Protein AF-A0A7C4AQU1-F1 (afdb_monomer)

Radius of gyration: 23.44 Å; Cα contacts (8 Å, |Δi|>4): 849; chains: 1; bounding box: 64×43×68 Å

pLDDT: mean 80.43, std 13.57, range [30.41, 97.0]

Sequence (488 aa):
MKQTRAWKLLDSYVGYKQFEKYFSDDLPAPIDVEGLRAKALKLAQEHEPKGDYRELIKALSDLDVAYDPVTLGRVSAMLTFLTRTMFRDVSGALPETYRTRIKAFKGPKFFFVGHASYFDYAHTAELTRKIGERIPIMHVCGSITTGWVAKWLKAFRCVEVPKNLAPVQHRAYSWFTASLADSGESQAIFSRTSRYTVRSRDGILREPYVPHGVIAAVKSTGRALVIPVAISYSCIPEDAYLTAPRFFPILSMLPLRKSLGLPILFLLGKTEKLLRGLDLVFGEVAVNLGEPFELADDNSLSMQRISHKAIEEIARNKLIHPSQLMAKAIIGLDKIRPKTIRQRLEQEIENIQAFFEKRYRKEPPFHPIVTADLDETIRRGLSTLNVRSAVRKSPLRRYYTPGNLPLLNFYAYHADRRIYPLRGRNTLTVVNAGVWGYTLALHIGKNLLKKEDLSEHSLILYDSREDLIERLTVEGHHPWHFKEVALP

Secondary structure (DSSP, 8-state):
----HHHHHHHT-HHHHHHHHHHHTTPPPPP-HHHHHHHHHHHHHHH---S-HHHHHHHHHT--EE--HHHHHHHHHHHHHHHHHH-EE-PPPPPHHHHHHHHH--S-EEEEE--S-TTHHHHHHHHHHHHTPPPPEEEEEGGGGSSTTHHHHGGG-EEEE-SS--HHHHHHHHHHHHHHHHTT--EEEE--SBTTBSS-SS---B--S--HHHHHHHHHHSEEEEEEEEEEESS-TTHHHHH---S-HHHHHS-TTTTTTHHHHHHTT-HHHHHHHHTTTT-EEEEEEPPPEEEESSTT--HHHHHHHHHHHHHHHS-B-HHHHHHHHHTT-SSB-HHHHHHHHHHHHHHHHHHHHHHHSS---B-HHHHH-HHHHHHHHHHHHHHTTSEEE-SSSS-EEES-HHHHHHHHHTT----B--STTSEEEEES-HHHHHHHHHHHHHHHHH-GGGTT-EEEEE-S-HHHHHHHHHHSEETTTEEEEE--

Structure (mmCIF, N/CA/C/O backbone):
data_AF-A0A7C4AQU1-F1
#
_entry.id   AF-A0A7C4AQU1-F1
#
loop_
_atom_site.group_PDB
_atom_site.id
_atom_site.type_symbol
_atom_site.label_atom_id
_atom_site.label_alt_id
_atom_site.label_comp_id
_atom_site.label_asym_id
_atom_site.label_entity_id
_atom_site.label_seq_id
_atom_site.pdbx_PDB_ins_code
_atom_site.Cartn_x
_atom_site.Cartn_y
_atom_site.Cartn_z
_atom_site.occupancy
_atom_site.B_iso_or_equiv
_atom_site.auth_seq_id
_atom_site.auth_comp_id
_atom_site.auth_asym_id
_atom_site.auth_atom_id
_atom_site.pdbx_PDB_model_num
ATOM 1 N N . MET A 1 1 ? 28.159 14.438 5.675 1.00 44.22 1 MET A N 1
ATOM 2 C CA . MET A 1 1 ? 26.768 14.615 6.162 1.00 44.22 1 MET A CA 1
ATOM 3 C C . MET A 1 1 ? 26.801 14.742 7.688 1.00 44.22 1 MET A C 1
ATOM 5 O O . MET A 1 1 ? 27.296 13.821 8.324 1.00 44.22 1 MET A O 1
ATOM 9 N N . LYS A 1 2 ? 26.383 15.867 8.300 1.00 45.00 2 LYS A N 1
ATOM 10 C CA . LYS A 1 2 ? 26.372 15.982 9.778 1.00 45.00 2 LYS A CA 1
ATOM 11 C C . LYS A 1 2 ? 25.438 14.902 10.344 1.00 45.00 2 LYS A C 1
ATOM 13 O O . LYS A 1 2 ? 24.258 14.904 9.997 1.00 45.00 2 LYS A O 1
ATOM 18 N N . GLN A 1 3 ? 25.954 13.989 11.174 1.00 53.53 3 GLN A N 1
ATOM 19 C CA . GLN A 1 3 ? 25.129 13.008 11.889 1.00 53.53 3 GLN A CA 1
ATOM 20 C C . GLN A 1 3 ? 24.050 13.761 12.668 1.00 53.53 3 GLN A C 1
ATOM 22 O O . GLN A 1 3 ? 24.351 14.522 13.592 1.00 53.53 3 GLN A O 1
ATOM 27 N N . THR A 1 4 ? 22.791 13.589 12.272 1.00 69.00 4 THR A N 1
ATOM 28 C CA . THR A 1 4 ? 21.673 14.156 13.024 1.00 69.00 4 THR A CA 1
ATOM 29 C C . THR A 1 4 ? 21.606 13.482 14.397 1.00 69.00 4 THR A C 1
ATOM 31 O O . THR A 1 4 ? 22.045 12.345 14.570 1.00 69.00 4 THR A O 1
ATOM 34 N N . ARG A 1 5 ? 21.066 14.175 15.407 1.00 68.38 5 ARG A N 1
ATOM 35 C CA . ARG A 1 5 ? 20.913 13.612 16.764 1.00 68.38 5 ARG A CA 1
ATOM 36 C C . ARG A 1 5 ? 20.148 12.279 16.770 1.00 68.38 5 ARG A C 1
ATOM 38 O O . ARG A 1 5 ? 20.445 11.431 17.599 1.00 68.38 5 ARG A O 1
ATOM 45 N N . ALA A 1 6 ? 19.224 12.084 15.825 1.00 66.88 6 ALA A N 1
ATOM 46 C CA . ALA A 1 6 ? 18.488 10.833 15.651 1.00 66.88 6 ALA A CA 1
ATOM 47 C C . ALA A 1 6 ? 19.402 9.644 15.297 1.00 66.88 6 ALA A C 1
ATOM 49 O O . ALA A 1 6 ? 19.226 8.564 15.849 1.00 66.88 6 ALA A O 1
ATOM 50 N N . TRP A 1 7 ? 20.416 9.856 14.451 1.00 73.00 7 TRP A N 1
ATOM 51 C CA . TRP A 1 7 ? 21.390 8.816 14.105 1.00 73.00 7 TRP A CA 1
ATOM 52 C C . TRP A 1 7 ? 22.241 8.416 15.298 1.00 73.00 7 TRP A C 1
ATOM 54 O O . TRP A 1 7 ? 22.297 7.245 15.643 1.00 73.00 7 TRP A O 1
ATOM 64 N N . LYS A 1 8 ? 22.804 9.400 16.008 1.00 77.19 8 LYS A N 1
ATOM 65 C CA . LYS A 1 8 ? 23.588 9.131 17.224 1.00 77.19 8 LYS A CA 1
ATOM 66 C C . LYS A 1 8 ? 22.783 8.364 18.274 1.00 77.19 8 LYS A C 1
ATOM 68 O O . LYS A 1 8 ? 23.331 7.543 19.001 1.00 77.19 8 LYS A O 1
ATOM 73 N N . LEU A 1 9 ? 21.483 8.648 18.348 1.00 74.50 9 LEU A N 1
ATOM 74 C CA . LEU A 1 9 ? 20.564 7.981 19.256 1.00 74.50 9 LEU A CA 1
ATOM 75 C C . LEU A 1 9 ? 20.380 6.499 18.890 1.00 74.50 9 LEU A C 1
ATOM 77 O O . LEU A 1 9 ? 20.510 5.647 19.765 1.00 74.50 9 LEU A O 1
ATOM 81 N N . LEU A 1 10 ? 20.137 6.184 17.618 1.00 79.12 10 LEU A N 1
ATOM 82 C CA . LEU A 1 10 ? 20.006 4.801 17.147 1.00 79.12 10 LEU A CA 1
ATOM 83 C C . LEU A 1 10 ? 21.331 4.036 17.212 1.00 79.12 10 LEU A C 1
ATOM 85 O O . LEU A 1 10 ? 21.354 2.922 17.724 1.00 79.12 10 LEU A O 1
ATOM 89 N N . ASP A 1 11 ? 22.443 4.657 16.817 1.00 81.69 11 ASP A N 1
ATOM 90 C CA . ASP A 1 11 ? 23.786 4.061 16.875 1.00 81.69 11 ASP A CA 1
ATOM 91 C C . ASP A 1 11 ? 24.214 3.720 18.314 1.00 81.69 11 ASP A C 1
ATOM 93 O O . ASP A 1 11 ? 25.081 2.875 18.542 1.00 81.69 11 ASP A O 1
ATOM 97 N N . SER A 1 12 ? 23.623 4.367 19.320 1.00 81.19 12 SER A N 1
ATOM 98 C CA . SER A 1 12 ? 23.858 4.019 20.726 1.00 81.19 12 SER A CA 1
ATOM 99 C C . SER A 1 12 ? 23.089 2.771 21.182 1.00 81.19 12 SER A C 1
ATOM 101 O O . SER A 1 12 ? 23.438 2.183 22.203 1.00 81.19 12 SER A O 1
ATOM 103 N N . TYR A 1 13 ? 22.064 2.346 20.437 1.00 82.75 13 TYR A N 1
ATOM 104 C CA . TYR A 1 13 ? 21.217 1.213 20.789 1.00 82.75 13 TYR A CA 1
ATOM 105 C C . TYR A 1 13 ? 21.774 -0.096 20.212 1.00 82.75 13 TYR A C 1
ATOM 107 O O . TYR A 1 13 ? 21.846 -0.288 18.997 1.00 82.75 13 TYR A O 1
ATOM 115 N N . VAL A 1 14 ? 22.148 -1.029 21.093 1.00 83.38 14 VAL A N 1
ATOM 116 C CA . VAL A 1 14 ? 22.801 -2.299 20.715 1.00 83.38 14 VAL A CA 1
ATOM 117 C C . VAL A 1 14 ? 21.945 -3.124 19.750 1.00 83.38 14 VAL A C 1
ATOM 119 O O . VAL A 1 14 ? 22.470 -3.645 18.767 1.00 83.38 14 VAL A O 1
ATOM 122 N N . GLY A 1 15 ? 20.627 -3.185 19.976 1.00 82.31 15 GLY A N 1
ATOM 123 C CA . GLY A 1 15 ? 19.713 -3.917 19.096 1.00 82.31 15 GLY A CA 1
ATOM 124 C C . GLY A 1 15 ? 19.662 -3.351 17.673 1.00 82.31 15 GLY A C 1
ATOM 125 O O . GLY A 1 15 ? 19.561 -4.112 16.715 1.00 82.31 15 GLY A O 1
ATOM 126 N N . TYR A 1 16 ? 19.814 -2.031 17.513 1.00 85.25 16 TYR A N 1
ATOM 127 C CA . TYR A 1 16 ? 19.874 -1.402 16.192 1.00 85.25 16 TYR A CA 1
ATOM 128 C C . TYR A 1 16 ? 21.192 -1.727 15.484 1.00 85.25 16 TYR A C 1
ATOM 130 O O . TYR A 1 16 ? 21.167 -2.121 14.326 1.00 85.25 16 TYR A O 1
ATOM 138 N N . LYS A 1 17 ? 22.335 -1.657 16.178 1.00 84.50 17 LYS A N 1
ATOM 139 C CA . LYS A 1 17 ? 23.644 -2.020 15.601 1.00 84.50 17 LYS A CA 1
ATOM 140 C C . LYS A 1 17 ? 23.686 -3.454 15.072 1.00 84.50 17 LYS A C 1
ATOM 142 O O . LYS A 1 17 ? 24.214 -3.705 13.991 1.00 84.50 17 LYS A O 1
ATOM 147 N N . GLN A 1 18 ? 23.127 -4.397 15.829 1.00 81.88 18 GLN A N 1
ATOM 148 C CA . GLN A 1 18 ? 23.019 -5.792 15.394 1.00 81.88 18 GLN A CA 1
ATOM 149 C C . GLN A 1 18 ? 22.113 -5.922 14.163 1.00 81.88 18 GLN A C 1
ATOM 151 O O . GLN A 1 18 ? 22.459 -6.624 13.213 1.00 81.88 18 GLN A O 1
ATOM 156 N N . PHE A 1 19 ? 20.987 -5.203 14.158 1.00 83.25 19 PHE A N 1
ATOM 157 C CA . PHE A 1 19 ? 20.055 -5.173 13.036 1.00 83.25 19 PHE A CA 1
ATOM 158 C C . PHE A 1 19 ? 20.673 -4.565 11.767 1.00 83.25 19 PHE A C 1
ATOM 160 O O . PHE A 1 19 ? 20.539 -5.135 10.689 1.00 83.25 19 PHE A O 1
ATOM 167 N N . GLU A 1 20 ? 21.371 -3.435 11.882 1.00 84.81 20 GLU A N 1
ATOM 168 C CA . GLU A 1 20 ? 22.011 -2.732 10.766 1.00 84.81 20 GLU A CA 1
ATOM 169 C C . GLU A 1 20 ? 23.065 -3.600 10.076 1.00 84.81 20 GLU A C 1
ATOM 171 O O . GLU A 1 20 ? 23.101 -3.650 8.844 1.00 84.81 20 GLU A O 1
ATOM 176 N N . LYS A 1 21 ? 23.868 -4.337 10.856 1.00 79.38 21 LYS A N 1
ATOM 177 C CA . LYS A 1 21 ? 24.851 -5.283 10.318 1.00 79.38 21 LYS A CA 1
ATOM 178 C C . LYS A 1 21 ? 24.171 -6.354 9.463 1.00 79.38 21 LYS A C 1
ATOM 180 O O . LYS A 1 21 ? 24.520 -6.506 8.303 1.00 79.38 21 LYS A O 1
ATOM 185 N N . TYR A 1 22 ? 23.135 -7.005 9.995 1.00 73.25 22 TYR A N 1
ATOM 186 C CA . TYR A 1 22 ? 22.344 -7.995 9.252 1.00 73.25 22 TYR A CA 1
ATOM 187 C C . TYR A 1 22 ? 21.658 -7.405 8.005 1.00 73.25 22 TYR A C 1
ATOM 189 O O . TYR A 1 22 ? 21.454 -8.080 6.996 1.00 73.25 22 TYR A O 1
ATOM 197 N N . PHE A 1 23 ? 21.264 -6.133 8.063 1.00 71.81 23 PHE A N 1
ATOM 198 C CA . PHE A 1 23 ? 20.548 -5.493 6.969 1.00 71.81 23 PHE A CA 1
ATOM 199 C C . PHE A 1 23 ? 21.459 -5.135 5.783 1.00 71.81 23 PHE A C 1
ATOM 201 O O . PHE A 1 23 ? 20.966 -5.125 4.654 1.00 71.81 23 PHE A O 1
ATOM 208 N N . SER A 1 24 ? 22.745 -4.864 6.029 1.00 70.25 24 SER A N 1
ATOM 209 C CA . SER A 1 24 ? 23.683 -4.267 5.062 1.00 70.25 24 SER A CA 1
ATOM 210 C C . SER A 1 24 ? 24.406 -5.265 4.148 1.00 70.25 24 SER A C 1
ATOM 212 O O . SER A 1 24 ? 25.044 -4.834 3.192 1.00 70.25 24 SER A O 1
ATOM 214 N N . ASP A 1 25 ? 24.288 -6.571 4.399 1.00 67.12 25 ASP A N 1
ATOM 215 C CA . ASP A 1 25 ? 25.068 -7.604 3.696 1.00 67.12 25 ASP A CA 1
ATOM 216 C C . ASP A 1 25 ? 24.576 -7.920 2.260 1.00 67.12 25 ASP A C 1
ATOM 218 O O . ASP A 1 25 ? 25.274 -8.602 1.516 1.00 67.12 25 ASP A O 1
ATOM 222 N N . ASP A 1 26 ? 23.408 -7.412 1.837 1.00 70.69 26 ASP A N 1
ATOM 223 C CA . ASP A 1 26 ? 22.815 -7.680 0.509 1.00 70.69 26 ASP A CA 1
ATOM 224 C C . ASP A 1 26 ? 22.193 -6.414 -0.107 1.00 70.69 26 ASP A C 1
ATOM 226 O O . ASP A 1 26 ? 20.978 -6.294 -0.303 1.00 70.69 26 ASP A O 1
ATOM 230 N N . LEU A 1 27 ? 23.030 -5.399 -0.340 1.00 75.69 27 LEU A N 1
ATOM 231 C CA . LEU A 1 27 ? 22.607 -4.182 -1.029 1.00 75.69 27 LEU A CA 1
ATOM 232 C C . LEU A 1 27 ? 22.748 -4.350 -2.551 1.00 75.69 27 LEU A C 1
ATOM 234 O O . LEU A 1 27 ? 23.807 -4.760 -3.028 1.00 75.69 27 LEU A O 1
ATOM 238 N N . PRO A 1 28 ? 21.714 -4.008 -3.340 1.00 79.25 28 PRO A N 1
ATOM 239 C CA . PRO A 1 28 ? 21.784 -4.081 -4.797 1.00 79.25 28 PRO A CA 1
ATOM 240 C C . PRO A 1 28 ? 22.812 -3.090 -5.342 1.00 79.25 28 PRO A C 1
ATOM 242 O O . PRO A 1 28 ? 23.038 -2.053 -4.726 1.00 79.25 28 PRO A O 1
ATOM 245 N N . ALA A 1 29 ? 23.396 -3.393 -6.502 1.00 81.94 29 ALA A N 1
ATOM 246 C CA . ALA A 1 29 ? 24.384 -2.547 -7.169 1.00 81.94 29 ALA A CA 1
ATOM 247 C C . ALA A 1 29 ? 23.799 -1.193 -7.641 1.00 81.94 29 ALA A C 1
ATOM 249 O O . ALA A 1 29 ? 22.576 -1.079 -7.818 1.00 81.94 29 ALA A O 1
ATOM 250 N N . PRO A 1 30 ? 24.656 -0.175 -7.872 1.00 82.62 30 PRO A N 1
ATOM 251 C CA . PRO A 1 30 ? 24.254 1.039 -8.569 1.00 82.62 30 PRO A CA 1
ATOM 252 C C . PRO A 1 30 ? 23.659 0.729 -9.942 1.00 82.62 30 PRO A C 1
ATOM 254 O O . PRO A 1 30 ? 24.058 -0.225 -10.607 1.00 82.62 30 PRO A O 1
ATOM 257 N N . ILE A 1 31 ? 22.714 1.564 -10.360 1.00 86.94 31 ILE A N 1
ATOM 258 C CA . ILE A 1 31 ? 22.031 1.434 -11.643 1.00 86.94 31 ILE A CA 1
ATOM 259 C C . ILE A 1 31 ? 22.644 2.421 -12.638 1.00 86.94 31 ILE A C 1
ATOM 261 O O . ILE A 1 31 ? 22.798 3.598 -12.318 1.00 86.94 31 ILE A O 1
ATOM 265 N N . ASP A 1 32 ? 22.938 1.957 -13.854 1.00 90.94 32 ASP A N 1
ATOM 266 C CA . ASP A 1 32 ? 23.322 2.821 -14.975 1.00 90.94 32 ASP A CA 1
ATOM 267 C C . ASP A 1 32 ? 22.094 3.560 -15.534 1.00 90.94 32 ASP A C 1
ATOM 269 O O . ASP A 1 32 ? 21.387 3.085 -16.425 1.00 90.94 32 ASP A O 1
ATOM 273 N N . VAL A 1 33 ? 21.806 4.729 -14.964 1.00 91.44 33 VAL A N 1
ATOM 274 C CA . VAL A 1 33 ? 20.641 5.540 -15.338 1.00 91.44 33 VAL A CA 1
ATOM 275 C C . VAL A 1 33 ? 20.762 6.088 -16.761 1.00 91.44 33 VAL A C 1
ATOM 277 O O . VAL A 1 33 ? 19.756 6.174 -17.466 1.00 91.44 33 VAL A O 1
ATOM 280 N N . GLU A 1 34 ? 21.964 6.437 -17.218 1.00 93.69 34 GLU A N 1
ATOM 281 C CA . GLU A 1 34 ? 22.169 6.939 -18.580 1.00 93.69 34 GLU A CA 1
ATOM 282 C C . GLU A 1 34 ? 21.901 5.839 -19.609 1.00 93.69 34 GLU A C 1
ATOM 284 O O . GLU A 1 34 ? 21.124 6.054 -20.548 1.00 93.69 34 GLU A O 1
ATOM 289 N N . GLY A 1 35 ? 22.427 4.635 -19.370 1.00 95.50 35 GLY A N 1
ATOM 290 C CA . GLY A 1 35 ? 22.119 3.449 -20.163 1.00 95.50 35 GLY A CA 1
ATOM 291 C C . GLY A 1 35 ? 20.625 3.128 -20.177 1.00 95.50 35 GLY A C 1
ATOM 292 O O . GLY A 1 35 ? 20.058 2.846 -21.236 1.00 95.50 35 GLY A O 1
ATOM 293 N N . LEU A 1 36 ? 19.934 3.256 -19.039 1.00 94.81 36 LEU A N 1
ATOM 294 C CA . LEU A 1 36 ? 18.481 3.070 -18.970 1.00 94.81 36 LEU A CA 1
ATOM 295 C C . LEU A 1 36 ? 17.692 4.107 -19.768 1.00 94.81 36 LEU A C 1
ATOM 297 O O . LEU A 1 36 ? 16.686 3.744 -20.381 1.00 94.81 36 LEU A O 1
ATOM 301 N N . ARG A 1 37 ? 18.112 5.378 -19.766 1.00 96.19 37 ARG A N 1
ATOM 302 C CA . ARG A 1 37 ? 17.478 6.443 -20.563 1.00 96.19 37 ARG A CA 1
ATOM 303 C C . ARG A 1 37 ? 17.683 6.198 -22.055 1.00 96.19 37 ARG A C 1
ATOM 305 O O . ARG A 1 37 ? 16.719 6.278 -22.813 1.00 96.19 37 ARG A O 1
ATOM 312 N N . ALA A 1 38 ? 18.899 5.839 -22.471 1.00 96.69 38 ALA A N 1
ATOM 313 C CA . ALA A 1 38 ? 19.202 5.497 -23.860 1.00 96.69 38 ALA A CA 1
ATOM 314 C C . ALA A 1 38 ? 18.387 4.280 -24.332 1.00 96.69 38 ALA A C 1
ATOM 316 O O . ALA A 1 38 ? 17.781 4.298 -25.404 1.00 96.69 38 ALA A O 1
ATOM 317 N N . LYS A 1 39 ? 18.292 3.249 -23.489 1.00 96.62 39 LYS A N 1
ATOM 318 C CA . LYS A 1 39 ? 17.477 2.057 -23.742 1.00 96.62 39 LYS A CA 1
ATOM 319 C C . LYS A 1 39 ? 15.984 2.378 -23.817 1.00 96.62 39 LYS A C 1
ATOM 321 O O . LYS A 1 39 ? 15.310 1.913 -24.727 1.00 96.62 39 LYS A O 1
ATOM 326 N N . ALA A 1 40 ? 15.471 3.207 -22.909 1.00 96.38 40 ALA A N 1
ATOM 327 C CA . ALA A 1 40 ? 14.081 3.658 -22.930 1.00 96.38 40 ALA A CA 1
ATOM 328 C C . ALA A 1 40 ? 13.748 4.434 -24.212 1.00 96.38 40 ALA A C 1
ATOM 330 O O . ALA A 1 40 ? 12.688 4.224 -24.798 1.00 96.38 40 ALA A O 1
ATOM 331 N N . LEU A 1 41 ? 14.657 5.301 -24.669 1.00 96.81 41 LEU A N 1
ATOM 332 C CA . LEU A 1 41 ? 14.511 6.033 -25.925 1.00 96.81 41 LEU A CA 1
ATOM 333 C C . LEU A 1 41 ? 14.426 5.080 -27.122 1.00 96.81 41 LEU A C 1
ATOM 335 O O . LEU A 1 41 ? 13.511 5.213 -27.933 1.00 96.81 41 LEU A O 1
ATOM 339 N N . LYS A 1 42 ? 15.327 4.091 -27.185 1.00 96.50 42 LYS A N 1
ATOM 340 C CA . LYS A 1 42 ? 15.328 3.056 -28.225 1.00 96.50 42 LYS A CA 1
ATOM 341 C C . LYS A 1 42 ? 14.005 2.283 -28.248 1.00 96.50 42 LYS A C 1
ATOM 343 O O . LYS A 1 42 ? 13.341 2.256 -29.280 1.00 96.50 42 LYS A O 1
ATOM 348 N N . LEU A 1 43 ? 13.565 1.762 -27.100 1.00 95.38 43 LEU A N 1
ATOM 349 C CA . LEU A 1 43 ? 12.293 1.036 -26.981 1.00 95.38 43 LEU A CA 1
ATOM 350 C C . LEU A 1 43 ? 11.094 1.897 -27.413 1.00 95.38 43 LEU A C 1
ATOM 352 O O . LEU A 1 43 ? 10.202 1.435 -28.122 1.00 95.38 43 LEU A O 1
ATOM 356 N N . ALA A 1 44 ? 11.080 3.174 -27.026 1.00 94.12 44 ALA A N 1
ATOM 357 C CA . ALA A 1 44 ? 10.018 4.099 -27.403 1.00 94.12 44 ALA A CA 1
ATOM 358 C C . ALA A 1 44 ? 9.965 4.368 -28.916 1.00 94.12 44 ALA A C 1
ATOM 360 O O . ALA A 1 44 ? 8.877 4.594 -29.452 1.00 94.12 44 ALA A O 1
ATOM 361 N N . GLN A 1 45 ? 11.113 4.383 -29.598 1.00 93.81 45 GLN A N 1
ATOM 362 C CA . GLN A 1 45 ? 11.194 4.535 -31.054 1.00 93.81 45 GLN A CA 1
ATOM 363 C C . GLN A 1 45 ? 10.779 3.260 -31.790 1.00 93.81 45 GLN A C 1
ATOM 365 O O . GLN A 1 45 ? 10.102 3.355 -32.809 1.00 93.81 45 GLN A O 1
ATOM 370 N N . GLU A 1 46 ? 11.144 2.092 -31.262 1.00 94.19 46 GLU A N 1
ATOM 371 C CA . GLU A 1 46 ? 10.828 0.787 -31.852 1.00 94.19 46 GLU A CA 1
ATOM 372 C C . GLU A 1 46 ? 9.336 0.452 -31.750 1.00 94.19 46 GLU A C 1
ATOM 374 O O . GLU A 1 46 ? 8.729 0.009 -32.723 1.00 94.19 46 GLU A O 1
ATOM 379 N N . HIS A 1 47 ? 8.719 0.702 -30.594 1.00 89.38 47 HIS A N 1
ATOM 380 C CA . HIS A 1 47 ? 7.356 0.242 -30.313 1.00 89.38 47 HIS A CA 1
ATOM 381 C C . HIS A 1 47 ? 6.278 1.337 -30.384 1.00 89.38 47 HIS A C 1
ATOM 383 O O . HIS A 1 47 ? 5.086 1.019 -30.386 1.00 89.38 47 HIS A O 1
ATOM 389 N N . GLU A 1 48 ? 6.642 2.624 -30.389 1.00 87.75 48 GLU A N 1
ATOM 390 C CA . GLU A 1 48 ? 5.672 3.732 -30.399 1.00 87.75 48 GLU A CA 1
ATOM 391 C C . GLU A 1 48 ? 6.224 5.021 -31.056 1.00 87.75 48 GLU A C 1
ATOM 393 O O . GLU A 1 48 ? 6.313 6.054 -30.388 1.00 87.75 48 GLU A O 1
ATOM 398 N N . PRO A 1 49 ? 6.607 5.026 -32.345 1.00 89.44 49 PRO A N 1
ATOM 399 C CA . PRO A 1 49 ? 7.181 6.209 -32.997 1.00 89.44 49 PRO A CA 1
ATOM 400 C C . PRO A 1 49 ? 6.158 7.356 -33.132 1.00 89.44 49 PRO A C 1
ATOM 402 O O . PRO A 1 49 ? 5.058 7.158 -33.645 1.00 89.44 49 PRO A O 1
ATOM 405 N N . LYS A 1 50 ? 6.513 8.572 -32.676 1.00 87.62 50 LYS A N 1
ATOM 406 C CA . LYS A 1 50 ? 5.609 9.749 -32.654 1.00 87.62 50 LYS A CA 1
ATOM 407 C C . LYS A 1 50 ? 6.215 11.082 -33.125 1.00 87.62 50 LYS A C 1
ATOM 409 O O . LYS A 1 50 ? 5.558 12.111 -33.018 1.00 87.62 50 LYS A O 1
ATOM 414 N N . GLY A 1 51 ? 7.440 11.084 -33.660 1.00 87.12 51 GLY A N 1
ATOM 415 C CA . GLY A 1 51 ? 8.090 12.302 -34.184 1.00 87.12 51 GLY A CA 1
ATOM 416 C C . GLY A 1 51 ? 8.487 13.353 -33.130 1.00 87.12 51 GLY A C 1
ATOM 417 O O . GLY A 1 51 ? 8.965 14.421 -33.485 1.00 87.12 51 GLY A O 1
ATOM 418 N N . ASP A 1 52 ? 8.346 13.038 -31.845 1.00 90.00 52 ASP A N 1
ATOM 419 C CA . ASP A 1 52 ? 8.578 13.868 -30.650 1.00 90.00 52 ASP A CA 1
ATOM 420 C C . ASP A 1 52 ? 9.933 13.556 -29.978 1.00 90.00 52 ASP A C 1
ATOM 422 O O . ASP A 1 52 ? 10.066 13.516 -28.753 1.00 90.00 52 ASP A O 1
ATOM 426 N N . TYR A 1 53 ? 10.952 13.243 -30.783 1.00 92.69 53 TYR A N 1
ATOM 427 C CA . TYR A 1 53 ? 12.230 12.705 -30.300 1.00 92.69 53 TYR A CA 1
ATOM 428 C C . TYR A 1 53 ? 12.935 13.631 -29.297 1.00 92.69 53 TYR A C 1
ATOM 430 O O . TYR A 1 53 ? 13.439 13.176 -28.269 1.00 92.69 53 TYR A O 1
ATOM 438 N N . ARG A 1 54 ? 12.955 14.942 -29.574 1.00 94.44 54 ARG A N 1
ATOM 439 C CA . ARG A 1 54 ? 13.631 15.931 -28.717 1.00 94.44 54 ARG A CA 1
ATOM 440 C C . ARG A 1 54 ? 12.889 16.118 -27.396 1.00 94.44 54 ARG A C 1
ATOM 442 O O . ARG A 1 54 ? 13.520 16.191 -26.342 1.00 94.44 54 ARG A O 1
ATOM 449 N N . GLU A 1 55 ? 11.561 16.162 -27.440 1.00 94.31 55 GLU A N 1
ATOM 450 C CA . GLU A 1 55 ? 10.704 16.250 -26.261 1.00 94.31 55 GLU A CA 1
ATOM 451 C C . GLU A 1 55 ? 10.822 14.995 -25.396 1.00 94.31 55 GLU A C 1
ATOM 453 O O . GLU A 1 55 ? 10.866 15.100 -24.170 1.00 94.31 55 GLU A O 1
ATOM 458 N N . LEU A 1 56 ? 10.918 13.819 -26.022 1.00 93.88 56 LEU A N 1
ATOM 459 C CA . LEU A 1 56 ? 11.092 12.550 -25.329 1.00 93.88 56 LEU A CA 1
ATOM 460 C C . LEU A 1 56 ? 12.450 12.464 -24.626 1.00 93.88 56 LEU A C 1
ATOM 462 O O . LEU A 1 56 ? 12.486 12.077 -23.462 1.00 93.88 56 LEU A O 1
ATOM 466 N N . ILE A 1 57 ? 13.548 12.871 -25.277 1.00 96.00 57 ILE A N 1
ATOM 467 C CA . ILE A 1 57 ? 14.873 12.947 -24.632 1.00 96.00 57 ILE A CA 1
ATOM 468 C C . ILE A 1 57 ? 14.817 13.841 -23.398 1.00 96.00 57 ILE A C 1
ATOM 470 O O . ILE A 1 57 ? 15.258 13.436 -22.324 1.00 96.00 57 ILE A O 1
ATOM 474 N N . LYS A 1 58 ? 14.240 15.038 -23.539 1.00 94.88 58 LYS A N 1
ATOM 475 C CA . LYS A 1 58 ? 14.093 15.977 -22.425 1.00 94.88 58 LYS A CA 1
ATOM 476 C C . LYS A 1 58 ? 13.249 15.381 -21.294 1.00 94.88 58 LYS A C 1
ATOM 478 O O . LYS A 1 58 ? 13.584 15.516 -20.126 1.00 94.88 58 LYS A O 1
ATOM 483 N N . ALA A 1 59 ? 12.163 14.689 -21.625 1.00 91.62 59 ALA A N 1
ATOM 484 C CA . ALA A 1 59 ? 11.330 14.037 -20.624 1.00 91.62 59 ALA A CA 1
ATOM 485 C C . ALA A 1 59 ? 12.041 12.859 -19.929 1.00 91.62 59 ALA A C 1
ATOM 487 O O . ALA A 1 59 ? 11.822 12.631 -18.743 1.00 91.62 59 ALA A O 1
ATOM 488 N N . LEU A 1 60 ? 12.893 12.118 -20.643 1.00 93.06 60 LEU A N 1
ATOM 489 C CA . LEU A 1 60 ? 13.709 11.038 -20.079 1.00 93.06 60 LEU A CA 1
ATOM 490 C C . LEU A 1 60 ? 14.841 11.570 -19.192 1.00 93.06 60 LEU A C 1
ATOM 492 O O . LEU A 1 60 ? 15.176 10.917 -18.206 1.00 93.06 60 LEU A O 1
ATOM 496 N N . SER A 1 61 ? 15.410 12.744 -19.492 1.00 92.81 61 SER A N 1
ATOM 497 C CA . SER A 1 61 ? 16.450 13.349 -18.647 1.00 92.81 61 SER A CA 1
ATOM 498 C C . SER A 1 61 ? 15.946 13.742 -17.258 1.00 92.81 61 SER A C 1
ATOM 500 O O . SER A 1 61 ? 16.739 13.783 -16.322 1.00 92.81 61 SER A O 1
ATOM 502 N N . ASP A 1 62 ? 14.638 13.965 -17.112 1.00 88.44 62 ASP A N 1
ATOM 503 C CA . ASP A 1 62 ? 13.999 14.269 -15.826 1.00 88.44 62 ASP A CA 1
ATOM 504 C C . ASP A 1 62 ? 13.760 13.014 -14.960 1.00 88.44 62 ASP A C 1
ATOM 506 O O . ASP A 1 62 ? 13.390 13.132 -13.791 1.00 88.44 62 ASP A O 1
ATOM 510 N N . LEU A 1 63 ? 13.937 11.806 -15.514 1.00 88.81 63 LEU A N 1
ATOM 511 C CA . LEU A 1 63 ? 13.739 10.542 -14.802 1.00 88.81 63 LEU A CA 1
ATOM 512 C C . LEU A 1 63 ? 15.061 10.006 -14.274 1.00 88.81 63 LEU A C 1
ATOM 514 O O . LEU A 1 63 ? 16.032 9.879 -15.017 1.00 88.81 63 LEU A O 1
ATOM 518 N N . ASP A 1 64 ? 15.085 9.653 -12.997 1.00 88.12 64 ASP A N 1
ATOM 519 C CA . ASP A 1 64 ? 16.272 9.165 -12.305 1.00 88.12 64 ASP A CA 1
ATOM 520 C C . ASP A 1 64 ? 15.897 8.058 -11.313 1.00 88.12 64 ASP A C 1
ATOM 522 O O . ASP A 1 64 ? 14.753 7.993 -10.847 1.00 88.12 64 ASP A O 1
ATOM 526 N N . VAL A 1 65 ? 16.860 7.195 -10.984 1.00 87.31 65 VAL A N 1
ATOM 527 C CA . VAL A 1 65 ? 16.748 6.261 -9.862 1.00 87.31 65 VAL A CA 1
ATOM 528 C C . VAL A 1 65 ? 17.666 6.748 -8.753 1.00 87.31 65 VAL A C 1
ATOM 530 O O . VAL A 1 65 ? 18.879 6.558 -8.801 1.00 87.31 65 VAL A O 1
ATOM 533 N N . ALA A 1 66 ? 17.082 7.339 -7.713 1.00 80.31 66 ALA A N 1
ATOM 534 C CA . ALA A 1 66 ? 17.859 7.788 -6.570 1.00 80.31 66 ALA A CA 1
ATOM 535 C C . ALA A 1 66 ? 18.468 6.575 -5.849 1.00 80.31 66 ALA A C 1
ATOM 537 O O . ALA A 1 66 ? 17.749 5.755 -5.268 1.00 80.31 66 ALA A O 1
ATOM 538 N N . TYR A 1 67 ? 19.796 6.475 -5.886 1.00 77.44 67 TYR A N 1
ATOM 539 C CA . TYR A 1 67 ? 20.553 5.410 -5.247 1.00 77.44 67 TYR A CA 1
ATOM 540 C C . TYR A 1 67 ? 21.870 5.945 -4.676 1.00 77.44 67 TYR A C 1
ATOM 542 O O . TYR A 1 67 ? 22.710 6.483 -5.390 1.00 77.44 67 TYR A O 1
ATOM 550 N N . ASP A 1 68 ? 22.053 5.756 -3.373 1.00 77.19 68 ASP A N 1
ATOM 551 C CA . ASP A 1 68 ? 23.337 5.891 -2.687 1.00 77.19 68 ASP A CA 1
ATOM 552 C C . ASP A 1 68 ? 23.474 4.674 -1.761 1.00 77.19 68 ASP A C 1
ATOM 554 O O . ASP A 1 68 ? 22.669 4.566 -0.832 1.00 77.19 68 ASP A O 1
ATOM 558 N N . PRO A 1 69 ? 24.432 3.751 -1.984 1.00 74.88 69 PRO A N 1
ATOM 559 C CA . PRO A 1 69 ? 24.528 2.509 -1.218 1.00 74.88 69 PRO A CA 1
ATOM 560 C C . PRO A 1 69 ? 24.658 2.754 0.288 1.00 74.88 69 PRO A C 1
ATOM 562 O O . PRO A 1 69 ? 24.038 2.057 1.094 1.00 74.88 69 PRO A O 1
ATOM 565 N N . VAL A 1 70 ? 25.427 3.777 0.679 1.00 77.44 70 VAL A N 1
ATOM 566 C CA . VAL A 1 70 ? 25.676 4.095 2.091 1.00 77.44 70 VAL A CA 1
ATOM 567 C C . VAL A 1 70 ? 24.400 4.613 2.751 1.00 77.44 70 VAL A C 1
ATOM 569 O O . VAL A 1 70 ? 24.054 4.196 3.860 1.00 77.44 70 VAL A O 1
ATOM 572 N N . THR A 1 71 ? 23.676 5.506 2.074 1.00 77.25 71 THR A N 1
ATOM 573 C CA . THR A 1 71 ? 22.389 6.012 2.564 1.00 77.25 71 THR A CA 1
ATOM 574 C C . THR A 1 71 ? 21.309 4.930 2.533 1.00 77.25 71 THR A C 1
ATOM 576 O O . THR A 1 71 ? 20.554 4.824 3.497 1.00 77.25 71 THR A O 1
ATOM 579 N N . LEU A 1 72 ? 21.258 4.095 1.490 1.00 78.19 72 LEU A N 1
ATOM 580 C CA . LEU A 1 72 ? 20.323 2.977 1.337 1.00 78.19 72 LEU A CA 1
ATOM 581 C C . LEU A 1 72 ? 20.447 2.004 2.508 1.00 78.19 72 LEU A C 1
ATOM 583 O O . LEU A 1 72 ? 19.455 1.777 3.196 1.00 78.19 72 LEU A O 1
ATOM 587 N N . GLY A 1 73 ? 21.652 1.492 2.782 1.00 77.50 73 GLY A N 1
ATOM 588 C CA . GLY A 1 73 ? 21.885 0.546 3.876 1.00 77.50 73 GLY A CA 1
ATOM 589 C C . GLY A 1 73 ? 21.446 1.101 5.227 1.00 77.50 73 GLY A C 1
ATOM 590 O O . GLY A 1 73 ? 20.610 0.504 5.903 1.00 77.50 73 GLY A O 1
ATOM 591 N N . ARG A 1 74 ? 21.925 2.299 5.578 1.00 79.56 74 ARG A N 1
ATOM 592 C CA . ARG A 1 74 ? 21.643 2.922 6.880 1.00 79.56 74 ARG A CA 1
ATOM 593 C C . ARG A 1 74 ? 20.177 3.301 7.066 1.00 79.56 74 ARG A C 1
ATOM 595 O O . ARG A 1 74 ? 19.579 3.016 8.100 1.00 79.56 74 ARG A O 1
ATOM 602 N N . VAL A 1 75 ? 19.568 3.964 6.086 1.00 78.31 75 VAL A N 1
ATOM 603 C CA . VAL A 1 75 ? 18.183 4.449 6.206 1.00 78.31 75 VAL A CA 1
ATOM 604 C C . VAL A 1 75 ? 17.181 3.318 6.069 1.00 78.31 75 VAL A C 1
ATOM 606 O O . VAL A 1 75 ? 16.228 3.291 6.845 1.00 78.31 75 VAL A O 1
ATOM 609 N N . SER A 1 76 ? 17.387 2.367 5.156 1.00 76.94 76 SER A N 1
ATOM 610 C CA . SER A 1 76 ? 16.504 1.201 5.073 1.00 76.94 76 SER A CA 1
ATOM 611 C C . SER A 1 76 ? 16.594 0.350 6.340 1.00 76.94 76 SER A C 1
ATOM 613 O O . SER A 1 76 ? 15.554 -0.083 6.842 1.00 76.94 76 SER A O 1
ATOM 615 N N . ALA A 1 77 ? 17.791 0.180 6.919 1.00 81.62 77 ALA A N 1
ATOM 616 C CA . ALA A 1 77 ? 17.949 -0.498 8.202 1.00 81.62 77 ALA A CA 1
ATOM 617 C C . ALA A 1 77 ? 17.208 0.243 9.324 1.00 81.62 77 ALA A C 1
ATOM 619 O O . ALA A 1 77 ? 16.387 -0.345 10.025 1.00 81.62 77 ALA A O 1
ATOM 620 N N . MET A 1 78 ? 17.428 1.554 9.456 1.00 84.12 78 MET A N 1
ATOM 621 C CA . MET A 1 78 ? 16.723 2.390 10.429 1.00 84.12 78 MET A CA 1
ATOM 622 C C . MET A 1 78 ? 15.208 2.281 10.285 1.00 84.12 78 MET A C 1
ATOM 624 O O . MET A 1 78 ? 14.512 2.073 11.275 1.00 84.12 78 MET A O 1
ATOM 628 N N . LEU A 1 79 ? 14.677 2.448 9.077 1.00 80.50 79 LEU A N 1
ATOM 629 C CA . LEU A 1 79 ? 13.235 2.476 8.865 1.00 80.50 79 LEU A CA 1
ATOM 630 C C . LEU A 1 79 ? 12.614 1.110 9.119 1.00 80.50 79 LEU A C 1
ATOM 632 O O . LEU A 1 79 ? 11.590 1.044 9.790 1.00 80.50 79 LEU A O 1
ATOM 636 N N . THR A 1 80 ? 13.267 0.031 8.690 1.00 82.25 80 THR A N 1
ATOM 637 C CA . THR A 1 80 ? 12.803 -1.327 8.991 1.00 82.25 80 THR A CA 1
ATOM 638 C C . THR A 1 80 ? 12.831 -1.585 10.501 1.00 82.25 80 THR A C 1
ATOM 640 O O . THR A 1 80 ? 11.845 -2.052 11.069 1.00 82.25 80 THR A O 1
ATOM 643 N N . PHE A 1 81 ? 13.900 -1.187 11.194 1.00 86.44 81 PHE A N 1
ATOM 644 C CA . PHE A 1 81 ? 13.990 -1.292 12.651 1.00 86.44 81 PHE A CA 1
ATOM 645 C C . PHE A 1 81 ? 12.880 -0.502 13.363 1.00 86.44 81 PHE A C 1
ATOM 647 O O . PHE A 1 81 ? 12.204 -1.022 14.255 1.00 86.44 81 PHE A O 1
ATOM 654 N N . LEU A 1 82 ? 12.643 0.742 12.940 1.00 84.75 82 LEU A N 1
ATOM 655 C CA . LEU A 1 82 ? 11.571 1.574 13.479 1.00 84.75 82 LEU A CA 1
ATOM 656 C C . LEU A 1 82 ? 10.202 0.956 13.200 1.00 84.75 82 LEU A C 1
ATOM 658 O O . LEU A 1 82 ? 9.375 0.934 14.104 1.00 84.75 82 LEU A O 1
ATOM 662 N N . THR A 1 83 ? 9.956 0.412 12.005 1.00 86.75 83 THR A N 1
ATOM 663 C CA . THR A 1 83 ? 8.682 -0.261 11.704 1.00 86.75 83 THR A CA 1
ATOM 664 C C . THR A 1 83 ? 8.449 -1.467 12.606 1.00 86.75 83 THR A C 1
ATOM 666 O O . THR A 1 83 ? 7.375 -1.574 13.187 1.00 86.75 83 THR A O 1
ATOM 669 N N . ARG A 1 84 ? 9.471 -2.299 12.836 1.00 88.00 84 ARG A N 1
ATOM 670 C CA . ARG A 1 84 ? 9.395 -3.444 13.758 1.00 88.00 84 ARG A CA 1
ATOM 671 C C . ARG A 1 84 ? 9.198 -3.043 15.216 1.00 88.00 84 ARG A C 1
ATOM 673 O O . ARG A 1 84 ? 8.674 -3.827 15.993 1.00 88.00 84 ARG A O 1
ATOM 680 N N . THR A 1 85 ? 9.632 -1.842 15.587 1.00 88.12 85 THR A N 1
ATOM 681 C CA . THR A 1 85 ? 9.425 -1.306 16.938 1.00 88.12 85 THR A CA 1
ATOM 682 C C . THR A 1 85 ? 8.029 -0.697 17.079 1.00 88.12 85 THR A C 1
ATOM 684 O O . THR A 1 85 ? 7.347 -0.897 18.074 1.00 88.12 85 THR A O 1
ATOM 687 N N . MET A 1 86 ? 7.576 0.064 16.083 1.00 89.38 86 MET A N 1
ATOM 688 C CA . MET A 1 86 ? 6.316 0.810 16.155 1.00 89.38 86 MET A CA 1
ATOM 689 C C . MET A 1 86 ? 5.080 -0.042 15.864 1.00 89.38 86 MET A C 1
ATOM 691 O O . MET A 1 86 ? 3.978 0.354 16.258 1.00 89.38 86 MET A O 1
ATOM 695 N N . PHE A 1 87 ? 5.260 -1.179 15.190 1.00 92.75 87 PHE A N 1
ATOM 696 C CA . PHE A 1 87 ? 4.194 -2.090 14.804 1.00 92.75 87 PHE A CA 1
ATOM 697 C C . PHE A 1 87 ? 4.495 -3.528 15.218 1.00 92.75 87 PHE A C 1
ATOM 699 O O . PHE A 1 87 ? 5.622 -4.004 15.114 1.00 92.75 87 PHE A O 1
ATOM 706 N N . ARG A 1 88 ? 3.442 -4.256 15.584 1.00 94.31 88 ARG A N 1
ATOM 707 C CA . ARG A 1 88 ? 3.449 -5.712 15.684 1.00 94.31 88 ARG A CA 1
ATOM 708 C C . ARG A 1 88 ? 3.073 -6.295 14.328 1.00 94.31 88 ARG A C 1
ATOM 710 O O . ARG A 1 88 ? 1.968 -6.051 13.847 1.00 94.31 88 ARG A O 1
ATOM 717 N N . ASP A 1 89 ? 3.965 -7.077 13.737 1.00 93.56 89 ASP A N 1
ATOM 718 C CA . ASP A 1 89 ? 3.663 -7.831 12.520 1.00 93.56 89 ASP A CA 1
ATOM 719 C C . ASP A 1 89 ? 2.720 -9.003 12.856 1.00 93.56 89 ASP A C 1
ATOM 721 O O . ASP A 1 89 ? 3.061 -9.876 13.657 1.00 93.56 89 ASP A O 1
ATOM 725 N N . VAL A 1 90 ? 1.518 -8.990 12.279 1.00 94.81 90 VAL A N 1
ATOM 726 C CA . VAL A 1 90 ? 0.508 -10.062 12.367 1.00 94.81 90 VAL A CA 1
ATOM 727 C C . VAL A 1 90 ? 0.211 -10.663 10.990 1.00 94.81 90 VAL A C 1
ATOM 729 O O . VAL A 1 90 ? -0.859 -11.230 10.768 1.00 94.81 90 VAL A O 1
ATOM 732 N N . SER A 1 91 ? 1.137 -10.504 10.041 1.00 93.00 91 SER A N 1
ATOM 733 C CA . SER A 1 91 ? 1.029 -11.098 8.707 1.00 93.00 91 SER A CA 1
ATOM 734 C C . SER A 1 91 ? 0.879 -12.615 8.797 1.00 93.00 91 SER A C 1
ATOM 736 O O . SER A 1 91 ? 1.522 -13.270 9.621 1.00 93.00 91 SER A O 1
ATOM 738 N N . GLY A 1 92 ? 0.048 -13.181 7.922 1.00 86.00 92 GLY A N 1
ATOM 739 C CA . GLY A 1 92 ? -0.028 -14.630 7.768 1.00 86.00 92 GLY A CA 1
ATOM 740 C C . GLY A 1 92 ? 1.273 -15.204 7.200 1.00 86.00 92 GLY A C 1
ATOM 741 O O . GLY A 1 92 ? 2.116 -14.478 6.665 1.00 86.00 92 GLY A O 1
ATOM 742 N N . ALA A 1 93 ? 1.429 -16.526 7.278 1.00 88.06 93 ALA A N 1
ATOM 743 C CA . ALA A 1 93 ? 2.510 -17.201 6.569 1.00 88.06 93 ALA A CA 1
ATOM 744 C C . ALA A 1 93 ? 2.392 -16.939 5.057 1.00 88.06 93 ALA A C 1
ATOM 746 O O . ALA A 1 93 ? 1.299 -17.006 4.489 1.00 88.06 93 ALA A O 1
ATOM 747 N N . LEU A 1 94 ? 3.518 -16.643 4.403 1.00 89.06 94 LEU A N 1
ATOM 748 C CA . LEU A 1 94 ? 3.549 -16.488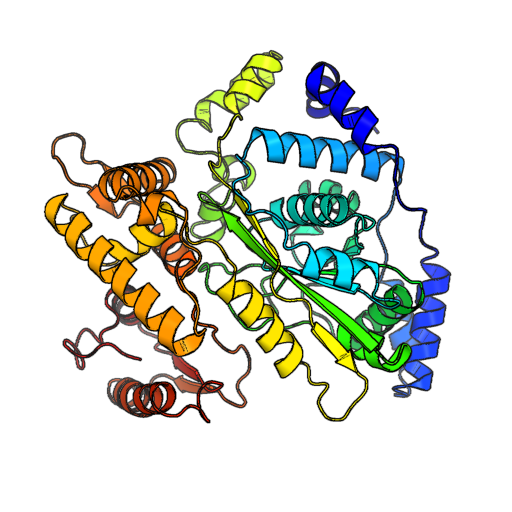 2.950 1.00 89.06 94 LEU A CA 1
ATOM 749 C C . LEU A 1 94 ? 3.268 -17.851 2.301 1.00 89.06 94 LEU A C 1
ATOM 751 O O . LEU A 1 94 ? 3.978 -18.806 2.619 1.00 89.06 94 LEU A O 1
ATOM 755 N N . PRO A 1 95 ? 2.283 -17.967 1.390 1.00 91.56 95 PRO A N 1
ATOM 756 C CA . PRO A 1 95 ? 2.032 -19.226 0.703 1.00 91.56 95 PRO A CA 1
ATOM 757 C C . PRO A 1 95 ? 3.275 -19.678 -0.072 1.00 91.56 95 PRO A C 1
ATOM 759 O O . PRO A 1 95 ? 3.787 -18.944 -0.924 1.00 91.56 95 PRO A O 1
ATOM 762 N N . GLU A 1 96 ? 3.759 -20.892 0.200 1.00 92.44 96 GLU A N 1
ATOM 763 C CA . GLU A 1 96 ? 4.984 -21.406 -0.430 1.00 92.44 96 GLU A CA 1
ATOM 764 C C . GLU A 1 96 ? 4.822 -21.550 -1.952 1.00 92.44 96 GLU A C 1
ATOM 766 O O . GLU A 1 96 ? 5.770 -21.340 -2.708 1.00 92.44 96 GLU A O 1
ATOM 771 N N . THR A 1 97 ? 3.594 -21.795 -2.420 1.00 94.94 97 THR A N 1
ATOM 772 C CA . THR A 1 97 ? 3.236 -21.792 -3.845 1.00 94.94 97 THR A CA 1
ATOM 773 C C . THR A 1 97 ? 3.516 -20.439 -4.500 1.00 94.94 97 THR A C 1
ATOM 775 O O . THR A 1 97 ? 4.070 -20.384 -5.598 1.00 94.94 97 THR A O 1
ATOM 778 N N . TYR A 1 98 ? 3.207 -19.331 -3.818 1.00 94.94 98 TYR A N 1
ATOM 779 C CA . TYR A 1 98 ? 3.457 -17.982 -4.327 1.00 94.94 98 TYR A CA 1
ATOM 780 C C . TYR A 1 98 ? 4.948 -17.679 -4.325 1.00 94.94 98 TYR A C 1
ATOM 782 O O . TYR A 1 98 ? 5.475 -17.186 -5.320 1.00 94.94 98 TYR A O 1
ATOM 790 N N . ARG A 1 99 ? 5.650 -18.027 -3.240 1.00 93.94 99 ARG A N 1
ATOM 791 C CA . ARG A 1 99 ? 7.103 -17.855 -3.142 1.00 93.94 99 ARG A CA 1
ATOM 792 C C . ARG A 1 99 ? 7.835 -18.614 -4.248 1.00 93.94 99 ARG A C 1
ATOM 794 O O . ARG A 1 99 ? 8.678 -18.034 -4.929 1.00 93.94 99 ARG A O 1
ATOM 801 N N . THR A 1 100 ? 7.475 -19.878 -4.453 1.00 94.31 100 THR A N 1
ATOM 802 C CA . THR A 1 100 ? 8.030 -20.732 -5.510 1.00 94.31 100 THR A CA 1
ATOM 803 C C . THR A 1 100 ? 7.771 -20.127 -6.886 1.00 94.31 100 THR A C 1
ATOM 805 O O . THR A 1 100 ? 8.707 -19.975 -7.668 1.00 94.31 100 THR A O 1
ATOM 808 N N . ARG A 1 101 ? 6.535 -19.690 -7.162 1.00 95.38 101 ARG A N 1
ATOM 809 C CA . ARG A 1 101 ? 6.170 -19.055 -8.437 1.00 95.38 101 ARG A CA 1
ATOM 810 C C . ARG A 1 101 ? 6.959 -17.772 -8.699 1.00 95.38 101 ARG A C 1
ATOM 812 O O . ARG A 1 101 ? 7.466 -17.593 -9.802 1.00 95.38 101 ARG A O 1
ATOM 819 N N . ILE A 1 102 ? 7.091 -16.900 -7.698 1.00 95.88 102 ILE A N 1
ATOM 820 C CA . ILE A 1 102 ? 7.831 -15.634 -7.818 1.00 95.88 102 ILE A CA 1
ATOM 821 C C . ILE A 1 102 ? 9.313 -15.898 -8.111 1.00 95.88 102 ILE A C 1
ATOM 823 O O . ILE A 1 102 ? 9.873 -15.274 -9.012 1.00 95.88 102 ILE A O 1
ATOM 827 N N . LYS A 1 103 ? 9.935 -16.851 -7.406 1.00 93.88 103 LYS A N 1
ATOM 828 C CA . LYS A 1 103 ? 11.344 -17.213 -7.619 1.00 93.88 103 LYS A CA 1
ATOM 829 C C . LYS A 1 103 ? 11.592 -17.893 -8.964 1.00 93.88 103 LYS A C 1
ATOM 831 O O . LYS A 1 103 ? 12.611 -17.633 -9.596 1.00 93.88 103 LYS A O 1
ATOM 836 N N . ALA A 1 104 ? 10.681 -18.765 -9.396 1.00 94.69 104 ALA A N 1
ATOM 837 C CA . ALA A 1 104 ? 10.806 -19.501 -10.652 1.00 94.69 104 ALA A CA 1
ATOM 838 C C . ALA A 1 104 ? 10.586 -18.615 -11.889 1.00 94.69 104 ALA A C 1
ATOM 840 O O . ALA A 1 104 ? 11.073 -18.938 -12.975 1.00 94.69 104 ALA A O 1
ATOM 841 N N . PHE A 1 105 ? 9.861 -17.501 -11.745 1.00 95.50 105 PHE A N 1
ATOM 842 C CA . PHE A 1 105 ? 9.563 -16.610 -12.857 1.00 95.50 105 PHE A CA 1
ATOM 843 C C . PHE A 1 105 ? 10.816 -15.882 -13.364 1.00 95.50 105 PHE A C 1
ATOM 845 O O . PHE A 1 105 ? 11.432 -15.082 -12.655 1.00 95.50 105 PHE A O 1
ATOM 852 N N . LYS A 1 106 ? 11.160 -16.134 -14.633 1.00 92.12 106 LYS A N 1
ATOM 853 C CA . LYS A 1 106 ? 12.271 -15.491 -15.347 1.00 92.12 106 LYS A CA 1
ATOM 854 C C . LYS A 1 106 ? 11.759 -14.327 -16.196 1.00 92.12 106 LYS A C 1
ATOM 856 O O . LYS A 1 106 ? 11.466 -14.500 -17.378 1.00 92.12 106 LYS A O 1
ATOM 861 N N . GLY A 1 107 ? 11.636 -13.153 -15.597 1.00 91.69 107 GLY A N 1
ATOM 862 C CA . GLY A 1 107 ? 11.210 -11.942 -16.290 1.00 91.69 107 GLY A CA 1
ATOM 863 C C . GLY A 1 107 ? 10.919 -10.797 -15.322 1.00 91.69 107 GLY A C 1
ATOM 864 O O . GLY A 1 107 ? 11.181 -10.932 -14.122 1.00 91.69 107 GLY A O 1
ATOM 865 N N . PRO A 1 108 ? 10.346 -9.691 -15.821 1.00 94.25 108 PRO A N 1
ATOM 866 C CA . PRO A 1 108 ? 9.985 -8.538 -15.006 1.00 94.25 108 PRO A CA 1
ATOM 867 C C . PRO A 1 108 ? 8.983 -8.880 -13.904 1.00 94.25 108 PRO A C 1
ATOM 869 O O . PRO A 1 108 ? 7.952 -9.507 -14.158 1.00 94.25 108 PRO A O 1
ATOM 872 N N . LYS A 1 109 ? 9.256 -8.416 -12.683 1.00 96.06 109 LYS A N 1
ATOM 873 C CA . LYS A 1 109 ? 8.383 -8.594 -11.515 1.00 96.06 109 LYS A CA 1
ATOM 874 C C . LYS A 1 109 ? 7.887 -7.235 -11.035 1.00 96.06 109 LYS A C 1
ATOM 876 O O . LYS A 1 109 ? 8.687 -6.353 -10.720 1.00 96.06 109 LYS A O 1
ATOM 881 N N . PHE A 1 110 ? 6.570 -7.087 -10.947 1.00 94.56 110 PHE A N 1
ATOM 882 C CA . PHE A 1 110 ? 5.905 -5.873 -10.488 1.00 94.56 110 PHE A CA 1
ATOM 883 C C . PHE A 1 110 ? 5.131 -6.142 -9.201 1.00 94.56 110 PHE A C 1
ATOM 885 O O . PHE A 1 110 ? 4.059 -6.745 -9.224 1.00 94.56 110 PHE A O 1
ATOM 892 N N . PHE A 1 111 ? 5.647 -5.658 -8.075 1.00 94.25 111 PHE A N 1
ATOM 893 C CA . PHE A 1 111 ? 4.929 -5.632 -6.807 1.00 94.25 111 PHE A CA 1
ATOM 894 C C . PHE A 1 111 ? 3.875 -4.533 -6.863 1.00 94.25 111 PHE A C 1
ATOM 896 O O . PHE A 1 111 ? 4.193 -3.344 -6.858 1.00 94.25 111 PHE A O 1
ATOM 903 N N . PHE A 1 112 ? 2.614 -4.930 -6.952 1.00 91.75 112 PHE A N 1
ATOM 904 C CA . PHE A 1 112 ? 1.490 -4.016 -7.026 1.00 91.75 112 PHE A CA 1
ATOM 905 C C . PHE A 1 112 ? 0.940 -3.794 -5.619 1.00 91.75 112 PHE A C 1
ATOM 907 O O . PHE A 1 112 ? 0.261 -4.662 -5.077 1.00 91.75 112 PHE A O 1
ATOM 914 N N . VAL A 1 113 ? 1.259 -2.659 -5.002 1.00 89.50 113 VAL A N 1
ATOM 915 C CA . VAL A 1 113 ? 1.060 -2.438 -3.564 1.00 89.50 113 VAL A CA 1
ATOM 916 C C . VAL A 1 113 ? -0.128 -1.517 -3.311 1.00 89.50 113 VAL A C 1
ATOM 918 O O . VAL A 1 113 ? -0.201 -0.415 -3.859 1.00 89.50 113 VAL A O 1
ATOM 921 N N . GLY A 1 114 ? -1.050 -1.934 -2.440 1.00 84.81 114 GLY A N 1
ATOM 922 C CA . GLY A 1 114 ? -2.074 -1.032 -1.908 1.00 84.81 114 GLY A CA 1
ATOM 923 C C . GLY A 1 114 ? -1.433 0.088 -1.082 1.00 84.81 114 GLY A C 1
ATOM 924 O O . GLY A 1 114 ? -0.601 -0.203 -0.230 1.00 84.81 114 GLY A O 1
ATOM 925 N N . HIS A 1 115 ? -1.815 1.353 -1.295 1.00 83.12 115 HIS A N 1
ATOM 926 C CA . HIS A 1 115 ? -1.140 2.485 -0.640 1.00 83.12 115 HIS A CA 1
ATOM 927 C C . HIS A 1 115 ? -2.013 3.233 0.378 1.00 83.12 115 HIS A C 1
ATOM 929 O O . HIS A 1 115 ? -2.959 3.943 0.019 1.00 83.12 115 HIS A O 1
ATOM 935 N N . ALA A 1 116 ? -1.664 3.105 1.658 1.00 80.25 116 ALA A N 1
ATOM 936 C CA . ALA A 1 116 ? -2.327 3.743 2.794 1.00 80.25 116 ALA A CA 1
ATOM 937 C C . ALA A 1 116 ? -1.374 4.591 3.661 1.00 80.25 116 ALA A C 1
ATOM 939 O O . ALA A 1 116 ? -1.815 5.582 4.240 1.00 80.25 116 ALA A O 1
ATOM 940 N N . SER A 1 117 ? -0.078 4.266 3.720 1.00 82.94 117 SER A N 1
ATOM 941 C CA . SER A 1 117 ? 0.896 4.909 4.615 1.00 82.94 117 SER A CA 1
ATOM 942 C C . SER A 1 117 ? 2.265 5.091 3.951 1.00 82.94 117 SER A C 1
ATOM 944 O O . SER A 1 117 ? 2.624 4.365 3.029 1.00 82.94 117 SER A O 1
ATOM 946 N N . TYR A 1 118 ? 3.083 6.038 4.424 1.00 80.25 118 TYR A N 1
ATOM 947 C CA . TYR A 1 118 ? 4.491 6.100 4.011 1.00 80.25 118 TYR A CA 1
ATOM 948 C C . TYR A 1 118 ? 5.298 4.895 4.502 1.00 80.25 118 TYR A C 1
ATOM 950 O O . TYR A 1 118 ? 6.350 4.596 3.946 1.00 80.25 118 TYR A O 1
ATOM 958 N N . PHE A 1 119 ? 4.807 4.170 5.503 1.00 85.38 119 PHE A N 1
ATOM 959 C CA . PHE A 1 119 ? 5.442 2.934 5.948 1.00 85.38 119 PHE A CA 1
ATOM 960 C C . PHE A 1 119 ? 5.267 1.774 4.958 1.00 85.38 119 PHE A C 1
ATOM 962 O O . PHE A 1 119 ? 6.012 0.798 5.044 1.00 85.38 119 PHE A O 1
ATOM 969 N N . ASP A 1 120 ? 4.394 1.911 3.950 1.00 87.94 120 ASP A N 1
ATOM 970 C CA . ASP A 1 120 ? 4.209 0.893 2.911 1.00 87.94 120 ASP A CA 1
ATOM 971 C C . ASP A 1 120 ? 5.513 0.603 2.152 1.00 87.94 120 ASP A C 1
ATOM 973 O O . ASP A 1 120 ? 5.757 -0.544 1.789 1.00 87.94 120 ASP A O 1
ATOM 977 N N . TYR A 1 121 ? 6.387 1.600 1.957 1.00 86.38 121 TYR A N 1
ATOM 978 C CA . TYR A 1 121 ? 7.692 1.404 1.308 1.00 86.38 121 TYR A CA 1
ATOM 979 C C . TYR A 1 121 ? 8.602 0.471 2.120 1.00 86.38 121 TYR A C 1
ATOM 981 O O . TYR A 1 121 ? 9.190 -0.456 1.564 1.00 86.38 121 TYR A O 1
ATOM 989 N N . ALA A 1 122 ? 8.672 0.673 3.440 1.00 87.06 122 ALA A N 1
ATOM 990 C CA . ALA A 1 122 ? 9.482 -0.154 4.333 1.00 87.06 122 ALA A CA 1
ATOM 991 C C . ALA A 1 122 ? 8.922 -1.581 4.433 1.00 87.06 122 ALA A C 1
ATOM 993 O O . ALA A 1 122 ? 9.666 -2.549 4.289 1.00 87.06 122 ALA A O 1
ATOM 994 N N . HIS A 1 123 ? 7.602 -1.717 4.588 1.00 91.56 123 HIS A N 1
ATOM 995 C CA . HIS A 1 123 ? 6.942 -3.022 4.625 1.00 91.56 123 HIS A CA 1
ATOM 996 C C . HIS A 1 123 ? 7.059 -3.782 3.299 1.00 91.56 123 HIS A C 1
ATOM 998 O O . HIS A 1 123 ? 7.241 -4.997 3.306 1.00 91.56 123 HIS A O 1
ATOM 1004 N N . THR A 1 124 ? 7.022 -3.079 2.164 1.00 91.44 124 THR A N 1
ATOM 1005 C CA . THR A 1 124 ? 7.259 -3.686 0.847 1.00 91.44 124 THR A CA 1
ATOM 1006 C C . THR A 1 124 ? 8.697 -4.185 0.729 1.00 91.44 124 THR A C 1
ATOM 1008 O O . THR A 1 124 ? 8.904 -5.326 0.327 1.00 91.44 124 THR A O 1
ATOM 1011 N N . ALA A 1 125 ? 9.690 -3.382 1.129 1.00 88.69 125 ALA A N 1
ATOM 1012 C CA . ALA A 1 125 ? 11.095 -3.794 1.112 1.00 88.69 125 ALA A CA 1
ATOM 1013 C C . ALA A 1 125 ? 11.366 -5.001 2.032 1.00 88.69 125 ALA A C 1
ATOM 1015 O O . ALA A 1 125 ? 12.127 -5.903 1.680 1.00 88.69 125 ALA A O 1
ATOM 1016 N N . GLU A 1 126 ? 10.732 -5.053 3.205 1.00 88.75 126 GLU A N 1
ATOM 1017 C CA . GLU A 1 126 ? 10.834 -6.204 4.104 1.00 88.75 126 GLU A CA 1
ATOM 1018 C C . GLU A 1 126 ? 10.176 -7.456 3.507 1.00 88.75 126 GLU A C 1
ATOM 1020 O O . GLU A 1 126 ? 10.749 -8.546 3.566 1.00 88.75 126 GLU A O 1
ATOM 1025 N N . LEU A 1 127 ? 8.998 -7.310 2.897 1.00 92.50 127 LEU A N 1
ATOM 1026 C CA . LEU A 1 127 ? 8.297 -8.402 2.227 1.00 92.50 127 LEU A CA 1
ATOM 1027 C C . LEU A 1 127 ? 9.132 -9.005 1.093 1.00 92.50 127 LEU A C 1
ATOM 1029 O O . LEU A 1 127 ? 9.265 -10.227 1.029 1.00 92.50 127 LEU A O 1
ATOM 1033 N N . THR A 1 128 ? 9.714 -8.183 0.215 1.00 91.12 128 THR A N 1
ATOM 1034 C CA . THR A 1 128 ? 10.522 -8.695 -0.904 1.00 91.12 128 THR A CA 1
ATOM 1035 C C . THR A 1 128 ? 11.736 -9.472 -0.402 1.00 91.12 128 THR A C 1
ATOM 1037 O O . THR A 1 128 ? 11.995 -10.576 -0.887 1.00 91.12 128 THR A O 1
ATOM 1040 N N . ARG A 1 129 ? 12.397 -8.989 0.661 1.00 87.19 129 ARG A N 1
ATOM 1041 C CA . ARG A 1 129 ? 13.482 -9.723 1.331 1.00 87.19 129 ARG A CA 1
ATOM 1042 C C . ARG A 1 129 ? 13.012 -11.054 1.924 1.00 87.19 129 ARG A C 1
ATOM 1044 O O . ARG A 1 129 ? 13.691 -12.060 1.742 1.00 87.19 129 ARG A O 1
ATOM 1051 N N . LYS A 1 130 ? 11.848 -11.099 2.589 1.00 88.75 130 LYS A N 1
ATOM 1052 C CA . LYS A 1 130 ? 11.261 -12.352 3.119 1.00 88.75 130 LYS A CA 1
ATOM 1053 C C . LYS A 1 130 ? 11.002 -13.375 2.001 1.00 88.75 130 LYS A C 1
ATOM 1055 O O . LYS A 1 130 ? 11.253 -14.570 2.175 1.00 88.75 130 LYS A O 1
ATOM 1060 N N . ILE A 1 131 ? 10.550 -12.913 0.834 1.00 91.25 131 ILE A N 1
ATOM 1061 C CA . ILE A 1 131 ? 10.350 -13.762 -0.351 1.00 91.25 131 ILE A CA 1
ATOM 1062 C C . ILE A 1 131 ? 11.699 -14.278 -0.878 1.00 91.25 131 ILE A C 1
ATOM 1064 O O . ILE A 1 131 ? 11.779 -15.437 -1.293 1.00 91.25 131 ILE A O 1
ATOM 1068 N N . GLY A 1 132 ? 12.768 -13.491 -0.749 1.00 88.44 132 GLY A N 1
ATOM 1069 C CA . GLY A 1 132 ? 14.112 -13.777 -1.262 1.00 88.44 132 GLY A CA 1
ATOM 1070 C C . GLY A 1 132 ? 14.426 -13.027 -2.557 1.00 88.44 132 GLY A C 1
ATOM 1071 O O . GLY A 1 132 ? 15.281 -13.464 -3.318 1.00 88.44 132 GLY A O 1
ATOM 1072 N N . GLU A 1 133 ? 13.705 -11.938 -2.824 1.00 88.75 133 GLU A N 1
ATOM 1073 C CA . GLU A 1 133 ? 13.973 -11.010 -3.920 1.00 88.75 133 GLU A CA 1
ATOM 1074 C C . GLU A 1 133 ? 14.765 -9.803 -3.402 1.00 88.75 133 GLU A C 1
ATOM 1076 O O . GLU A 1 133 ? 14.679 -9.428 -2.226 1.00 88.75 133 GLU A O 1
ATOM 1081 N N . ARG A 1 134 ? 15.499 -9.150 -4.305 1.00 86.94 134 ARG A N 1
ATOM 1082 C CA . ARG A 1 134 ? 16.174 -7.880 -4.010 1.00 86.94 134 ARG A CA 1
ATOM 1083 C C . ARG A 1 134 ? 15.149 -6.790 -3.690 1.00 86.94 134 ARG A C 1
ATOM 1085 O O . ARG A 1 134 ? 13.988 -6.871 -4.093 1.00 86.94 134 ARG A O 1
ATOM 1092 N N . ILE A 1 135 ? 15.583 -5.743 -2.987 1.00 87.25 135 ILE A N 1
ATOM 1093 C CA . ILE A 1 135 ? 14.740 -4.563 -2.745 1.00 87.25 135 ILE A CA 1
ATOM 1094 C C . ILE A 1 135 ? 14.348 -3.960 -4.108 1.00 87.25 135 ILE A C 1
ATOM 1096 O O . ILE A 1 135 ? 15.247 -3.571 -4.870 1.00 87.25 135 ILE A O 1
ATOM 1100 N N . PRO A 1 136 ? 13.042 -3.892 -4.432 1.00 91.00 136 PRO A N 1
ATOM 1101 C CA . PRO A 1 136 ? 12.587 -3.415 -5.726 1.00 91.00 136 PRO A CA 1
ATOM 1102 C C . PRO A 1 136 ? 12.787 -1.906 -5.841 1.00 91.00 136 PRO A C 1
ATOM 1104 O O . PRO A 1 136 ? 12.885 -1.194 -4.840 1.00 91.00 136 PRO A O 1
ATOM 1107 N N . ILE A 1 137 ? 12.790 -1.410 -7.073 1.00 91.25 137 ILE A N 1
ATOM 1108 C CA . ILE A 1 137 ? 12.745 0.024 -7.340 1.00 91.25 137 ILE A CA 1
ATOM 1109 C C . ILE A 1 137 ? 11.347 0.536 -6.997 1.00 91.25 137 ILE A C 1
ATOM 1111 O O . ILE A 1 137 ? 10.345 0.070 -7.542 1.00 91.25 137 ILE A O 1
ATOM 1115 N N . MET A 1 138 ? 11.269 1.484 -6.070 1.00 89.00 138 MET A N 1
ATOM 1116 C CA . MET A 1 138 ? 10.014 2.030 -5.563 1.00 89.00 138 MET A CA 1
ATOM 1117 C C . MET A 1 138 ? 9.553 3.200 -6.436 1.00 89.00 138 MET A C 1
ATOM 1119 O O . MET A 1 138 ? 10.251 4.205 -6.568 1.00 89.00 138 MET A O 1
ATOM 1123 N N . HIS A 1 139 ? 8.349 3.121 -6.996 1.00 86.62 139 HIS A N 1
ATOM 1124 C CA . HIS A 1 139 ? 7.781 4.218 -7.780 1.00 86.62 139 HIS A CA 1
ATOM 1125 C C . HIS A 1 139 ? 7.084 5.208 -6.843 1.00 86.62 139 HIS A C 1
ATOM 1127 O O . HIS A 1 139 ? 5.963 4.976 -6.379 1.00 86.62 139 HIS A O 1
ATOM 1133 N N . VAL A 1 140 ? 7.752 6.324 -6.553 1.00 78.94 140 VAL A N 1
ATOM 1134 C CA . VAL A 1 140 ? 7.314 7.310 -5.556 1.00 78.94 140 VAL A CA 1
ATOM 1135 C C . VAL A 1 140 ? 6.731 8.526 -6.250 1.00 78.94 140 VAL A C 1
ATOM 1137 O O . VAL A 1 140 ? 7.266 9.002 -7.242 1.00 78.94 140 VAL A O 1
ATOM 1140 N N . CYS A 1 141 ? 5.615 9.047 -5.741 1.00 68.75 141 CYS A N 1
ATOM 1141 C CA . CYS A 1 141 ? 4.866 10.092 -6.435 1.00 68.75 141 CYS A CA 1
ATOM 1142 C C . CYS A 1 141 ? 4.477 11.236 -5.488 1.00 68.75 141 CYS A C 1
ATOM 1144 O O . CYS A 1 141 ? 4.265 11.020 -4.297 1.00 68.75 141 CYS A O 1
ATOM 1146 N N . GLY A 1 142 ? 4.270 12.442 -6.022 1.00 61.75 142 GLY A N 1
ATOM 1147 C CA . GLY A 1 142 ? 3.623 13.545 -5.291 1.00 61.75 142 GLY A CA 1
ATOM 1148 C C . GLY A 1 142 ? 4.506 14.290 -4.280 1.00 61.75 142 GLY A C 1
ATOM 1149 O O . GLY A 1 142 ? 5.722 14.256 -4.361 1.00 61.75 142 GLY A O 1
ATOM 1150 N N . SER A 1 143 ? 3.882 14.985 -3.317 1.00 49.81 143 SER A N 1
ATOM 1151 C CA . SER A 1 143 ? 4.530 15.926 -2.375 1.00 49.81 143 SER A CA 1
ATOM 1152 C C . SER A 1 143 ? 5.565 15.308 -1.427 1.00 49.81 143 SER A C 1
ATOM 1154 O O . SER A 1 143 ? 6.176 16.025 -0.641 1.00 49.81 143 SER A O 1
ATOM 1156 N N . ILE A 1 144 ? 5.744 13.986 -1.461 1.00 51.50 144 ILE A N 1
ATOM 1157 C CA . ILE A 1 144 ? 6.763 13.287 -0.674 1.00 51.50 144 ILE A CA 1
ATOM 1158 C C . ILE A 1 144 ? 8.160 13.447 -1.286 1.00 51.50 144 ILE A C 1
ATOM 1160 O O . ILE A 1 144 ? 9.145 13.237 -0.588 1.00 51.50 144 ILE A O 1
ATOM 1164 N N . THR A 1 145 ? 8.259 13.859 -2.553 1.00 50.00 145 THR A N 1
ATOM 1165 C CA . THR A 1 145 ? 9.537 14.171 -3.217 1.00 50.00 145 THR A CA 1
ATOM 1166 C C . THR A 1 145 ? 10.138 15.499 -2.742 1.00 50.00 145 THR A C 1
ATOM 1168 O O . THR A 1 145 ? 11.301 15.795 -3.000 1.00 50.00 145 THR A O 1
ATOM 1171 N N . THR A 1 146 ? 9.384 16.292 -1.971 1.00 49.84 146 THR A N 1
ATOM 1172 C CA . THR A 1 146 ? 9.816 17.595 -1.452 1.00 49.84 146 THR A CA 1
ATOM 1173 C C . THR A 1 146 ? 9.695 17.638 0.074 1.00 49.84 146 THR A C 1
ATOM 1175 O O . THR A 1 146 ? 8.602 17.504 0.617 1.00 49.84 146 THR A O 1
ATOM 1178 N N . GLY A 1 147 ? 10.809 17.829 0.792 1.00 55.41 147 GLY A N 1
ATOM 1179 C CA . GLY A 1 147 ? 10.834 17.975 2.257 1.00 55.41 147 GLY A CA 1
ATOM 1180 C C . GLY A 1 147 ? 11.719 16.958 2.986 1.00 55.41 147 GLY A C 1
ATOM 1181 O O . GLY A 1 147 ? 12.558 16.287 2.392 1.00 55.41 147 GLY A O 1
ATOM 1182 N N . TRP A 1 148 ? 11.563 16.852 4.310 1.00 54.22 148 TRP A N 1
ATOM 1183 C CA . TRP A 1 148 ? 12.426 16.010 5.154 1.00 54.22 148 TRP A CA 1
ATOM 1184 C C . TRP A 1 148 ? 12.215 14.498 4.927 1.00 54.22 148 TRP A C 1
ATOM 1186 O O . TRP A 1 148 ? 13.189 13.750 4.971 1.00 54.22 148 TRP A O 1
ATOM 1196 N N . VAL A 1 149 ? 10.989 14.070 4.591 1.00 59.81 149 VAL A N 1
ATOM 1197 C CA . VAL A 1 149 ? 10.652 12.672 4.234 1.00 59.81 149 VAL A CA 1
ATOM 1198 C C . VAL A 1 149 ? 11.231 12.272 2.870 1.00 59.81 149 VAL A C 1
ATOM 1200 O O . VAL A 1 149 ? 11.548 11.106 2.661 1.00 59.81 149 VAL A O 1
ATOM 1203 N N . ALA A 1 150 ? 11.462 13.225 1.960 1.00 63.25 150 ALA A N 1
ATOM 1204 C CA . ALA A 1 150 ? 12.053 12.944 0.647 1.00 63.25 150 ALA A CA 1
ATOM 1205 C C . ALA A 1 150 ? 13.447 12.312 0.771 1.00 63.25 150 ALA A C 1
ATOM 1207 O O . ALA A 1 150 ? 13.787 11.381 0.047 1.00 63.25 150 ALA A O 1
ATOM 1208 N N . LYS A 1 151 ? 14.238 12.760 1.758 1.00 63.91 151 LYS A N 1
ATOM 1209 C CA . LYS A 1 151 ? 15.558 12.179 2.056 1.00 63.91 151 LYS A CA 1
ATOM 1210 C C . LYS A 1 151 ? 15.476 10.714 2.485 1.00 63.91 151 LYS A C 1
ATOM 1212 O O . LYS A 1 151 ? 16.443 9.987 2.309 1.00 63.91 151 LYS A O 1
ATOM 1217 N N . TRP A 1 152 ? 14.350 10.293 3.054 1.00 68.56 152 TRP A N 1
ATOM 1218 C CA . TRP A 1 152 ? 14.128 8.910 3.468 1.00 68.56 152 TRP A CA 1
ATOM 1219 C C . TRP A 1 152 ? 13.747 8.019 2.290 1.00 68.56 152 TRP A C 1
ATOM 1221 O O . TRP A 1 152 ? 14.217 6.894 2.198 1.00 68.56 152 TRP A O 1
ATOM 1231 N N . LEU A 1 153 ? 12.950 8.539 1.357 1.00 62.62 153 LEU A N 1
ATOM 1232 C CA . LEU A 1 153 ? 12.524 7.810 0.160 1.00 62.62 153 LEU A CA 1
ATOM 1233 C C . LEU A 1 153 ? 13.659 7.570 -0.831 1.00 62.62 153 LEU A C 1
ATOM 1235 O O . LEU A 1 153 ? 13.753 6.478 -1.386 1.00 62.62 153 LEU A O 1
ATOM 1239 N N . LYS A 1 154 ? 14.566 8.546 -0.976 1.00 63.97 154 LYS A N 1
ATOM 1240 C CA . LYS A 1 154 ? 15.812 8.389 -1.749 1.00 63.97 154 LYS A CA 1
ATOM 1241 C C . LYS A 1 154 ? 16.661 7.213 -1.273 1.00 63.97 154 LYS A C 1
ATOM 1243 O O . LYS A 1 154 ? 17.513 6.728 -2.005 1.00 63.97 154 LYS A O 1
ATOM 1248 N N . ALA A 1 155 ? 16.408 6.737 -0.060 1.00 67.06 155 ALA A N 1
ATOM 1249 C CA . ALA A 1 155 ? 17.093 5.608 0.521 1.00 67.06 155 ALA A CA 1
ATOM 1250 C C . ALA A 1 155 ? 16.370 4.264 0.349 1.00 67.06 155 ALA A C 1
ATOM 1252 O O . ALA A 1 155 ? 16.716 3.325 1.052 1.00 67.06 155 ALA A O 1
ATOM 1253 N N . PHE A 1 156 ? 15.392 4.165 -0.558 1.00 71.06 156 PHE A N 1
ATOM 1254 C CA . PHE A 1 156 ? 14.712 2.918 -0.937 1.00 71.06 156 PHE A CA 1
ATOM 1255 C C . PHE A 1 156 ? 14.763 2.643 -2.449 1.00 71.06 156 PHE A C 1
ATOM 1257 O O . PHE A 1 156 ? 13.850 2.013 -2.971 1.00 71.06 156 PHE A O 1
ATOM 1264 N N . ARG A 1 157 ? 15.795 3.116 -3.169 1.00 82.88 157 ARG A N 1
ATOM 1265 C CA . ARG A 1 157 ? 15.885 2.992 -4.642 1.00 82.88 157 ARG A CA 1
ATOM 1266 C C . ARG A 1 157 ? 14.622 3.510 -5.322 1.00 82.88 157 ARG A C 1
ATOM 1268 O O . ARG A 1 157 ? 13.809 2.726 -5.804 1.00 82.88 157 ARG A O 1
ATOM 1275 N N . CYS A 1 158 ? 14.406 4.820 -5.318 1.00 85.25 158 CYS A N 1
ATOM 1276 C CA . CYS A 1 158 ? 13.152 5.364 -5.829 1.00 85.25 158 CYS A CA 1
ATOM 1277 C C . CYS A 1 158 ? 13.286 5.981 -7.218 1.00 85.25 158 CYS A C 1
ATOM 1279 O O . CYS A 1 158 ? 14.222 6.736 -7.479 1.00 85.25 158 CYS A O 1
ATOM 1281 N N . VAL A 1 159 ? 12.284 5.733 -8.060 1.00 86.31 159 VAL A N 1
ATOM 1282 C CA . VAL A 1 159 ? 11.990 6.583 -9.217 1.00 86.31 159 VAL A CA 1
ATOM 1283 C C . VAL A 1 159 ? 11.003 7.642 -8.758 1.00 86.31 159 VAL A C 1
ATOM 1285 O O . VAL A 1 159 ? 9.885 7.321 -8.339 1.00 86.31 159 VAL A O 1
ATOM 1288 N N . GLU A 1 160 ? 11.419 8.905 -8.810 1.00 79.56 160 GLU A N 1
ATOM 1289 C CA . GLU A 1 160 ? 10.537 10.031 -8.524 1.00 79.56 160 GLU A CA 1
ATOM 1290 C C . GLU A 1 160 ? 9.639 10.294 -9.734 1.00 79.56 160 GLU A C 1
ATOM 1292 O O . GLU A 1 160 ? 10.092 10.645 -10.820 1.00 79.56 160 GLU A O 1
ATOM 1297 N N . VAL A 1 161 ? 8.335 10.117 -9.547 1.00 74.44 161 VAL A N 1
ATOM 1298 C CA . VAL A 1 161 ? 7.336 10.327 -10.588 1.00 74.44 161 VAL A CA 1
ATOM 1299 C C . VAL A 1 161 ? 6.562 11.605 -10.283 1.00 74.44 161 VAL A C 1
ATOM 1301 O O . VAL A 1 161 ? 5.864 11.680 -9.258 1.00 74.44 161 VAL A O 1
ATOM 1304 N N . PRO A 1 162 ? 6.609 12.608 -11.177 1.00 68.62 162 PRO A N 1
ATOM 1305 C CA . PRO A 1 162 ? 5.769 13.783 -11.064 1.00 68.62 162 PRO A CA 1
ATOM 1306 C C . PRO A 1 162 ? 4.300 13.419 -10.844 1.00 68.62 162 PRO A C 1
ATOM 1308 O O . PRO A 1 162 ? 3.758 12.449 -11.386 1.00 68.62 162 PRO A O 1
ATOM 1311 N N . LYS A 1 163 ? 3.636 14.230 -10.017 1.00 64.19 163 LYS A N 1
ATOM 1312 C CA . LYS A 1 163 ? 2.214 14.064 -9.698 1.00 64.19 163 LYS A CA 1
ATOM 1313 C C . LYS A 1 163 ? 1.353 14.099 -10.965 1.00 64.19 163 LYS A C 1
ATOM 1315 O O . LYS A 1 163 ? 0.479 13.256 -11.132 1.00 64.19 163 LYS A O 1
ATOM 1320 N N . ASN A 1 164 ? 1.659 15.045 -11.850 1.00 67.88 164 ASN A N 1
ATOM 1321 C CA . ASN A 1 164 ? 1.024 15.224 -13.146 1.00 67.88 164 ASN A CA 1
ATOM 1322 C C . ASN A 1 164 ? 2.081 15.007 -14.231 1.00 67.88 164 ASN A C 1
ATOM 1324 O O . ASN A 1 164 ? 3.169 15.566 -14.128 1.00 67.88 164 ASN A O 1
ATOM 1328 N N . LEU A 1 165 ? 1.750 14.220 -15.253 1.00 72.44 165 LEU A N 1
ATOM 1329 C CA . LEU A 1 165 ? 2.616 13.974 -16.403 1.00 72.44 165 LEU A CA 1
ATOM 1330 C C . LEU A 1 165 ? 1.894 14.433 -17.668 1.00 72.44 165 LEU A C 1
ATOM 1332 O O . LEU A 1 165 ? 0.760 14.011 -17.916 1.00 72.44 165 LEU A O 1
ATOM 1336 N N . ALA A 1 166 ? 2.551 15.268 -18.470 1.00 78.31 166 ALA A N 1
ATOM 1337 C CA . ALA A 1 166 ? 2.146 15.510 -19.85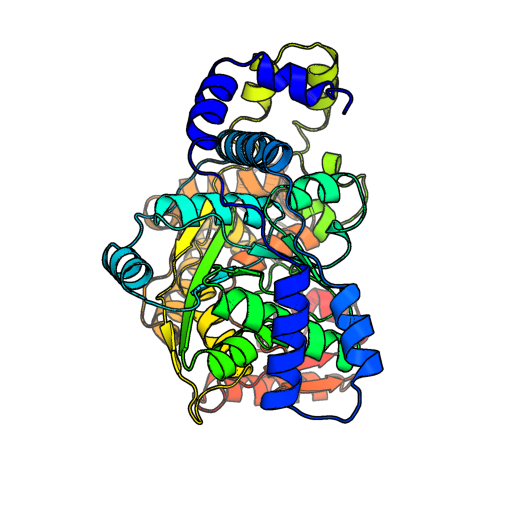0 1.00 78.31 166 ALA A CA 1
ATOM 1338 C C . ALA A 1 166 ? 2.243 14.202 -20.667 1.00 78.31 166 ALA A C 1
ATOM 1340 O O . ALA A 1 166 ? 2.980 13.295 -20.268 1.00 78.31 166 ALA A O 1
ATOM 1341 N N . PRO A 1 167 ? 1.558 14.077 -21.820 1.00 82.31 167 PRO A N 1
ATOM 1342 C CA . PRO A 1 167 ? 1.584 12.851 -22.625 1.00 82.31 167 PRO A CA 1
ATOM 1343 C C . PRO A 1 167 ? 2.997 12.330 -22.934 1.00 82.31 167 PRO A C 1
ATOM 1345 O O . PRO A 1 167 ? 3.258 11.142 -22.754 1.00 82.31 167 PRO A O 1
ATOM 1348 N N . VAL A 1 168 ? 3.931 13.215 -23.303 1.00 83.75 168 VAL A N 1
ATOM 1349 C CA . VAL A 1 168 ? 5.330 12.839 -23.576 1.00 83.75 168 VAL A CA 1
ATOM 1350 C C . VAL A 1 168 ? 6.073 12.370 -22.321 1.00 83.75 168 VAL A C 1
ATOM 1352 O O . VAL A 1 168 ? 6.778 11.369 -22.366 1.00 83.75 16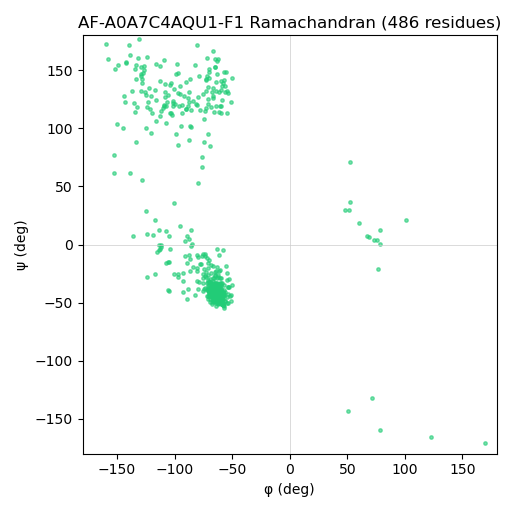8 VAL A O 1
ATOM 1355 N N . GLN A 1 169 ? 5.852 13.006 -21.166 1.00 85.12 169 GLN A N 1
ATOM 1356 C CA . GLN A 1 169 ? 6.447 12.583 -19.890 1.00 85.12 169 GLN A CA 1
ATOM 1357 C C . GLN A 1 169 ? 5.881 11.242 -19.423 1.00 85.12 169 GLN A C 1
ATOM 1359 O O . GLN A 1 169 ? 6.579 10.412 -18.849 1.00 85.12 169 GLN A O 1
ATOM 1364 N N . HIS A 1 170 ? 4.602 11.012 -19.697 1.00 83.00 170 HIS A N 1
ATOM 1365 C CA . HIS A 1 170 ? 3.939 9.757 -19.413 1.00 83.00 170 HIS A CA 1
ATOM 1366 C C . HIS A 1 170 ? 4.491 8.620 -20.294 1.00 83.00 170 HIS A C 1
ATOM 1368 O O . HIS A 1 170 ? 4.714 7.506 -19.810 1.00 83.00 170 HIS A O 1
ATOM 1374 N N . ARG A 1 171 ? 4.760 8.902 -21.574 1.00 86.62 171 ARG A N 1
ATOM 1375 C CA . ARG A 1 171 ? 5.449 7.985 -22.491 1.00 86.62 171 ARG A CA 1
ATOM 1376 C C . ARG A 1 171 ? 6.887 7.711 -22.041 1.00 86.62 171 ARG A C 1
ATOM 1378 O O . ARG A 1 171 ? 7.245 6.545 -21.910 1.00 86.62 171 ARG A O 1
ATOM 1385 N N . ALA A 1 172 ? 7.656 8.750 -21.705 1.00 90.88 172 ALA A N 1
ATOM 1386 C CA . ALA A 1 172 ? 9.008 8.632 -21.153 1.00 90.88 172 ALA A CA 1
ATOM 1387 C C . ALA A 1 172 ? 9.041 7.721 -19.918 1.00 90.88 172 ALA A C 1
ATOM 1389 O O . ALA A 1 172 ? 9.796 6.757 -19.875 1.00 90.88 172 ALA A O 1
ATOM 1390 N N . TYR A 1 173 ? 8.151 7.963 -18.951 1.00 90.38 173 TYR A N 1
ATOM 1391 C CA . TYR A 1 173 ? 8.030 7.146 -17.743 1.00 90.38 173 TYR A CA 1
ATOM 1392 C C . TYR A 1 173 ? 7.690 5.681 -18.043 1.00 90.38 173 TYR A C 1
ATOM 1394 O O . TYR A 1 173 ? 8.237 4.773 -17.414 1.00 90.38 173 TYR A O 1
ATOM 1402 N N . SER A 1 174 ? 6.803 5.437 -19.011 1.00 90.50 174 SER A N 1
ATOM 1403 C CA . SER A 1 174 ? 6.403 4.077 -19.384 1.00 90.50 174 SER A CA 1
ATOM 1404 C C . SER A 1 174 ? 7.585 3.298 -19.964 1.00 90.50 174 SER A C 1
ATOM 1406 O O . SER A 1 174 ? 7.871 2.194 -19.507 1.00 90.50 174 SER A O 1
ATOM 1408 N N . TRP A 1 175 ? 8.330 3.899 -20.893 1.00 94.31 175 TRP A N 1
ATOM 1409 C CA . TRP A 1 175 ? 9.491 3.258 -21.513 1.00 94.31 175 TRP A CA 1
ATOM 1410 C C . TRP A 1 175 ? 10.722 3.199 -20.601 1.00 94.31 175 TRP A C 1
ATOM 1412 O O . TRP A 1 175 ? 11.509 2.265 -20.711 1.00 94.31 175 TRP A O 1
ATOM 1422 N N . PHE A 1 176 ? 10.853 4.110 -19.634 1.00 94.44 176 PHE A N 1
ATOM 1423 C CA . PHE A 1 176 ? 11.848 4.000 -18.562 1.00 94.44 176 PHE A CA 1
ATOM 1424 C C . PHE A 1 176 ? 11.534 2.842 -17.599 1.00 94.44 176 PHE A C 1
ATOM 1426 O O . PHE A 1 176 ? 12.416 2.088 -17.207 1.00 94.44 176 PHE A O 1
ATOM 1433 N N . THR A 1 177 ? 10.256 2.625 -17.272 1.00 93.06 177 THR A N 1
ATOM 1434 C CA . THR A 1 177 ? 9.811 1.442 -16.503 1.00 93.06 177 THR A CA 1
ATOM 1435 C C . THR A 1 177 ? 10.100 0.143 -17.272 1.00 93.06 177 THR A C 1
ATOM 1437 O O . THR A 1 177 ? 10.500 -0.862 -16.680 1.00 93.06 177 THR A O 1
ATOM 1440 N N . ALA A 1 178 ? 9.927 0.163 -18.598 1.00 94.00 178 ALA A N 1
ATOM 1441 C CA . ALA A 1 178 ? 10.258 -0.960 -19.471 1.00 94.00 178 ALA A CA 1
ATOM 1442 C C . ALA A 1 178 ? 11.770 -1.222 -19.541 1.00 94.00 178 ALA A C 1
ATOM 1444 O O . ALA A 1 178 ? 12.187 -2.374 -19.466 1.00 94.00 178 ALA A O 1
ATOM 1445 N N . SER A 1 179 ? 12.606 -0.179 -19.612 1.00 95.38 179 SER A N 1
ATOM 1446 C CA . SER A 1 179 ? 14.062 -0.353 -19.615 1.00 95.38 179 SER A CA 1
ATOM 1447 C C . SER A 1 179 ? 14.581 -0.915 -18.289 1.00 95.38 179 SER A C 1
ATOM 1449 O O . SER A 1 179 ? 15.475 -1.758 -18.309 1.00 95.38 179 SER A O 1
ATOM 1451 N N . LEU A 1 180 ? 13.981 -0.528 -17.156 1.00 94.38 180 LEU A N 1
ATOM 1452 C CA . LEU A 1 180 ? 14.227 -1.146 -15.848 1.00 94.38 180 LEU A CA 1
ATOM 1453 C C . LEU A 1 180 ? 13.865 -2.634 -15.836 1.00 94.38 180 LEU A C 1
ATOM 1455 O O . LEU A 1 180 ? 14.670 -3.470 -15.426 1.00 94.38 180 LEU A O 1
ATOM 1459 N N . ALA A 1 181 ? 12.669 -2.963 -16.324 1.00 93.38 181 ALA A N 1
ATOM 1460 C CA . ALA A 1 181 ? 12.179 -4.333 -16.420 1.00 93.38 181 ALA A CA 1
ATOM 1461 C C . ALA A 1 181 ? 13.088 -5.216 -17.289 1.00 93.38 181 ALA A C 1
ATOM 1463 O O . ALA A 1 181 ? 13.455 -6.316 -16.879 1.00 93.38 181 ALA A O 1
ATOM 1464 N N . ASP A 1 182 ? 13.499 -4.713 -18.452 1.00 92.75 182 ASP A N 1
ATOM 1465 C CA . ASP A 1 182 ? 14.390 -5.418 -19.376 1.00 92.75 182 ASP A CA 1
ATOM 1466 C C . ASP A 1 182 ? 15.835 -5.522 -18.850 1.00 92.75 182 ASP A C 1
ATOM 1468 O O . ASP A 1 182 ? 16.628 -6.323 -19.329 1.00 92.75 182 ASP A O 1
ATOM 1472 N N . SER A 1 183 ? 16.199 -4.727 -17.841 1.00 92.12 183 SER A N 1
ATOM 1473 C CA . SER A 1 183 ? 17.459 -4.864 -17.093 1.00 92.12 183 SER A CA 1
ATOM 1474 C C . SER A 1 183 ? 17.339 -5.807 -15.884 1.00 92.12 183 SER A C 1
ATOM 1476 O O . SER A 1 183 ? 18.274 -5.927 -15.096 1.00 92.12 183 SER A O 1
ATOM 1478 N N . GLY A 1 184 ? 16.200 -6.491 -15.726 1.00 90.75 184 GLY A N 1
ATOM 1479 C CA . GLY A 1 184 ? 15.964 -7.466 -14.660 1.00 90.75 184 GLY A CA 1
ATOM 1480 C C . GLY A 1 184 ? 15.630 -6.855 -13.296 1.00 90.75 184 GLY A C 1
ATOM 1481 O O . GLY A 1 184 ? 15.633 -7.567 -12.291 1.00 90.75 184 GLY A O 1
ATOM 1482 N N . GLU A 1 185 ? 15.334 -5.555 -13.231 1.00 92.25 185 GLU A N 1
ATOM 1483 C CA . GLU A 1 185 ? 14.980 -4.896 -11.975 1.00 92.25 185 GLU A CA 1
ATOM 1484 C C . GLU A 1 185 ? 13.517 -5.158 -11.603 1.00 92.25 185 GLU A C 1
ATOM 1486 O O . GLU A 1 185 ? 12.584 -4.901 -12.372 1.00 92.25 185 GLU A O 1
ATOM 1491 N N . SER A 1 186 ? 13.312 -5.647 -10.378 1.00 93.81 186 SER A N 1
ATOM 1492 C CA . SER A 1 186 ? 11.977 -5.734 -9.783 1.00 93.81 186 SER A CA 1
ATOM 1493 C C . SER A 1 186 ? 11.487 -4.343 -9.402 1.00 93.81 186 SER A C 1
ATOM 1495 O O . SER A 1 186 ? 12.256 -3.515 -8.914 1.00 93.81 186 SER A O 1
ATOM 1497 N N . GLN A 1 187 ? 10.197 -4.089 -9.586 1.00 93.44 187 GLN A N 1
ATOM 1498 C CA . GLN A 1 187 ? 9.612 -2.760 -9.425 1.00 93.44 187 GLN A CA 1
ATOM 1499 C C . GLN A 1 187 ? 8.403 -2.820 -8.493 1.00 93.44 187 GLN A C 1
ATOM 1501 O O . GLN A 1 187 ? 7.600 -3.747 -8.569 1.00 93.44 187 GLN A O 1
ATOM 1506 N N . ALA A 1 188 ? 8.266 -1.841 -7.604 1.00 92.19 188 ALA A N 1
ATOM 1507 C CA . ALA A 1 188 ? 7.133 -1.709 -6.696 1.00 92.19 188 ALA A CA 1
ATOM 1508 C C . ALA A 1 188 ? 6.297 -0.485 -7.072 1.00 92.19 188 ALA A C 1
ATOM 1510 O O . ALA A 1 188 ? 6.746 0.662 -6.986 1.00 92.19 188 ALA A O 1
ATOM 1511 N N . ILE A 1 189 ? 5.063 -0.746 -7.493 1.00 88.50 189 ILE A N 1
ATOM 1512 C CA . ILE A 1 189 ? 4.108 0.249 -7.967 1.00 88.50 189 ILE A CA 1
ATOM 1513 C C . ILE A 1 189 ? 3.010 0.396 -6.920 1.00 88.50 189 ILE A C 1
ATOM 1515 O O . ILE A 1 189 ? 2.285 -0.550 -6.618 1.00 88.50 189 ILE A O 1
ATOM 1519 N N . PHE A 1 190 ? 2.866 1.607 -6.391 1.00 83.62 190 PHE A N 1
ATOM 1520 C CA . PHE A 1 190 ? 1.886 1.922 -5.358 1.00 83.62 190 PHE A CA 1
ATOM 1521 C C . PHE A 1 190 ? 0.580 2.412 -5.988 1.00 83.62 190 PHE A C 1
ATOM 1523 O O . PHE A 1 190 ? 0.569 3.334 -6.813 1.00 83.62 190 PHE A O 1
ATOM 1530 N N . SER A 1 191 ? -0.536 1.795 -5.598 1.00 72.00 191 SER A N 1
ATOM 1531 C CA . SER A 1 191 ? -1.866 2.094 -6.123 1.00 72.00 191 SER A CA 1
ATOM 1532 C C . SER A 1 191 ? -2.239 3.558 -5.854 1.00 72.00 191 SER A C 1
ATOM 1534 O O . SER A 1 191 ? -2.444 3.944 -4.703 1.00 72.00 191 SER A O 1
ATOM 1536 N N . ARG A 1 192 ? -2.367 4.377 -6.904 1.00 65.44 192 ARG A N 1
ATOM 1537 C CA . ARG A 1 192 ? -2.830 5.769 -6.785 1.00 65.44 192 ARG A CA 1
ATOM 1538 C C . ARG A 1 192 ? -4.348 5.837 -6.878 1.00 65.44 192 ARG A C 1
ATOM 1540 O O . ARG A 1 192 ? -4.905 5.416 -7.885 1.00 65.44 192 ARG A O 1
ATOM 1547 N N . THR A 1 193 ? -5.007 6.447 -5.900 1.00 49.03 193 THR A N 1
ATOM 1548 C CA . THR A 1 193 ? -6.474 6.594 -5.899 1.00 49.03 193 THR A CA 1
ATOM 1549 C C . THR A 1 193 ? -6.985 7.741 -6.768 1.00 49.03 193 THR A C 1
ATOM 1551 O O . THR A 1 193 ? -8.186 7.851 -6.992 1.00 49.03 193 THR A O 1
ATOM 1554 N N . SER A 1 194 ? -6.107 8.606 -7.285 1.00 47.03 194 SER A N 1
ATOM 1555 C CA . SER A 1 194 ? -6.443 9.559 -8.347 1.00 47.03 194 SER A CA 1
ATOM 1556 C C . SER A 1 194 ? -5.190 10.054 -9.078 1.00 47.03 194 SER A C 1
ATOM 1558 O O . SER A 1 194 ? -4.063 9.831 -8.629 1.00 47.03 194 SER A O 1
ATOM 1560 N N . ARG A 1 195 ? -5.378 10.816 -10.170 1.00 38.56 195 ARG A N 1
ATOM 1561 C CA . ARG A 1 195 ? -4.298 11.607 -10.800 1.00 38.56 195 ARG A CA 1
ATOM 1562 C C . ARG A 1 195 ? -3.608 12.550 -9.802 1.00 38.56 195 ARG A C 1
ATOM 1564 O O . ARG A 1 195 ? -2.449 12.893 -9.986 1.00 38.56 195 ARG A O 1
ATOM 1571 N N . TYR A 1 196 ? -4.299 12.935 -8.726 1.00 30.41 196 TYR A N 1
ATOM 1572 C CA . TYR A 1 196 ? -3.864 13.968 -7.790 1.00 30.41 196 TYR A CA 1
ATOM 1573 C C . TYR A 1 196 ? -3.534 13.453 -6.382 1.00 30.41 196 TYR A C 1
ATOM 1575 O O . TYR A 1 196 ? -3.150 14.247 -5.518 1.00 30.41 196 TYR A O 1
ATOM 1583 N N . THR A 1 197 ? -3.667 12.159 -6.103 1.00 36.38 197 THR A N 1
ATOM 1584 C CA . THR A 1 197 ? -3.402 11.607 -4.771 1.00 36.38 197 THR A CA 1
ATOM 1585 C C . THR A 1 197 ? -2.781 10.226 -4.878 1.00 36.38 197 THR A C 1
ATOM 1587 O O . THR A 1 197 ? -3.297 9.331 -5.539 1.00 36.38 197 THR A O 1
ATOM 1590 N N . VAL A 1 198 ? -1.653 10.059 -4.191 1.00 46.88 198 VAL A N 1
ATOM 1591 C CA . VAL A 1 198 ? -0.944 8.776 -4.099 1.00 46.88 198 VAL A CA 1
ATOM 1592 C C . VAL A 1 198 ? -1.693 7.815 -3.170 1.00 46.88 198 VAL A C 1
ATOM 1594 O O . VAL A 1 198 ? -1.624 6.615 -3.361 1.00 46.88 198 VAL A O 1
ATOM 1597 N N . ARG A 1 199 ? -2.448 8.348 -2.199 1.00 58.16 199 ARG A N 1
ATOM 1598 C CA . ARG A 1 199 ? -3.186 7.607 -1.164 1.00 58.16 199 ARG A CA 1
ATOM 1599 C C . ARG A 1 199 ? -4.650 8.016 -1.153 1.00 58.16 199 ARG A C 1
ATOM 1601 O O . ARG A 1 199 ? -4.964 9.161 -1.495 1.00 58.16 199 ARG A O 1
ATOM 1608 N N . SER A 1 200 ? -5.532 7.129 -0.702 1.00 56.25 200 SER A N 1
ATOM 1609 C CA . SER A 1 200 ? -6.920 7.511 -0.446 1.00 56.25 200 SER A CA 1
ATOM 1610 C C . SER A 1 200 ? -7.021 8.402 0.785 1.00 56.25 200 SER A C 1
ATOM 1612 O O . SER A 1 200 ? -6.557 8.023 1.855 1.00 56.25 200 SER A O 1
ATOM 1614 N N . ARG A 1 201 ? -7.621 9.589 0.639 1.00 56.06 201 ARG A N 1
ATOM 1615 C CA . ARG A 1 201 ? -7.927 10.484 1.774 1.00 56.06 201 ARG A CA 1
ATOM 1616 C C . ARG A 1 201 ? -9.112 9.994 2.604 1.00 56.06 201 ARG A C 1
ATOM 1618 O O . ARG A 1 201 ? -9.246 10.363 3.760 1.00 56.06 201 ARG A O 1
ATOM 1625 N N . ASP A 1 202 ? -9.942 9.161 1.997 1.00 57.88 202 ASP A N 1
ATOM 1626 C CA . ASP A 1 202 ? -11.129 8.542 2.573 1.00 57.88 202 ASP A CA 1
ATOM 1627 C C . ASP A 1 202 ? -10.899 7.065 2.935 1.00 57.88 202 ASP A C 1
ATOM 1629 O O . ASP A 1 202 ? -11.781 6.453 3.495 1.00 57.88 202 ASP A O 1
ATOM 1633 N N . GLY A 1 203 ? -9.740 6.463 2.651 1.00 57.41 203 GLY A N 1
ATOM 1634 C CA . GLY A 1 203 ? -9.481 5.041 2.933 1.00 57.41 203 GLY A CA 1
ATOM 1635 C C . GLY A 1 203 ? -10.086 4.036 1.934 1.00 57.41 203 GLY A C 1
ATOM 1636 O O . GLY A 1 203 ? -9.863 2.832 2.084 1.00 57.41 203 GLY A O 1
ATOM 1637 N N . ILE A 1 204 ? -10.784 4.509 0.893 1.00 67.44 204 ILE A N 1
ATOM 1638 C CA . ILE A 1 204 ? -11.447 3.681 -0.129 1.00 67.44 204 ILE A CA 1
ATOM 1639 C C . ILE A 1 204 ? -10.436 3.020 -1.084 1.00 67.44 204 ILE A C 1
ATOM 1641 O O . ILE A 1 204 ? -9.460 3.635 -1.519 1.00 67.44 204 ILE A O 1
ATOM 1645 N N . LEU A 1 205 ? -10.695 1.767 -1.473 1.00 64.50 205 LEU A N 1
ATOM 1646 C CA . LEU A 1 205 ? -9.960 1.088 -2.544 1.00 64.50 205 LEU A CA 1
ATOM 1647 C C . LEU A 1 205 ? -10.509 1.509 -3.916 1.00 64.50 205 LEU A C 1
ATOM 1649 O O . LEU A 1 205 ? -11.688 1.322 -4.214 1.00 64.50 205 LEU A O 1
ATOM 1653 N N . ARG A 1 206 ? -9.646 2.078 -4.761 1.00 64.88 206 ARG A N 1
ATOM 1654 C CA . ARG A 1 206 ? -10.001 2.545 -6.109 1.00 64.88 206 ARG A CA 1
ATOM 1655 C C . ARG A 1 206 ? -9.055 1.963 -7.148 1.00 64.88 206 ARG A C 1
ATOM 1657 O O . ARG A 1 206 ? -7.873 1.781 -6.855 1.00 64.88 206 ARG A O 1
ATOM 1664 N N . GLU A 1 207 ? -9.558 1.722 -8.353 1.00 60.31 207 GLU A N 1
ATOM 1665 C CA . GLU A 1 207 ? -8.754 1.199 -9.464 1.00 60.31 207 GLU A CA 1
ATOM 1666 C C . GLU A 1 207 ? -7.611 2.145 -9.848 1.00 60.31 207 GLU A C 1
ATOM 1668 O O . GLU A 1 207 ? -7.860 3.224 -10.359 1.00 60.31 207 GLU A O 1
ATOM 1673 N N . PRO A 1 208 ? -6.344 1.787 -9.666 1.00 60.69 208 PRO A N 1
ATOM 1674 C CA . PRO A 1 208 ? -5.254 2.750 -9.766 1.00 60.69 208 PRO A CA 1
ATOM 1675 C C . PRO A 1 208 ? -4.958 3.267 -11.182 1.00 60.69 208 PRO A C 1
ATOM 1677 O O . PRO A 1 208 ? -5.099 2.569 -12.178 1.00 60.69 208 PRO A O 1
ATOM 1680 N N . TYR A 1 209 ? -4.445 4.501 -11.269 1.00 59.09 209 TYR A N 1
ATOM 1681 C CA . TYR A 1 209 ? -4.166 5.178 -12.549 1.00 59.09 209 TYR A CA 1
ATOM 1682 C C . TYR A 1 209 ? -2.933 4.655 -13.327 1.00 59.09 209 TYR A C 1
ATOM 1684 O O . TYR A 1 209 ? -2.713 5.085 -14.458 1.00 59.09 209 TYR A O 1
ATOM 1692 N N . VAL A 1 210 ? -2.092 3.769 -12.774 1.00 60.59 210 VAL A N 1
ATOM 1693 C CA . VAL A 1 210 ? -0.742 3.541 -13.341 1.00 60.59 210 VAL A CA 1
ATOM 1694 C C . VAL A 1 210 ? -0.359 2.063 -13.507 1.00 60.59 210 VAL A C 1
ATOM 1696 O O . VAL A 1 210 ? 0.327 1.510 -12.652 1.00 60.59 210 VAL A O 1
ATOM 1699 N N . PRO A 1 211 ? -0.699 1.459 -14.660 1.00 66.06 211 PRO A N 1
ATOM 1700 C CA . PRO A 1 211 ? -0.023 0.259 -15.160 1.00 66.06 211 PRO A CA 1
ATOM 1701 C C . PRO A 1 211 ? 0.661 0.469 -16.526 1.00 66.06 211 PRO A C 1
ATOM 1703 O O . PRO A 1 211 ? 1.130 -0.491 -17.123 1.00 66.06 211 PRO A O 1
ATOM 1706 N N . HIS A 1 212 ? 0.746 1.695 -17.057 1.00 75.50 212 HIS A N 1
ATOM 1707 C CA . HIS A 1 212 ? 1.325 1.910 -18.394 1.00 75.50 212 HIS A CA 1
ATOM 1708 C C . HIS A 1 212 ? 2.794 1.483 -18.507 1.00 75.50 212 HIS A C 1
ATOM 1710 O O . HIS A 1 212 ? 3.190 0.949 -19.537 1.00 75.50 212 HIS A O 1
ATOM 1716 N N . GLY A 1 213 ? 3.581 1.654 -17.441 1.00 82.62 213 GLY A N 1
ATOM 1717 C CA . GLY A 1 213 ? 4.938 1.116 -17.390 1.00 82.62 213 GLY A CA 1
ATOM 1718 C C . GLY A 1 213 ? 4.979 -0.418 -17.360 1.00 82.62 213 GLY A C 1
ATOM 1719 O O . GLY A 1 213 ? 5.868 -1.006 -17.962 1.00 82.62 213 GLY A O 1
ATOM 1720 N N . VAL A 1 214 ? 3.975 -1.071 -16.756 1.00 88.31 214 VAL A N 1
ATOM 1721 C CA . VAL A 1 214 ? 3.818 -2.538 -16.805 1.00 88.31 214 VAL A CA 1
ATOM 1722 C C . VAL A 1 214 ? 3.502 -2.987 -18.230 1.00 88.31 214 VAL A C 1
ATOM 1724 O O . VAL A 1 214 ? 4.114 -3.926 -18.718 1.00 88.31 214 VAL A O 1
ATOM 1727 N N . ILE A 1 215 ? 2.601 -2.290 -18.931 1.00 88.00 215 ILE A N 1
ATOM 1728 C CA . ILE A 1 215 ? 2.287 -2.590 -20.338 1.00 88.00 215 ILE A CA 1
ATOM 1729 C C . ILE A 1 215 ? 3.516 -2.409 -21.223 1.00 88.00 215 ILE A C 1
ATOM 1731 O O . ILE A 1 215 ? 3.803 -3.278 -22.035 1.00 88.00 215 ILE A O 1
ATOM 1735 N N . ALA A 1 216 ? 4.243 -1.300 -21.076 1.00 89.56 216 ALA A N 1
ATOM 1736 C CA . ALA A 1 216 ? 5.458 -1.062 -21.848 1.00 89.56 216 ALA A CA 1
ATOM 1737 C C . ALA A 1 216 ? 6.511 -2.154 -21.591 1.00 89.56 216 ALA A C 1
ATOM 1739 O O . ALA A 1 216 ? 7.127 -2.632 -22.536 1.00 89.56 216 ALA A O 1
ATOM 1740 N N . ALA A 1 217 ? 6.655 -2.605 -20.340 1.00 91.69 217 ALA A N 1
ATOM 1741 C CA . ALA A 1 217 ? 7.531 -3.719 -19.995 1.00 91.69 217 ALA A CA 1
ATOM 1742 C C . ALA A 1 217 ? 7.080 -5.049 -20.616 1.00 91.69 217 ALA A C 1
ATOM 1744 O O . ALA A 1 217 ? 7.915 -5.793 -21.120 1.00 91.69 217 ALA A O 1
ATOM 1745 N N . VAL A 1 218 ? 5.778 -5.357 -20.616 1.00 91.81 218 VAL A N 1
ATOM 1746 C CA . VAL A 1 218 ? 5.252 -6.559 -21.288 1.00 91.81 218 VAL A CA 1
ATOM 1747 C C . VAL A 1 218 ? 5.508 -6.485 -22.792 1.00 91.81 218 VAL A C 1
ATOM 1749 O O . VAL A 1 218 ? 5.989 -7.457 -23.354 1.00 91.81 218 VAL A O 1
ATOM 1752 N N . LYS A 1 219 ? 5.298 -5.328 -23.429 1.00 90.69 219 LYS A N 1
ATOM 1753 C CA . LYS A 1 219 ? 5.602 -5.131 -24.856 1.00 90.69 219 LYS A CA 1
ATOM 1754 C C . LYS A 1 219 ? 7.081 -5.319 -25.190 1.00 90.69 219 LYS A C 1
ATOM 1756 O O . LYS A 1 219 ? 7.399 -5.840 -26.250 1.00 90.69 219 LYS A O 1
ATOM 1761 N N . SER A 1 220 ? 7.987 -4.885 -24.311 1.00 91.31 220 SER A N 1
ATOM 1762 C CA . SER A 1 220 ? 9.428 -5.011 -24.556 1.00 91.31 220 SER A CA 1
ATOM 1763 C C . SER A 1 220 ? 9.975 -6.404 -24.239 1.00 91.31 220 SER A C 1
ATOM 1765 O O . SER A 1 220 ? 10.936 -6.835 -24.862 1.00 91.31 220 SER A O 1
ATOM 1767 N N . THR A 1 221 ? 9.395 -7.109 -23.263 1.00 91.81 221 THR A N 1
ATOM 1768 C CA . THR A 1 221 ? 9.931 -8.390 -22.750 1.00 91.81 221 THR A CA 1
ATOM 1769 C C . THR A 1 221 ? 9.055 -9.608 -23.065 1.00 91.81 221 THR A C 1
ATOM 1771 O O . THR A 1 221 ? 9.402 -10.735 -22.712 1.00 91.81 221 THR A O 1
ATOM 1774 N N . GLY A 1 222 ? 7.894 -9.399 -23.685 1.00 91.56 222 GLY A N 1
ATOM 1775 C CA . GLY A 1 222 ? 6.869 -10.402 -23.989 1.00 91.56 222 GLY A CA 1
ATOM 1776 C C . GLY A 1 222 ? 6.000 -10.826 -22.798 1.00 91.56 222 GLY A C 1
ATOM 1777 O O . GLY A 1 222 ? 4.899 -11.338 -23.002 1.00 91.56 222 GLY A O 1
ATOM 1778 N N . ARG A 1 223 ? 6.458 -10.630 -21.552 1.00 93.38 223 ARG A N 1
ATOM 1779 C CA . ARG A 1 223 ? 5.737 -11.072 -20.348 1.00 93.38 223 ARG A CA 1
ATOM 1780 C C . ARG A 1 223 ? 6.118 -10.315 -19.082 1.00 93.38 223 ARG A C 1
ATOM 1782 O O . ARG A 1 223 ? 7.214 -9.787 -18.970 1.00 93.38 223 ARG A O 1
ATOM 1789 N N . ALA A 1 224 ? 5.258 -10.343 -18.070 1.00 94.62 224 ALA A N 1
ATOM 1790 C CA . ALA A 1 224 ? 5.590 -9.842 -16.735 1.00 94.62 224 ALA A CA 1
ATOM 1791 C C . ALA A 1 224 ? 4.794 -10.563 -15.646 1.00 94.62 224 ALA A C 1
ATOM 1793 O O . ALA A 1 224 ? 3.660 -10.972 -15.871 1.00 94.62 224 ALA A O 1
ATOM 1794 N N . LEU A 1 225 ? 5.351 -10.669 -14.441 1.00 95.69 225 LEU A N 1
ATOM 1795 C CA . LEU A 1 225 ? 4.633 -11.170 -13.272 1.00 95.69 225 LEU A CA 1
ATOM 1796 C C . LEU A 1 225 ? 4.163 -9.995 -12.415 1.00 95.69 225 LEU A C 1
ATOM 1798 O O . LEU A 1 225 ? 4.975 -9.214 -11.918 1.00 95.69 225 LEU A O 1
ATOM 1802 N N . VAL A 1 226 ? 2.855 -9.892 -12.199 1.00 94.94 226 VAL A N 1
ATOM 1803 C CA . VAL A 1 226 ? 2.262 -8.949 -11.247 1.00 94.94 226 VAL A CA 1
ATOM 1804 C C . VAL A 1 226 ? 2.043 -9.662 -9.918 1.00 94.94 226 VAL A C 1
ATOM 1806 O O . VAL A 1 226 ? 1.468 -10.748 -9.869 1.00 94.94 226 VAL A O 1
ATOM 1809 N N . ILE A 1 227 ? 2.511 -9.045 -8.836 1.00 96.19 227 ILE A N 1
ATOM 1810 C CA . ILE A 1 227 ? 2.500 -9.585 -7.475 1.00 96.19 227 ILE A CA 1
ATOM 1811 C C . ILE A 1 227 ? 1.692 -8.622 -6.594 1.00 96.19 227 ILE A C 1
ATOM 1813 O O . ILE A 1 227 ? 2.237 -7.611 -6.144 1.00 96.19 227 ILE A O 1
ATOM 1817 N N . PRO A 1 228 ? 0.394 -8.877 -6.362 1.00 94.75 228 PRO A N 1
ATOM 1818 C CA . PRO A 1 228 ? -0.434 -8.012 -5.526 1.00 94.75 228 PRO A CA 1
ATOM 1819 C C . PRO A 1 228 ? 0.007 -8.064 -4.056 1.00 94.75 228 PRO A C 1
ATOM 1821 O O . PRO A 1 228 ? 0.158 -9.141 -3.482 1.00 94.75 228 PRO A O 1
ATOM 1824 N N . VAL A 1 229 ? 0.185 -6.901 -3.430 1.00 94.31 229 VAL A N 1
ATOM 1825 C CA . VAL A 1 229 ? 0.616 -6.756 -2.033 1.00 94.31 229 VAL A CA 1
ATOM 1826 C C . VAL A 1 229 ? -0.433 -5.974 -1.251 1.00 94.31 229 VAL A C 1
ATOM 1828 O O . VAL A 1 229 ? -0.689 -4.791 -1.501 1.00 94.31 229 VAL A O 1
ATOM 1831 N N . ALA A 1 230 ? -1.027 -6.638 -0.266 1.00 92.88 230 ALA A N 1
ATOM 1832 C CA . ALA A 1 230 ? -2.051 -6.089 0.599 1.00 92.88 230 ALA A CA 1
ATOM 1833 C C . ALA A 1 230 ? -1.462 -5.711 1.962 1.00 92.88 230 ALA A C 1
ATOM 1835 O O . ALA A 1 230 ? -1.116 -6.580 2.759 1.00 92.88 230 ALA A O 1
ATOM 1836 N N . ILE A 1 231 ? -1.398 -4.408 2.247 1.00 93.12 231 ILE A N 1
ATOM 1837 C CA . ILE A 1 231 ? -0.954 -3.880 3.544 1.00 93.12 231 ILE A CA 1
ATOM 1838 C C . ILE A 1 231 ? -2.158 -3.318 4.306 1.00 93.12 231 ILE A C 1
ATOM 1840 O O . ILE A 1 231 ? -2.969 -2.556 3.760 1.00 93.12 231 ILE A O 1
ATOM 1844 N N . SER A 1 232 ? -2.297 -3.704 5.574 1.00 92.88 232 SER A N 1
ATOM 1845 C CA . SER A 1 232 ? -3.365 -3.244 6.461 1.00 92.88 232 SER A CA 1
ATOM 1846 C C . SER A 1 232 ? -2.843 -2.906 7.848 1.00 92.88 232 SER A C 1
ATOM 1848 O O . SER A 1 232 ? -2.164 -3.715 8.478 1.00 92.88 232 SER A O 1
ATOM 1850 N N . TYR A 1 233 ? -3.239 -1.745 8.358 1.00 93.25 233 TYR A N 1
ATOM 1851 C CA . TYR A 1 233 ? -2.852 -1.260 9.677 1.00 93.25 233 TYR A CA 1
ATOM 1852 C C . TYR A 1 233 ? -4.060 -1.211 10.604 1.00 93.25 233 TYR A C 1
ATOM 1854 O O . TYR A 1 233 ? -5.148 -0.781 10.204 1.00 93.25 233 TYR A O 1
ATOM 1862 N N . SER A 1 234 ? -3.847 -1.584 11.861 1.00 92.69 234 SER A N 1
ATOM 1863 C CA . SER A 1 234 ? -4.816 -1.331 12.929 1.00 92.69 234 SER A CA 1
ATOM 1864 C C . SER A 1 234 ? -4.944 0.171 13.215 1.00 92.69 234 SER A C 1
ATOM 1866 O O . SER A 1 234 ? -6.048 0.657 13.470 1.00 92.69 234 SER A O 1
ATOM 1868 N N . CYS A 1 235 ? -3.836 0.910 13.105 1.00 90.62 235 CYS A N 1
ATOM 1869 C CA . CYS A 1 235 ? -3.764 2.362 13.158 1.00 90.62 235 CYS A CA 1
ATOM 1870 C C . CYS A 1 235 ? -2.843 2.877 12.046 1.00 90.62 235 CYS A C 1
ATOM 1872 O O . CYS A 1 235 ? -1.663 2.531 12.009 1.00 90.62 235 CYS A O 1
ATOM 1874 N N . ILE A 1 236 ? -3.356 3.737 11.166 1.00 87.75 236 ILE A N 1
ATOM 1875 C CA . ILE A 1 236 ? -2.538 4.365 10.119 1.00 87.75 236 ILE A CA 1
ATOM 1876 C C . ILE A 1 236 ? -1.846 5.588 10.725 1.00 87.75 236 ILE A C 1
ATOM 1878 O O . ILE A 1 236 ? -2.544 6.468 11.228 1.00 87.75 236 ILE A O 1
ATOM 1882 N N . PRO A 1 237 ? -0.505 5.688 10.687 1.00 83.06 237 PRO A N 1
ATOM 1883 C CA . PRO A 1 237 ? 0.206 6.800 11.313 1.00 83.06 237 PRO A CA 1
ATOM 1884 C C . PRO A 1 237 ? -0.266 8.159 10.807 1.00 83.06 237 PRO A C 1
ATOM 1886 O O . PRO A 1 237 ? -0.441 9.080 11.587 1.00 83.06 237 PRO A O 1
ATOM 1889 N N . GLU A 1 238 ? -0.512 8.303 9.510 1.00 79.69 238 GLU A N 1
ATOM 1890 C CA . GLU A 1 238 ? -0.861 9.583 8.894 1.00 79.69 238 GLU A CA 1
ATOM 1891 C C . GLU A 1 238 ? -2.361 9.905 8.905 1.00 79.69 238 GLU A C 1
ATOM 1893 O O . GLU A 1 238 ? -2.753 10.925 8.340 1.00 79.69 238 GLU A O 1
ATOM 1898 N N . ASP A 1 239 ? -3.197 9.075 9.532 1.00 81.56 239 ASP A N 1
ATOM 1899 C CA . ASP A 1 239 ? -4.662 9.161 9.472 1.00 81.56 239 ASP A CA 1
ATOM 1900 C C . ASP A 1 239 ? -5.205 10.572 9.791 1.00 81.56 239 ASP A C 1
ATOM 1902 O O . ASP A 1 239 ? -5.948 11.143 8.999 1.00 81.56 239 ASP A O 1
ATOM 1906 N N . ALA A 1 240 ? -4.761 11.204 10.876 1.00 74.25 240 ALA A N 1
ATOM 1907 C CA . ALA A 1 240 ? -5.216 12.515 11.319 1.00 74.25 240 ALA A CA 1
ATOM 1908 C C . ALA A 1 240 ? -4.775 13.630 10.363 1.00 74.25 240 ALA A C 1
ATOM 1910 O O . ALA A 1 240 ? -5.513 14.588 10.152 1.00 74.25 240 ALA A O 1
ATOM 1911 N N . TYR A 1 241 ? -3.594 13.501 9.752 1.00 73.75 241 TYR A N 1
ATOM 1912 C CA . TYR A 1 241 ? -3.137 14.438 8.725 1.00 73.75 241 TYR A CA 1
ATOM 1913 C C . TYR A 1 241 ? -3.929 14.273 7.423 1.00 73.75 241 TYR A C 1
ATOM 1915 O O . TYR A 1 241 ? -4.230 15.261 6.753 1.00 73.75 241 TYR A O 1
ATOM 1923 N N . LEU A 1 242 ? -4.275 13.033 7.066 1.00 70.69 242 LEU A N 1
ATOM 1924 C CA . LEU A 1 242 ? -5.038 12.721 5.860 1.00 70.69 242 LEU A CA 1
ATOM 1925 C C . LEU A 1 242 ? -6.501 13.165 5.961 1.00 70.69 242 LEU A C 1
ATOM 1927 O O . LEU A 1 242 ? -7.047 13.609 4.951 1.00 70.69 242 LEU A O 1
ATOM 1931 N N . THR A 1 243 ? -7.111 13.081 7.147 1.00 69.50 243 THR A N 1
ATOM 1932 C CA . THR A 1 243 ? -8.543 13.362 7.341 1.00 69.50 243 THR A CA 1
ATOM 1933 C C . THR A 1 243 ? -8.836 14.747 7.917 1.00 69.50 243 THR A C 1
ATOM 1935 O O . THR A 1 243 ? -9.914 15.283 7.675 1.00 69.50 243 THR A O 1
ATOM 1938 N N . ALA A 1 244 ? -7.905 15.359 8.658 1.00 66.06 244 ALA A N 1
ATOM 1939 C CA . ALA A 1 244 ? -8.098 16.667 9.286 1.00 66.06 244 ALA A CA 1
ATOM 1940 C C . ALA A 1 244 ? -6.758 17.414 9.479 1.00 66.06 244 ALA A C 1
ATOM 1942 O O . ALA A 1 244 ? -6.243 17.486 10.602 1.00 66.06 244 ALA A O 1
ATOM 1943 N N . PRO A 1 245 ? -6.177 18.006 8.416 1.00 62.72 245 PRO A N 1
ATOM 1944 C CA . PRO A 1 245 ? -4.868 18.656 8.473 1.00 62.72 245 PRO A CA 1
ATOM 1945 C C . PRO A 1 245 ? -4.921 19.949 9.307 1.00 62.72 245 PRO A C 1
ATOM 1947 O O . PRO A 1 245 ? -5.101 21.041 8.778 1.00 62.72 245 PRO A O 1
ATOM 1950 N N . ARG A 1 246 ? -4.781 19.827 10.632 1.00 54.53 246 ARG A N 1
ATOM 1951 C CA . ARG A 1 246 ? -4.756 20.959 11.580 1.00 54.53 246 ARG A CA 1
ATOM 1952 C C . ARG A 1 246 ? -3.367 21.252 12.162 1.00 54.53 246 ARG A C 1
ATOM 1954 O O . ARG A 1 246 ? -3.171 22.325 12.716 1.00 54.53 246 ARG A O 1
ATOM 1961 N N . PHE A 1 247 ? -2.406 20.327 12.044 1.00 55.41 247 PHE A N 1
ATOM 1962 C CA . PHE A 1 247 ? -1.093 20.407 12.704 1.00 55.41 247 PHE A CA 1
ATOM 1963 C C . PHE A 1 247 ? 0.069 19.945 11.816 1.00 55.41 247 PHE A C 1
ATOM 1965 O O . PHE A 1 247 ? -0.125 19.377 10.741 1.00 55.41 247 PHE A O 1
ATOM 1972 N N . PHE A 1 248 ? 1.295 20.170 12.306 1.00 55.66 248 PHE A N 1
ATOM 1973 C CA . PHE A 1 248 ? 2.529 19.695 11.682 1.00 55.66 248 PHE A CA 1
ATOM 1974 C C . PHE A 1 248 ? 2.495 18.160 11.491 1.00 55.66 248 PHE A C 1
ATOM 1976 O O . PHE A 1 248 ? 2.221 17.451 12.466 1.00 55.66 248 PHE A O 1
ATOM 1983 N N . PRO A 1 249 ? 2.825 17.622 10.295 1.00 60.16 249 PRO A N 1
ATOM 1984 C CA . PRO A 1 249 ? 2.555 16.228 9.922 1.00 60.16 249 PRO A CA 1
ATOM 1985 C C . PRO A 1 249 ? 3.075 15.169 10.901 1.00 60.16 249 PRO A C 1
ATOM 1987 O O . PRO A 1 249 ? 2.412 14.165 11.125 1.00 60.16 249 PRO A O 1
ATOM 1990 N N . ILE A 1 250 ? 4.242 15.391 11.512 1.00 62.75 250 ILE A N 1
ATOM 1991 C CA . ILE A 1 250 ? 4.858 14.437 12.452 1.00 62.75 250 ILE A CA 1
ATOM 1992 C C . ILE A 1 250 ? 4.080 14.367 13.769 1.00 62.75 250 ILE A C 1
ATOM 1994 O O . ILE A 1 250 ? 3.863 13.287 14.312 1.00 62.75 250 ILE A O 1
ATOM 1998 N N . LEU A 1 251 ? 3.646 15.516 14.292 1.00 59.53 251 LEU A N 1
ATOM 1999 C CA . LEU A 1 251 ? 2.943 15.575 15.574 1.00 59.53 251 LEU A CA 1
ATOM 2000 C C . LEU A 1 251 ? 1.536 14.990 15.460 1.00 59.53 251 LEU A C 1
ATOM 2002 O O . LEU A 1 251 ? 1.071 14.355 16.402 1.00 59.53 251 LEU A O 1
ATOM 2006 N N . SER A 1 252 ? 0.898 15.129 14.292 1.00 61.69 252 SER A N 1
ATOM 2007 C CA . SER A 1 252 ? -0.372 14.461 13.991 1.00 61.69 252 SER A CA 1
ATOM 2008 C C . SER A 1 252 ? -0.248 12.943 13.853 1.00 61.69 252 SER A C 1
ATOM 2010 O O . SER A 1 252 ? -1.262 12.252 13.944 1.00 61.69 252 SER A O 1
ATOM 2012 N N . MET A 1 253 ? 0.963 12.404 13.656 1.00 71.88 253 MET A N 1
ATOM 2013 C CA . MET A 1 253 ? 1.125 10.956 13.556 1.00 71.88 253 MET A CA 1
ATOM 2014 C C . MET A 1 253 ? 0.993 10.273 14.909 1.00 71.88 253 MET A C 1
ATOM 2016 O O . MET A 1 253 ? 0.390 9.211 15.007 1.00 71.88 253 MET A O 1
ATOM 2020 N N . LEU A 1 254 ? 1.489 10.881 15.984 1.00 70.69 254 LEU A N 1
ATOM 2021 C CA . LEU A 1 254 ? 1.506 10.236 17.293 1.00 70.69 254 LEU A CA 1
ATOM 2022 C C . LEU A 1 254 ? 0.136 10.286 17.988 1.00 70.69 254 LEU A C 1
ATOM 2024 O O . LEU A 1 254 ? -0.577 11.284 17.889 1.00 70.69 254 LEU A O 1
ATOM 2028 N N . PRO A 1 255 ? -0.230 9.241 18.751 1.00 67.69 255 PRO A N 1
ATOM 2029 C CA . PRO A 1 255 ? -1.419 9.278 19.591 1.00 67.69 255 PRO A CA 1
ATOM 2030 C C . PRO A 1 255 ? -1.399 10.442 20.589 1.00 67.69 255 PRO A C 1
ATOM 2032 O O . PRO A 1 255 ? -0.337 10.769 21.125 1.00 67.69 255 PRO A O 1
ATOM 2035 N N . LEU A 1 256 ? -2.576 10.986 20.933 1.00 64.88 256 LEU A N 1
ATOM 2036 C CA . LEU A 1 256 ? -2.730 12.178 21.791 1.00 64.88 256 LEU A CA 1
ATOM 2037 C C . LEU A 1 256 ? -1.936 12.122 23.109 1.00 64.88 256 LEU A C 1
ATOM 2039 O O . LEU A 1 256 ? -1.447 13.135 23.593 1.00 64.88 256 LEU A O 1
ATOM 2043 N N . ARG A 1 257 ? -1.813 10.933 23.709 1.00 60.06 257 ARG A N 1
ATOM 2044 C CA . ARG A 1 257 ? -1.108 10.741 24.989 1.00 60.06 257 ARG A CA 1
ATOM 2045 C C . ARG A 1 257 ? 0.411 10.661 24.843 1.00 60.06 257 ARG A C 1
ATOM 2047 O O . ARG A 1 257 ? 1.123 10.898 25.811 1.00 60.06 257 ARG A O 1
ATOM 2054 N N . LYS A 1 258 ? 0.911 10.311 23.654 1.00 62.31 258 LYS A N 1
ATOM 2055 C CA . LYS A 1 258 ? 2.347 10.159 23.383 1.00 62.31 258 LYS A CA 1
ATOM 2056 C C . LYS A 1 258 ? 2.956 11.408 22.741 1.00 62.31 258 LYS A C 1
ATOM 2058 O O . LYS A 1 258 ? 4.142 11.653 22.943 1.00 62.31 258 LYS A O 1
ATOM 2063 N N . SER A 1 259 ? 2.168 12.228 22.041 1.00 59.16 259 SER A N 1
ATOM 2064 C CA . SER A 1 259 ? 2.643 13.465 21.399 1.00 59.16 259 SER A CA 1
ATOM 2065 C C . SER A 1 259 ? 3.192 14.507 22.387 1.00 59.16 259 SER A C 1
ATOM 2067 O O . SER A 1 259 ? 4.101 15.250 22.030 1.00 59.16 259 SER A O 1
ATOM 2069 N N . LEU A 1 260 ? 2.710 14.524 23.636 1.00 56.91 260 LEU A N 1
ATOM 2070 C CA . LEU A 1 260 ? 3.154 15.466 24.675 1.00 56.91 260 LEU A CA 1
ATOM 2071 C C . LEU A 1 260 ? 4.493 15.081 25.335 1.00 56.91 260 LEU A C 1
ATOM 2073 O O . LEU A 1 260 ? 5.262 15.957 25.718 1.00 56.91 260 LEU A O 1
ATOM 2077 N N . GLY A 1 261 ? 4.795 13.784 25.465 1.00 55.44 261 GLY A N 1
ATOM 2078 C CA . GLY A 1 261 ? 5.984 13.302 26.188 1.00 55.44 261 GLY A CA 1
ATOM 2079 C C . GLY A 1 261 ? 7.190 12.982 25.301 1.00 55.44 261 GLY A C 1
ATOM 2080 O O . GLY A 1 261 ? 8.335 13.087 25.744 1.00 55.44 261 GLY A O 1
ATOM 2081 N N . LEU A 1 262 ? 6.962 12.608 24.038 1.00 61.31 262 LEU A N 1
ATOM 2082 C CA . LEU A 1 262 ? 8.035 12.193 23.130 1.00 61.31 262 LEU A CA 1
ATOM 2083 C C . LEU A 1 262 ? 9.071 13.300 22.836 1.00 61.31 262 LEU A C 1
ATOM 2085 O O . LEU A 1 262 ? 10.264 12.998 22.874 1.00 61.31 262 LEU A O 1
ATOM 2089 N N . PRO A 1 263 ? 8.679 14.571 22.596 1.00 59.41 263 PRO A N 1
ATOM 2090 C CA . PRO A 1 263 ? 9.638 15.654 22.360 1.00 59.41 263 PRO A CA 1
ATOM 2091 C C . PRO A 1 263 ? 10.592 15.873 23.544 1.00 59.41 263 PRO A C 1
ATOM 2093 O O . PRO A 1 263 ? 11.779 16.130 23.352 1.00 59.41 263 PRO A O 1
ATOM 2096 N N . ILE A 1 264 ? 10.094 15.689 24.770 1.00 56.97 264 ILE A N 1
ATOM 2097 C CA . ILE A 1 264 ? 10.876 15.794 26.009 1.00 56.97 264 ILE A CA 1
ATOM 2098 C C . ILE A 1 264 ? 11.860 14.619 26.122 1.00 56.97 264 ILE A C 1
ATOM 2100 O O . ILE A 1 264 ? 13.023 14.805 26.474 1.00 56.97 264 ILE A O 1
ATOM 2104 N N . LEU A 1 265 ? 11.439 13.406 25.754 1.00 56.22 265 LEU A N 1
ATOM 2105 C CA . LEU A 1 265 ? 12.318 12.231 25.723 1.00 56.22 265 LEU A CA 1
ATOM 2106 C C . LEU A 1 265 ? 13.429 12.350 24.665 1.00 56.22 265 LEU A C 1
ATOM 2108 O O . LEU A 1 265 ? 14.554 11.921 24.922 1.00 56.22 265 LEU A O 1
ATOM 2112 N N . PHE A 1 266 ? 13.148 12.985 23.522 1.00 60.19 266 PHE A N 1
ATOM 2113 C CA . PHE A 1 266 ? 14.160 13.328 22.515 1.00 60.19 266 PHE A CA 1
ATOM 2114 C C . PHE A 1 266 ? 15.206 14.326 23.039 1.00 60.19 266 PHE A C 1
ATOM 2116 O O . PHE A 1 266 ? 16.370 14.248 22.646 1.00 60.19 266 PHE A O 1
ATOM 2123 N N . LEU A 1 267 ? 14.815 15.244 23.932 1.00 60.25 267 LEU A N 1
ATOM 2124 C CA . LEU A 1 267 ? 15.717 16.219 24.559 1.00 60.25 267 LEU A CA 1
ATOM 2125 C C . LEU A 1 267 ? 16.602 15.595 25.649 1.00 60.25 267 LEU A C 1
ATOM 2127 O O . LEU A 1 267 ? 17.751 15.998 25.802 1.00 60.25 267 LEU A O 1
ATOM 2131 N N . LEU A 1 268 ? 16.098 14.593 26.375 1.00 59.53 268 LEU A N 1
ATOM 2132 C CA . LEU A 1 268 ? 16.778 13.983 27.529 1.00 59.53 268 LEU A CA 1
ATOM 2133 C C . LEU A 1 268 ? 17.770 12.856 27.177 1.00 59.53 268 LEU A C 1
ATOM 2135 O O . LEU A 1 268 ? 18.384 12.288 28.077 1.00 59.53 268 LEU A O 1
ATOM 2139 N N . GLY A 1 269 ? 17.921 12.495 25.898 1.00 59.31 269 GLY A N 1
ATOM 2140 C CA . GLY A 1 269 ? 18.978 11.589 25.418 1.00 59.31 269 GLY A CA 1
ATOM 2141 C C . GLY A 1 269 ? 18.899 10.123 25.879 1.00 59.31 269 GLY A C 1
ATOM 2142 O O . GLY A 1 269 ? 19.822 9.358 25.615 1.00 59.31 269 GLY A O 1
ATOM 2143 N N . LYS A 1 270 ? 17.821 9.693 26.552 1.00 70.50 270 LYS A N 1
ATOM 2144 C CA . LYS A 1 270 ? 17.659 8.306 27.035 1.00 70.50 270 LYS A CA 1
ATOM 2145 C C . LYS A 1 270 ? 17.019 7.424 25.963 1.00 70.50 270 LYS A C 1
ATOM 2147 O O . LYS A 1 270 ? 15.797 7.291 25.892 1.00 70.50 270 LYS A O 1
ATOM 2152 N N . THR A 1 271 ? 17.870 6.821 25.143 1.00 67.38 271 THR A N 1
ATOM 2153 C CA . THR A 1 271 ? 17.525 6.114 23.899 1.00 67.38 271 THR A CA 1
ATOM 2154 C C . THR A 1 271 ? 16.601 4.915 24.131 1.00 67.38 271 THR A C 1
ATOM 2156 O O . THR A 1 271 ? 15.567 4.800 23.477 1.00 67.38 271 THR A O 1
ATOM 2159 N N . GLU A 1 272 ? 16.870 4.100 25.153 1.00 72.38 272 GLU A N 1
ATOM 2160 C CA . GLU A 1 272 ? 16.007 2.972 25.526 1.00 72.38 272 GLU A CA 1
ATOM 2161 C C . GLU A 1 272 ? 14.609 3.403 25.981 1.00 72.38 272 GLU A C 1
ATOM 2163 O O . GLU A 1 272 ? 13.616 2.783 25.606 1.00 72.38 272 GLU A O 1
ATOM 2168 N N . LYS A 1 273 ? 14.502 4.481 26.772 1.00 75.19 273 LYS A N 1
ATOM 2169 C CA . LYS A 1 273 ? 13.197 4.993 27.225 1.00 75.19 273 LYS A CA 1
ATOM 2170 C C . LYS A 1 273 ? 12.376 5.527 26.055 1.00 75.19 273 LYS A C 1
ATOM 2172 O O . LYS A 1 273 ? 11.160 5.353 26.040 1.00 75.19 273 LYS A O 1
ATOM 2177 N N . LEU A 1 274 ? 13.035 6.152 25.079 1.00 73.81 274 LEU A N 1
ATOM 2178 C CA . LEU A 1 274 ? 12.391 6.617 23.857 1.00 73.81 274 LEU A CA 1
ATOM 2179 C C . LEU A 1 274 ? 11.877 5.440 23.015 1.00 73.81 274 LEU A C 1
ATOM 2181 O O . LEU A 1 274 ? 10.713 5.453 22.626 1.00 73.81 274 LEU A O 1
ATOM 2185 N N . LEU A 1 275 ? 12.703 4.413 22.784 1.00 74.69 275 LEU A N 1
ATOM 2186 C CA . LEU A 1 275 ? 12.309 3.228 22.012 1.00 74.69 275 LEU A CA 1
ATOM 2187 C C . LEU A 1 275 ? 11.179 2.448 22.693 1.00 74.69 275 LEU A C 1
ATOM 2189 O O . LEU A 1 275 ? 10.199 2.120 22.035 1.00 74.69 275 LEU A O 1
ATOM 2193 N N . ARG A 1 276 ? 11.228 2.267 24.020 1.00 76.25 276 ARG A N 1
ATOM 2194 C CA . ARG A 1 276 ? 10.095 1.714 24.789 1.00 76.25 276 ARG A CA 1
ATOM 2195 C C . ARG A 1 276 ? 8.830 2.568 24.663 1.00 76.25 276 ARG A C 1
ATOM 2197 O O . ARG A 1 276 ? 7.725 2.044 24.682 1.00 76.25 276 ARG A O 1
ATOM 2204 N N . GLY A 1 277 ? 8.970 3.887 24.530 1.00 73.56 277 GLY A N 1
ATOM 2205 C CA . GLY A 1 277 ? 7.845 4.791 24.278 1.00 73.56 277 GLY A CA 1
ATOM 2206 C C . GLY A 1 277 ? 7.240 4.637 22.878 1.00 73.56 277 GLY A C 1
ATOM 2207 O O . GLY A 1 277 ? 6.038 4.863 22.703 1.00 73.56 277 GLY A O 1
ATOM 2208 N N . LEU A 1 278 ? 8.050 4.240 21.896 1.00 79.62 278 LEU A N 1
ATOM 2209 C CA . LEU A 1 278 ? 7.635 3.969 20.518 1.00 79.62 278 LEU A CA 1
ATOM 2210 C C . LEU A 1 278 ? 7.087 2.556 20.322 1.00 79.62 278 LEU A C 1
ATOM 2212 O O . LEU A 1 278 ? 6.345 2.350 19.365 1.00 79.62 278 LEU A O 1
ATOM 2216 N N . ASP A 1 279 ? 7.398 1.635 21.233 1.00 81.94 279 ASP A N 1
ATOM 2217 C CA . ASP A 1 279 ? 6.956 0.247 21.167 1.00 81.94 279 ASP A CA 1
ATOM 2218 C C . ASP A 1 279 ? 5.439 0.149 20.943 1.00 81.94 279 ASP A C 1
ATOM 2220 O O . ASP A 1 279 ? 4.634 0.760 21.668 1.00 81.94 279 ASP A O 1
ATOM 2224 N N . LEU A 1 280 ? 5.081 -0.540 19.857 1.00 84.00 280 LEU A N 1
ATOM 2225 C CA . LEU A 1 280 ? 3.718 -0.800 19.388 1.00 84.00 280 LEU A CA 1
ATOM 2226 C C . LEU A 1 280 ? 2.811 0.441 19.350 1.00 84.00 280 LEU A C 1
ATOM 2228 O O . LEU A 1 280 ? 1.595 0.348 19.532 1.00 84.00 280 LEU A O 1
ATOM 2232 N N . VAL A 1 281 ? 3.380 1.633 19.130 1.00 85.06 281 VAL A N 1
ATOM 2233 C CA . VAL A 1 281 ? 2.626 2.898 19.140 1.00 85.06 281 VAL A CA 1
ATOM 2234 C C . VAL A 1 281 ? 1.508 2.941 18.101 1.00 85.06 281 VAL A C 1
ATOM 2236 O O . VAL A 1 281 ? 0.493 3.600 18.338 1.00 85.06 281 VAL A O 1
ATOM 2239 N N . PHE A 1 282 ? 1.677 2.229 16.990 1.00 86.94 282 PHE A N 1
ATOM 2240 C CA . PHE A 1 282 ? 0.695 2.130 15.915 1.00 86.94 282 PHE A CA 1
ATOM 2241 C C . PHE A 1 282 ? -0.004 0.763 15.870 1.00 86.94 282 PHE A C 1
ATOM 2243 O O . PHE A 1 282 ? -0.747 0.479 14.933 1.00 86.94 282 PHE A O 1
ATOM 2250 N N . GLY A 1 283 ? 0.174 -0.060 16.907 1.00 91.00 283 GLY A N 1
ATOM 2251 C CA . GLY A 1 283 ? -0.506 -1.342 17.048 1.00 91.00 283 GLY A CA 1
ATOM 2252 C C . GLY A 1 283 ? 0.006 -2.392 16.068 1.00 91.00 283 GLY A C 1
ATOM 2253 O O . GLY A 1 283 ? 1.204 -2.619 15.957 1.00 91.00 283 GLY A O 1
ATOM 2254 N N . GLU A 1 284 ? -0.912 -3.074 15.397 1.00 94.50 284 GLU A N 1
ATOM 2255 C CA . GLU A 1 284 ? -0.648 -4.198 14.497 1.00 94.50 284 GLU A CA 1
ATOM 2256 C C . GLU A 1 284 ? -0.623 -3.769 13.018 1.00 94.50 284 GLU A C 1
ATOM 2258 O O . GLU A 1 284 ? -1.388 -2.887 12.601 1.00 94.50 284 GLU A O 1
ATOM 2263 N N . VAL A 1 285 ? 0.226 -4.432 12.228 1.00 95.44 285 VAL A N 1
ATOM 2264 C CA . VAL A 1 285 ? 0.303 -4.353 10.761 1.00 95.44 285 VAL A CA 1
ATOM 2265 C C . VAL A 1 285 ? 0.257 -5.758 10.163 1.00 95.44 285 VAL A C 1
ATOM 2267 O O . VAL A 1 285 ? 0.836 -6.691 10.710 1.00 95.44 285 VAL A O 1
ATOM 2270 N N . ALA A 1 286 ? -0.426 -5.908 9.034 1.00 95.56 286 ALA A N 1
ATOM 2271 C CA . ALA A 1 286 ? -0.456 -7.137 8.252 1.00 95.56 286 ALA A CA 1
ATOM 2272 C C . ALA A 1 286 ? -0.041 -6.843 6.812 1.00 95.56 286 ALA A C 1
ATOM 2274 O O . ALA A 1 286 ? -0.564 -5.912 6.194 1.00 95.56 286 ALA A O 1
ATOM 2275 N N . VAL A 1 287 ? 0.875 -7.651 6.289 1.00 95.44 287 VAL A N 1
ATOM 2276 C CA . VAL A 1 287 ? 1.436 -7.580 4.942 1.00 95.44 287 VAL A CA 1
ATOM 2277 C C . VAL A 1 287 ? 1.227 -8.940 4.281 1.00 95.44 287 VAL A C 1
ATOM 2279 O O . VAL A 1 287 ? 1.960 -9.893 4.531 1.00 95.44 287 VAL A O 1
ATOM 2282 N N . ASN A 1 288 ? 0.205 -9.031 3.436 1.00 94.38 288 ASN A N 1
ATOM 2283 C CA . ASN A 1 288 ? -0.191 -10.268 2.769 1.00 94.38 288 ASN A CA 1
ATOM 2284 C C . ASN A 1 288 ? 0.048 -10.176 1.257 1.00 94.38 288 A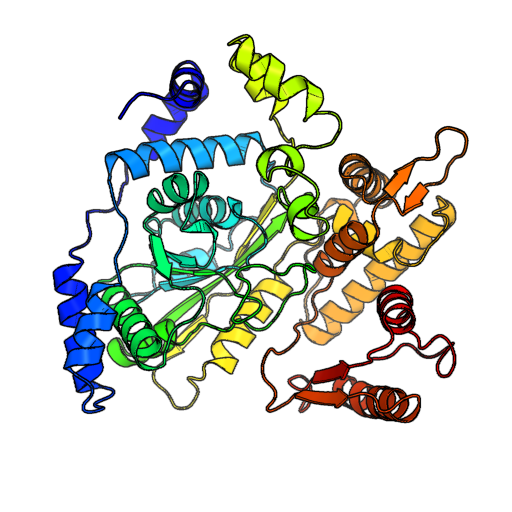SN A C 1
ATOM 2286 O O . ASN A 1 288 ? -0.005 -9.095 0.669 1.00 94.38 288 ASN A O 1
ATOM 2290 N N . LEU A 1 289 ? 0.254 -11.328 0.620 1.00 94.50 289 LEU A N 1
ATOM 2291 C CA . LEU A 1 289 ? 0.289 -11.449 -0.836 1.00 94.50 289 LEU A CA 1
ATOM 2292 C C . LEU A 1 289 ? -1.078 -11.874 -1.373 1.00 94.50 289 LEU A C 1
ATOM 2294 O O . LEU A 1 289 ? -1.708 -12.785 -0.833 1.00 94.50 289 LEU A O 1
ATOM 2298 N N . GLY A 1 290 ? -1.503 -11.234 -2.458 1.00 93.19 290 GLY A N 1
ATOM 2299 C CA . GLY A 1 290 ? -2.511 -11.794 -3.351 1.00 93.19 290 GLY A CA 1
ATOM 2300 C C . GLY A 1 290 ? -1.892 -12.800 -4.315 1.00 93.19 290 GLY A C 1
ATOM 2301 O O . GLY A 1 290 ? -0.669 -12.944 -4.374 1.00 93.19 290 GLY A O 1
ATOM 2302 N N . GLU A 1 291 ? -2.732 -13.511 -5.060 1.00 95.00 291 GLU A N 1
ATOM 2303 C CA . GLU A 1 291 ? -2.254 -14.501 -6.021 1.00 95.00 291 GLU A CA 1
ATOM 2304 C C . GLU A 1 291 ? -1.443 -13.818 -7.140 1.00 95.00 291 GLU A C 1
ATOM 2306 O O . GLU A 1 291 ? -1.983 -12.966 -7.855 1.00 95.00 291 GLU A O 1
ATOM 2311 N N . PRO A 1 292 ? -0.149 -14.159 -7.322 1.00 95.94 292 PRO A N 1
ATOM 2312 C CA . PRO A 1 292 ? 0.635 -13.609 -8.419 1.00 95.94 292 PRO A CA 1
ATOM 2313 C C . PRO A 1 292 ? 0.061 -14.060 -9.761 1.00 95.94 292 PRO A C 1
ATOM 2315 O O . PRO A 1 292 ? -0.292 -15.228 -9.920 1.00 95.94 292 PRO A O 1
ATOM 2318 N N . PHE A 1 293 ? 0.021 -13.177 -10.755 1.00 94.19 293 PHE A N 1
ATOM 2319 C CA . PHE A 1 293 ? -0.467 -13.518 -12.089 1.00 94.19 293 PHE A CA 1
ATOM 2320 C C . PHE A 1 293 ? 0.462 -13.007 -13.182 1.00 94.19 293 PHE A C 1
ATOM 2322 O O . PHE A 1 293 ? 1.049 -11.932 -13.081 1.00 94.19 293 PHE A O 1
ATOM 2329 N N . GLU A 1 294 ? 0.599 -13.815 -14.227 1.00 93.31 294 GLU A N 1
ATOM 2330 C CA . GLU A 1 294 ? 1.414 -13.491 -15.389 1.00 93.31 294 GLU A CA 1
ATOM 2331 C C . GLU A 1 294 ? 0.593 -12.691 -16.400 1.00 93.31 294 GLU A C 1
ATOM 2333 O O . GLU A 1 294 ? -0.608 -12.912 -16.574 1.00 93.31 294 GLU A O 1
ATOM 2338 N N . LEU A 1 295 ? 1.263 -11.739 -17.030 1.00 91.12 295 LEU A N 1
ATOM 2339 C CA . LEU A 1 295 ? 0.810 -10.994 -18.186 1.00 91.12 295 LEU A CA 1
ATOM 2340 C C . LEU A 1 295 ? 1.613 -11.466 -19.389 1.00 91.12 295 LEU A C 1
ATOM 2342 O O . LEU A 1 295 ? 2.831 -11.612 -19.279 1.00 91.12 295 LEU A O 1
ATOM 2346 N N . ALA A 1 296 ? 0.934 -11.642 -20.513 1.00 88.44 296 ALA A N 1
ATOM 2347 C CA . ALA A 1 296 ? 1.534 -11.902 -21.812 1.00 88.44 296 ALA A CA 1
ATOM 2348 C C . ALA A 1 296 ? 1.214 -10.739 -22.761 1.00 88.44 296 ALA A C 1
ATOM 2350 O O . ALA A 1 296 ? 0.231 -10.020 -22.554 1.00 88.44 296 ALA A O 1
ATOM 2351 N N . ASP A 1 297 ? 2.049 -10.545 -23.781 1.00 82.62 297 ASP A N 1
ATOM 2352 C CA . ASP A 1 297 ? 1.778 -9.592 -24.860 1.00 82.62 297 ASP A CA 1
ATOM 2353 C C . ASP A 1 297 ? 0.733 -10.164 -25.831 1.00 82.62 297 ASP A C 1
ATOM 2355 O O . ASP A 1 297 ? 1.044 -10.672 -26.906 1.00 82.62 297 ASP A O 1
ATOM 2359 N N . ASP A 1 298 ? -0.526 -10.157 -25.398 1.00 80.06 298 ASP A N 1
ATOM 2360 C CA . ASP A 1 298 ? -1.669 -10.637 -26.166 1.00 80.06 298 ASP A CA 1
ATOM 2361 C C . ASP A 1 298 ? -2.823 -9.617 -26.174 1.00 80.06 298 ASP A C 1
ATOM 2363 O O . ASP A 1 298 ? -2.792 -8.570 -25.518 1.00 80.06 298 ASP A O 1
ATOM 2367 N N . ASN A 1 299 ? -3.896 -9.936 -26.904 1.00 67.94 299 ASN A N 1
ATOM 2368 C CA . ASN A 1 299 ? -5.086 -9.082 -27.012 1.00 67.94 299 ASN A CA 1
ATOM 2369 C C . ASN A 1 299 ? -5.809 -8.845 -25.669 1.00 67.94 299 ASN A C 1
ATOM 2371 O O . ASN A 1 299 ? -6.731 -8.030 -25.600 1.00 67.94 299 ASN A O 1
ATOM 2375 N N . SER A 1 300 ? -5.433 -9.556 -24.603 1.00 66.50 300 SER A N 1
ATOM 2376 C CA . SER A 1 300 ? -6.004 -9.407 -23.267 1.00 66.50 300 SER A CA 1
ATOM 2377 C C . SER A 1 300 ? -5.317 -8.315 -22.437 1.00 66.50 300 SER A C 1
ATOM 2379 O O . SER A 1 300 ? -5.860 -7.890 -21.408 1.00 66.50 300 SER A O 1
ATOM 2381 N N . LEU A 1 301 ? -4.155 -7.824 -22.886 1.00 72.25 301 LEU A N 1
ATOM 2382 C CA . LEU A 1 301 ? -3.348 -6.834 -22.188 1.00 72.25 301 LEU A CA 1
ATOM 2383 C C . LEU A 1 301 ? -4.015 -5.451 -22.208 1.00 72.25 301 LEU A C 1
ATOM 2385 O O . LEU A 1 301 ? -3.849 -4.646 -23.125 1.00 72.25 301 LEU A O 1
ATOM 2389 N N . SER A 1 302 ? -4.747 -5.134 -21.141 1.00 73.06 302 SER A N 1
ATOM 2390 C CA . SER A 1 302 ? -5.329 -3.808 -20.937 1.00 73.06 302 SER A CA 1
ATOM 2391 C C . SER A 1 302 ? -4.992 -3.253 -19.559 1.00 73.06 302 SER A C 1
ATOM 2393 O O . SER A 1 302 ? -4.903 -3.975 -18.565 1.00 73.06 302 SER A O 1
ATOM 2395 N N . MET A 1 303 ? -4.836 -1.930 -19.481 1.00 69.56 303 MET A N 1
ATOM 2396 C CA . MET A 1 303 ? -4.558 -1.257 -18.211 1.00 69.56 303 MET A CA 1
ATOM 2397 C C . MET A 1 303 ? -5.623 -1.545 -17.161 1.00 69.56 303 MET A C 1
ATOM 2399 O O . MET A 1 303 ? -5.299 -1.807 -16.008 1.00 69.56 303 MET A O 1
ATOM 2403 N N . GLN A 1 304 ? -6.889 -1.473 -17.577 1.00 69.94 304 GLN A N 1
ATOM 2404 C CA . GLN A 1 304 ? -8.028 -1.665 -16.690 1.00 69.94 304 GLN A CA 1
ATOM 2405 C C . GLN A 1 304 ? -8.004 -3.072 -16.112 1.00 69.94 304 GLN A C 1
ATOM 2407 O O . GLN A 1 304 ? -8.072 -3.214 -14.901 1.00 69.94 304 GLN A O 1
ATOM 2412 N N . ARG A 1 305 ? -7.768 -4.094 -16.940 1.00 73.25 305 ARG A N 1
ATOM 2413 C CA . ARG A 1 305 ? -7.711 -5.483 -16.483 1.00 73.25 305 ARG A CA 1
ATOM 2414 C C . ARG A 1 305 ? -6.555 -5.740 -15.516 1.00 73.25 305 ARG A C 1
ATOM 2416 O O . ARG A 1 305 ? -6.758 -6.405 -14.505 1.00 73.25 305 ARG A O 1
ATOM 2423 N N . ILE A 1 306 ? -5.366 -5.188 -15.782 1.00 78.88 306 ILE A N 1
ATOM 2424 C CA . ILE A 1 306 ? -4.210 -5.307 -14.874 1.00 78.88 306 ILE A CA 1
ATOM 2425 C C . ILE A 1 306 ? -4.529 -4.652 -13.527 1.00 78.88 306 ILE A C 1
ATOM 2427 O O . ILE A 1 306 ? -4.346 -5.266 -12.477 1.00 78.88 306 ILE A O 1
ATOM 2431 N N . SER A 1 307 ? -5.009 -3.406 -13.553 1.00 77.50 307 SER A N 1
ATOM 2432 C CA . SER A 1 307 ? -5.316 -2.641 -12.345 1.00 77.50 307 SER A CA 1
ATOM 2433 C C . SER A 1 307 ? -6.479 -3.234 -11.557 1.00 77.50 307 SER A C 1
ATOM 2435 O O . SER A 1 307 ? -6.372 -3.305 -10.335 1.00 77.50 307 SER A O 1
ATOM 2437 N N . HIS A 1 308 ? -7.536 -3.691 -12.232 1.00 78.50 308 HIS A N 1
ATOM 2438 C CA . HIS A 1 308 ? -8.696 -4.337 -11.622 1.00 78.50 308 HIS A CA 1
ATOM 2439 C C . HIS A 1 308 ? -8.293 -5.646 -10.949 1.00 78.50 308 HIS A C 1
ATOM 2441 O O . HIS A 1 308 ? -8.488 -5.802 -9.750 1.00 78.50 308 HIS A O 1
ATOM 2447 N N . LYS A 1 309 ? -7.619 -6.547 -11.673 1.00 83.56 309 LYS A N 1
ATOM 2448 C CA . LYS A 1 309 ? -7.185 -7.828 -11.106 1.00 83.56 309 LYS A CA 1
ATOM 2449 C C . LYS A 1 309 ? -6.226 -7.640 -9.928 1.00 83.56 309 LYS A C 1
ATOM 2451 O O . LYS A 1 309 ? -6.352 -8.316 -8.912 1.00 83.56 309 LYS A O 1
ATOM 2456 N N . ALA A 1 310 ? -5.283 -6.701 -10.026 1.00 87.62 310 ALA A N 1
ATOM 2457 C CA . ALA A 1 310 ? -4.360 -6.424 -8.930 1.00 87.62 310 ALA A CA 1
ATOM 2458 C C . ALA A 1 310 ? -5.066 -5.829 -7.699 1.00 87.62 310 ALA A C 1
ATOM 2460 O O . ALA A 1 310 ? -4.787 -6.256 -6.579 1.00 87.62 310 ALA A O 1
ATOM 2461 N N . ILE A 1 311 ? -5.976 -4.861 -7.879 1.00 84.81 311 ILE A N 1
ATOM 2462 C CA . ILE A 1 311 ? -6.706 -4.264 -6.749 1.00 84.81 311 ILE A CA 1
ATOM 2463 C C . ILE A 1 311 ? -7.720 -5.242 -6.147 1.00 84.81 311 ILE A C 1
ATOM 2465 O O . ILE A 1 311 ? -7.932 -5.211 -4.938 1.00 84.81 311 ILE A O 1
ATOM 2469 N N . GLU A 1 312 ? -8.283 -6.138 -6.955 1.00 86.19 312 GLU A N 1
ATOM 2470 C CA . GLU A 1 312 ? -9.143 -7.234 -6.515 1.00 86.19 312 GLU A CA 1
ATOM 2471 C C . GLU A 1 312 ? -8.389 -8.214 -5.625 1.00 86.19 312 GLU A C 1
ATOM 2473 O O . GLU A 1 312 ? -8.817 -8.487 -4.503 1.00 86.19 312 GLU A O 1
ATOM 2478 N N . GLU A 1 313 ? -7.206 -8.651 -6.055 1.00 91.50 313 GLU A N 1
ATOM 2479 C CA . GLU A 1 313 ? -6.342 -9.495 -5.235 1.00 91.50 313 GLU A CA 1
ATOM 2480 C C . GLU A 1 313 ? -5.872 -8.786 -3.956 1.00 91.50 313 GLU A C 1
ATOM 2482 O O . GLU A 1 313 ? -5.790 -9.410 -2.895 1.00 91.50 313 GLU A O 1
ATOM 2487 N N . ILE A 1 314 ? -5.630 -7.471 -3.998 1.00 90.94 314 ILE A N 1
ATOM 2488 C CA . ILE A 1 314 ? -5.368 -6.692 -2.781 1.00 90.94 314 ILE A CA 1
ATOM 2489 C C . ILE A 1 314 ? -6.596 -6.698 -1.864 1.00 90.94 314 ILE A C 1
ATOM 2491 O O . ILE A 1 314 ? -6.462 -6.988 -0.675 1.00 90.94 314 ILE A O 1
ATOM 2495 N N . ALA A 1 315 ? -7.785 -6.387 -2.382 1.00 88.62 315 ALA A N 1
ATOM 2496 C CA . ALA A 1 315 ? -9.017 -6.316 -1.600 1.00 88.62 315 ALA A CA 1
ATOM 2497 C C . ALA A 1 315 ? -9.333 -7.667 -0.941 1.00 88.62 315 ALA A C 1
ATOM 2499 O O . ALA A 1 315 ? -9.559 -7.728 0.268 1.00 88.62 315 ALA A O 1
ATOM 2500 N N . ARG A 1 316 ? -9.245 -8.761 -1.701 1.00 91.06 316 ARG A N 1
ATOM 2501 C CA . ARG A 1 316 ? -9.502 -10.130 -1.236 1.00 91.06 316 ARG A CA 1
ATOM 2502 C C . ARG A 1 316 ? -8.573 -10.576 -0.101 1.00 91.06 316 ARG A C 1
ATOM 2504 O O . ARG A 1 316 ? -8.965 -11.415 0.709 1.00 91.06 316 ARG A O 1
ATOM 2511 N N . ASN A 1 317 ? -7.347 -10.049 -0.029 1.00 93.50 317 ASN A N 1
ATOM 2512 C CA . ASN A 1 317 ? -6.317 -10.520 0.910 1.00 93.50 317 ASN A CA 1
ATOM 2513 C C . ASN A 1 317 ? -5.921 -9.490 1.990 1.00 93.50 317 ASN A C 1
ATOM 2515 O O . ASN A 1 317 ? -5.152 -9.807 2.905 1.00 93.50 317 ASN A O 1
ATOM 2519 N N . LYS A 1 318 ? -6.455 -8.264 1.936 1.00 93.12 318 LYS A N 1
ATOM 2520 C CA . LYS A 1 318 ? -6.182 -7.211 2.923 1.00 93.12 318 LYS A CA 1
ATOM 2521 C C . LYS A 1 318 ? -6.897 -7.481 4.246 1.00 93.12 318 LYS A C 1
ATOM 2523 O O . LYS A 1 318 ? -8.123 -7.379 4.319 1.00 93.12 318 LYS A O 1
ATOM 2528 N N . LEU A 1 319 ? -6.119 -7.723 5.305 1.00 94.94 319 LEU A N 1
ATOM 2529 C CA . LEU A 1 319 ? -6.638 -8.016 6.645 1.00 94.94 319 LEU A CA 1
ATOM 2530 C C . LEU A 1 319 ? -7.599 -6.919 7.139 1.00 94.94 319 LEU A C 1
ATOM 2532 O O . LEU A 1 319 ? -7.283 -5.730 7.040 1.00 94.94 319 LEU A O 1
ATOM 2536 N N . ILE A 1 320 ? -8.761 -7.299 7.666 1.00 95.12 320 ILE A N 1
ATOM 2537 C CA . ILE A 1 320 ? -9.726 -6.387 8.294 1.00 95.12 320 ILE A CA 1
ATOM 2538 C C . ILE A 1 320 ? -9.449 -6.352 9.799 1.00 95.12 320 ILE A C 1
ATOM 2540 O O . ILE A 1 320 ? -9.632 -7.346 10.504 1.00 95.12 320 ILE A O 1
ATOM 2544 N N . HIS A 1 321 ? -8.993 -5.198 10.289 1.00 96.44 321 HIS A N 1
ATOM 2545 C CA . HIS A 1 321 ? -8.646 -5.005 11.702 1.00 96.44 321 HIS A CA 1
ATOM 2546 C C . HIS A 1 321 ? -9.878 -4.698 12.567 1.00 96.44 321 HIS A C 1
ATOM 2548 O O . HIS A 1 321 ? -10.825 -4.078 12.073 1.00 96.44 321 HIS A O 1
ATOM 2554 N N . PRO A 1 322 ? -9.848 -5.004 13.883 1.00 97.00 322 PRO A N 1
ATOM 2555 C CA . PRO A 1 322 ? -10.940 -4.677 14.804 1.00 97.00 322 PRO A CA 1
ATOM 2556 C C . PRO A 1 322 ? -11.335 -3.197 14.796 1.00 97.00 322 PRO A C 1
ATOM 2558 O O . PRO A 1 322 ? -12.512 -2.875 14.890 1.00 97.00 322 PRO A O 1
ATOM 2561 N N . SER A 1 323 ? -10.371 -2.278 14.657 1.00 95.50 323 SER A N 1
ATOM 2562 C CA . SER A 1 323 ? -10.628 -0.831 14.582 1.00 95.50 323 SER A CA 1
ATOM 2563 C C . SER A 1 323 ? -11.441 -0.433 13.350 1.00 95.50 323 SER A C 1
ATOM 2565 O O . SER A 1 323 ? -12.327 0.410 13.453 1.00 95.50 323 SER A O 1
ATOM 2567 N N . GLN A 1 324 ? -11.166 -1.054 12.204 1.00 95.12 324 GLN A N 1
ATOM 2568 C CA . GLN A 1 324 ? -11.840 -0.781 10.934 1.00 95.12 324 GLN A CA 1
ATOM 2569 C C . GLN A 1 324 ? -13.281 -1.301 10.974 1.00 95.12 324 GLN A C 1
ATOM 2571 O O . GLN A 1 324 ? -14.224 -0.580 10.650 1.00 95.12 324 GLN A O 1
ATOM 2576 N N . LEU A 1 325 ? -13.451 -2.538 11.447 1.00 95.38 325 LEU A N 1
ATOM 2577 C CA . LEU A 1 325 ? -14.758 -3.168 11.595 1.00 95.38 325 LEU A CA 1
ATOM 2578 C C . LEU A 1 325 ? -15.624 -2.431 12.630 1.00 95.38 325 LEU A C 1
ATOM 2580 O O . LEU A 1 325 ? -16.786 -2.131 12.374 1.00 95.38 325 LEU A O 1
ATOM 2584 N N . MET A 1 326 ? -15.032 -2.056 13.768 1.00 95.94 326 MET A N 1
ATOM 2585 C CA . MET A 1 326 ? -15.707 -1.258 14.790 1.00 95.94 326 MET A CA 1
ATOM 2586 C C . MET A 1 326 ? -16.147 0.101 14.259 1.00 95.94 326 MET A C 1
ATOM 2588 O O . MET A 1 326 ? -17.264 0.524 14.534 1.00 95.94 326 MET A O 1
ATOM 2592 N N . ALA A 1 327 ? -15.288 0.781 13.494 1.00 94.25 327 ALA A N 1
ATOM 2593 C CA . ALA A 1 327 ? -15.627 2.060 12.887 1.00 94.25 327 ALA A CA 1
ATOM 2594 C C . ALA A 1 327 ? -16.832 1.936 11.949 1.00 94.25 327 ALA A C 1
ATOM 2596 O O . ALA A 1 327 ? -17.738 2.764 12.012 1.00 94.25 327 ALA A O 1
ATOM 2597 N N . LYS A 1 328 ? -16.873 0.869 11.140 1.00 91.69 328 LYS A N 1
ATOM 2598 C CA . LYS A 1 328 ? -18.004 0.557 10.261 1.00 91.69 328 LYS A CA 1
ATOM 2599 C C . LYS A 1 328 ? -19.289 0.279 11.049 1.00 91.69 328 LYS A C 1
ATOM 2601 O O . LYS A 1 328 ? -20.330 0.813 10.696 1.00 91.69 328 LYS A O 1
ATOM 2606 N N . ALA A 1 329 ? -19.211 -0.463 12.154 1.00 92.69 329 ALA A N 1
ATOM 2607 C CA . ALA A 1 329 ? -20.373 -0.812 12.977 1.00 92.69 329 ALA A CA 1
ATOM 2608 C C . ALA A 1 329 ? -21.011 0.379 13.723 1.00 92.69 329 ALA A C 1
ATOM 2610 O O . ALA A 1 329 ? -22.182 0.318 14.100 1.00 92.69 329 ALA A O 1
ATOM 2611 N N . ILE A 1 330 ? -20.250 1.449 13.980 1.00 91.56 330 ILE A N 1
ATOM 2612 C CA . ILE A 1 330 ? -20.700 2.590 14.801 1.00 91.56 330 ILE A C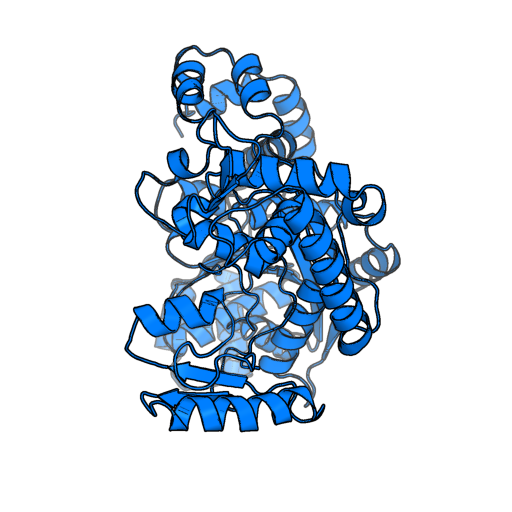A 1
ATOM 2613 C C . ILE A 1 330 ? -20.896 3.890 14.015 1.00 91.56 330 ILE A C 1
ATOM 2615 O O . ILE A 1 330 ? -21.290 4.898 14.609 1.00 91.56 330 ILE A O 1
ATOM 2619 N N . ILE A 1 331 ? -20.610 3.893 12.711 1.00 85.62 331 ILE A N 1
ATOM 2620 C CA . ILE A 1 331 ? -20.873 5.042 11.840 1.00 85.62 331 ILE A CA 1
ATOM 2621 C C . ILE A 1 331 ? -22.372 5.388 11.877 1.00 85.62 331 ILE A C 1
ATOM 2623 O O . ILE A 1 331 ? -23.225 4.505 11.959 1.00 85.62 331 ILE A O 1
ATOM 2627 N N . GLY A 1 332 ? -22.697 6.681 11.915 1.00 79.44 332 GLY A N 1
ATOM 2628 C CA . GLY A 1 332 ? -24.083 7.161 12.014 1.00 79.44 332 GLY A CA 1
ATOM 2629 C C . GLY A 1 332 ? -24.746 7.040 13.387 1.00 79.44 332 GLY A C 1
ATOM 2630 O O . GLY A 1 332 ? -25.911 7.396 13.528 1.00 79.44 332 GLY A O 1
ATOM 2631 N N . LEU A 1 333 ? -24.032 6.587 14.424 1.00 83.25 333 LEU A N 1
ATOM 2632 C CA . LEU A 1 333 ? -24.550 6.585 15.793 1.00 83.25 333 LEU A CA 1
ATOM 2633 C C . LEU A 1 333 ? -24.093 7.824 16.571 1.00 83.25 333 LEU A C 1
ATOM 2635 O O . LEU A 1 333 ? -22.912 7.967 16.881 1.00 83.25 333 LEU A O 1
ATOM 2639 N N . ASP A 1 334 ? -25.039 8.645 17.030 1.00 81.88 334 ASP A N 1
ATOM 2640 C CA . ASP A 1 334 ? -24.736 9.773 17.929 1.00 81.88 334 ASP A CA 1
ATOM 2641 C C . ASP A 1 334 ? -24.244 9.309 19.309 1.00 81.88 334 ASP A C 1
ATOM 2643 O O . ASP A 1 334 ? -23.392 9.932 19.950 1.00 81.88 334 ASP A O 1
ATOM 2647 N N . LYS A 1 335 ? -24.811 8.198 19.796 1.00 86.12 335 LYS A N 1
ATOM 2648 C CA . LYS A 1 335 ? -24.489 7.589 21.092 1.00 86.12 335 LYS A CA 1
ATOM 2649 C C . LYS A 1 335 ? -24.282 6.094 20.933 1.00 86.12 335 LYS A C 1
ATOM 2651 O O . LYS A 1 335 ? -25.202 5.341 20.630 1.00 86.12 335 LYS A O 1
ATOM 2656 N N . ILE A 1 336 ? -23.077 5.660 2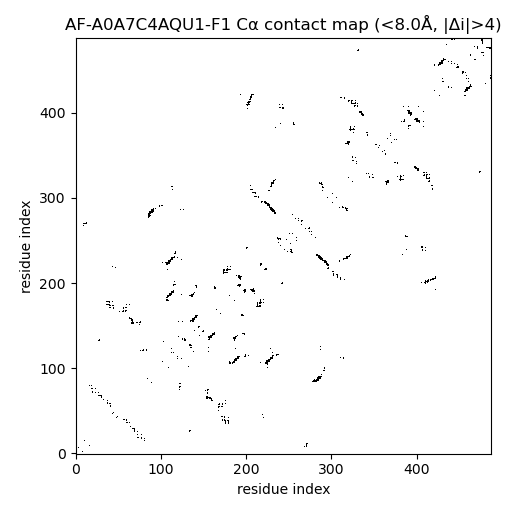1.254 1.00 84.88 336 ILE A N 1
AT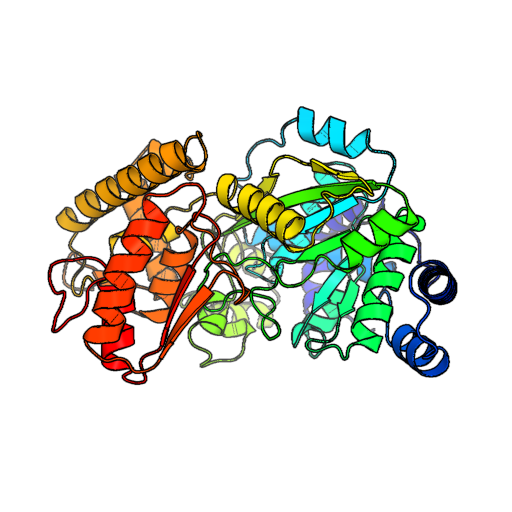OM 2657 C CA . ILE A 1 336 ? -22.608 4.300 21.047 1.00 84.88 336 ILE A CA 1
ATOM 2658 C C . ILE A 1 336 ? -22.733 3.546 22.380 1.00 84.88 336 ILE A C 1
ATOM 2660 O O . ILE A 1 336 ? -21.876 3.652 23.266 1.00 84.88 336 ILE A O 1
ATOM 2664 N N . ARG A 1 337 ? -23.848 2.828 22.559 1.00 86.19 337 ARG A N 1
ATOM 2665 C CA . ARG A 1 337 ? -24.143 2.036 23.769 1.00 86.19 337 ARG A CA 1
ATOM 2666 C C . ARG A 1 337 ? -23.612 0.600 23.624 1.00 86.19 337 ARG A C 1
ATOM 2668 O O . ARG A 1 337 ? -23.825 0.017 22.566 1.00 86.19 337 ARG A O 1
ATOM 2675 N N . PRO A 1 338 ? -23.030 -0.021 24.670 1.00 81.75 338 PRO A N 1
ATOM 2676 C CA . PRO A 1 338 ? -22.414 -1.352 24.578 1.00 81.75 338 PRO A CA 1
ATOM 2677 C C . PRO A 1 338 ? -23.307 -2.440 23.966 1.00 81.75 338 PRO A C 1
ATOM 2679 O O . PRO A 1 338 ? -22.864 -3.164 23.083 1.00 81.75 338 PRO A O 1
ATOM 2682 N N . LYS A 1 339 ? -24.584 -2.509 24.371 1.00 81.38 339 LYS A N 1
ATOM 2683 C CA . LYS A 1 339 ? -25.537 -3.498 23.837 1.00 81.38 339 LYS A CA 1
ATOM 2684 C C . LYS A 1 339 ? -25.766 -3.333 22.328 1.00 81.38 339 LYS A C 1
ATOM 2686 O O . LYS A 1 339 ? -25.808 -4.318 21.605 1.00 81.38 339 LYS A O 1
ATOM 2691 N N . THR A 1 340 ? -25.870 -2.089 21.859 1.00 87.12 340 THR A N 1
ATOM 2692 C CA . THR A 1 340 ? -26.055 -1.763 20.438 1.00 87.12 340 THR A CA 1
ATOM 2693 C C . THR A 1 340 ? -24.794 -2.047 19.622 1.00 87.12 340 THR A C 1
ATOM 2695 O O . THR A 1 340 ? -24.904 -2.481 18.483 1.00 87.12 340 THR A O 1
ATOM 2698 N N . ILE A 1 341 ? -23.604 -1.837 20.203 1.00 89.69 341 ILE A N 1
ATOM 2699 C CA . ILE A 1 341 ? -22.322 -2.107 19.531 1.00 89.69 341 ILE A CA 1
ATOM 2700 C C . ILE A 1 341 ? -22.215 -3.575 19.144 1.00 89.69 341 ILE A C 1
ATOM 2702 O O . ILE A 1 341 ? -21.857 -3.862 18.010 1.00 89.69 341 ILE A O 1
ATOM 2706 N N . ARG A 1 342 ? -22.520 -4.487 20.074 1.00 91.69 342 ARG A N 1
ATOM 2707 C CA . ARG A 1 342 ? -22.389 -5.925 19.829 1.00 91.69 342 ARG A CA 1
ATOM 2708 C C . ARG A 1 342 ? -23.255 -6.375 18.654 1.00 91.69 342 ARG A C 1
ATOM 2710 O O . ARG A 1 342 ? -22.722 -6.921 17.700 1.00 91.69 342 ARG A O 1
ATOM 2717 N N . GLN A 1 343 ? -24.540 -6.021 18.685 1.00 92.06 343 GLN A N 1
ATOM 2718 C CA . GLN A 1 343 ? -25.487 -6.352 17.614 1.00 92.06 343 GLN A CA 1
ATOM 2719 C C . GLN A 1 343 ? -25.064 -5.771 16.260 1.00 92.06 343 GLN A C 1
ATOM 2721 O O . GLN A 1 343 ? -25.112 -6.451 15.242 1.00 92.06 343 GLN A O 1
ATOM 2726 N N . ARG A 1 344 ? -24.619 -4.507 16.235 1.00 92.38 344 ARG A N 1
ATOM 2727 C CA . ARG A 1 344 ? -24.124 -3.870 15.005 1.00 92.38 344 ARG A CA 1
ATOM 2728 C C . ARG A 1 344 ? -22.860 -4.545 14.487 1.00 92.38 344 ARG A C 1
ATOM 2730 O O . ARG A 1 344 ? -22.709 -4.695 13.284 1.00 92.38 344 ARG A O 1
ATOM 2737 N N . LEU A 1 345 ? -21.958 -4.936 15.381 1.00 94.62 345 LEU A N 1
ATOM 2738 C CA . LEU A 1 345 ? -20.723 -5.605 15.007 1.00 94.62 345 LEU A CA 1
ATOM 2739 C C . LEU A 1 345 ? -20.990 -6.987 14.405 1.00 94.62 345 LEU A C 1
ATOM 2741 O O . LEU A 1 345 ? -20.416 -7.294 13.368 1.00 94.62 345 LEU A O 1
ATOM 2745 N N . GLU A 1 346 ? -21.865 -7.782 15.026 1.00 95.00 346 GLU A N 1
ATOM 2746 C CA . GLU A 1 346 ? -22.315 -9.083 14.506 1.00 95.00 346 GLU A CA 1
ATOM 2747 C C . GLU A 1 346 ? -22.917 -8.915 13.105 1.00 95.00 346 GLU A C 1
ATOM 2749 O O . GLU A 1 346 ? -22.461 -9.558 12.162 1.00 95.00 346 GLU A O 1
ATOM 2754 N N . GLN A 1 347 ? -23.820 -7.944 12.933 1.00 92.38 347 GLN A N 1
ATOM 2755 C CA . GLN A 1 347 ? -24.409 -7.637 11.629 1.00 92.38 347 GLN A CA 1
ATOM 2756 C C . GLN A 1 347 ? -23.359 -7.249 10.576 1.00 92.38 347 GLN A C 1
ATOM 2758 O O . GLN A 1 347 ? -23.445 -7.678 9.428 1.00 92.38 347 GLN A O 1
ATOM 2763 N N . GLU A 1 348 ? -22.364 -6.432 10.932 1.00 92.94 348 GLU A N 1
ATOM 2764 C CA . GLU A 1 348 ? -21.299 -6.054 9.996 1.00 92.94 348 GLU A CA 1
ATOM 2765 C C . GLU A 1 348 ? -20.384 -7.232 9.637 1.00 92.94 348 GLU A C 1
ATOM 2767 O O . GLU A 1 348 ? -19.927 -7.318 8.496 1.00 92.94 348 GLU A O 1
ATOM 2772 N N . ILE A 1 349 ? -20.129 -8.151 10.572 1.00 95.44 349 ILE A N 1
ATOM 2773 C CA . ILE A 1 349 ? -19.387 -9.388 10.296 1.00 95.44 349 ILE A CA 1
ATOM 2774 C C . ILE A 1 349 ? -20.153 -10.231 9.278 1.00 95.44 349 ILE A C 1
ATOM 2776 O O . ILE A 1 349 ? -19.575 -10.590 8.252 1.00 95.44 349 ILE A O 1
ATOM 2780 N N . GLU A 1 350 ? -21.444 -10.471 9.513 1.00 94.31 350 GLU A N 1
ATOM 2781 C CA . GLU A 1 350 ? -22.314 -11.231 8.607 1.00 94.31 350 GLU A CA 1
ATOM 2782 C C . GLU A 1 350 ? -22.391 -10.584 7.219 1.00 94.31 350 GLU A C 1
ATOM 2784 O O . GLU A 1 350 ? -22.219 -11.254 6.202 1.00 94.31 350 GLU A O 1
ATOM 2789 N N . ASN A 1 351 ? -22.567 -9.260 7.158 1.00 86.12 351 ASN A N 1
ATOM 2790 C CA . ASN A 1 351 ? -22.612 -8.513 5.899 1.00 86.12 351 ASN A CA 1
ATOM 2791 C C . ASN A 1 351 ? -21.317 -8.678 5.093 1.00 86.12 351 ASN A C 1
ATOM 2793 O O . ASN A 1 351 ? -21.347 -8.871 3.874 1.00 86.12 351 ASN A O 1
ATOM 2797 N N . ILE A 1 352 ? -20.165 -8.592 5.764 1.00 88.75 352 ILE A N 1
ATOM 2798 C CA . ILE A 1 352 ? -18.861 -8.764 5.123 1.00 88.75 352 ILE A CA 1
ATOM 2799 C C . ILE A 1 352 ? -18.667 -10.222 4.695 1.00 88.75 352 ILE A C 1
ATOM 2801 O O . ILE A 1 352 ? -18.196 -10.449 3.583 1.00 88.75 352 ILE A O 1
ATOM 2805 N N . GLN A 1 353 ? -19.052 -11.202 5.515 1.00 94.06 353 GLN A N 1
ATOM 2806 C CA . GLN A 1 353 ? -19.005 -12.623 5.154 1.00 94.06 353 GLN A CA 1
ATOM 2807 C C . GLN A 1 353 ? -19.834 -12.907 3.903 1.00 94.06 353 GLN A C 1
ATOM 2809 O O . GLN A 1 353 ? -19.288 -13.415 2.925 1.00 94.06 353 GLN A O 1
ATOM 2814 N N . ALA A 1 354 ? -21.098 -12.480 3.883 1.00 85.38 354 ALA A N 1
ATOM 2815 C CA . ALA A 1 354 ? -21.987 -12.651 2.739 1.00 85.38 354 ALA A CA 1
ATOM 2816 C C . ALA A 1 354 ? -21.431 -11.980 1.472 1.00 85.38 354 ALA A C 1
ATOM 2818 O O . ALA A 1 354 ? -21.483 -12.550 0.379 1.00 85.38 354 ALA A O 1
ATOM 2819 N N . PHE A 1 355 ? -20.851 -10.781 1.599 1.00 85.50 355 PHE A N 1
ATOM 2820 C CA . PHE A 1 355 ? -20.196 -10.107 0.479 1.00 85.50 355 PHE A CA 1
ATOM 2821 C C . PHE A 1 355 ? -19.001 -10.905 -0.054 1.00 85.50 355 PHE A C 1
ATOM 2823 O O . PHE A 1 355 ? -18.882 -11.086 -1.264 1.00 85.50 355 PHE A O 1
ATOM 2830 N N . PHE A 1 356 ? -18.121 -11.386 0.823 1.00 88.56 356 PHE A N 1
ATOM 2831 C CA . PHE A 1 356 ? -16.927 -12.144 0.445 1.00 88.56 356 PHE A CA 1
ATOM 2832 C C . PHE A 1 356 ? -17.265 -13.504 -0.165 1.00 88.56 356 PHE A C 1
ATOM 2834 O O . PHE A 1 356 ? -16.686 -13.873 -1.187 1.00 88.56 356 PHE A O 1
ATOM 2841 N N . GLU A 1 357 ? -18.243 -14.213 0.391 1.00 89.81 357 GLU A N 1
ATOM 2842 C CA . GLU A 1 357 ? -18.740 -15.466 -0.168 1.00 89.81 357 GLU A CA 1
ATOM 2843 C C . GLU A 1 357 ? -19.328 -15.244 -1.565 1.00 89.81 357 GLU A C 1
ATOM 2845 O O . GLU A 1 357 ? -18.981 -15.957 -2.507 1.00 89.81 357 GLU A O 1
ATOM 2850 N N . LYS A 1 358 ? -20.154 -14.206 -1.739 1.00 81.81 358 LYS A N 1
ATOM 2851 C CA . LYS A 1 358 ? -20.768 -13.884 -3.031 1.00 81.81 358 LYS A CA 1
ATOM 2852 C C . LYS A 1 358 ? -19.746 -13.407 -4.067 1.00 81.81 358 LYS A C 1
ATOM 2854 O O . LYS A 1 358 ? -19.773 -13.881 -5.199 1.00 81.81 358 LYS A O 1
ATOM 2859 N N . ARG A 1 359 ? -18.877 -12.451 -3.710 1.00 82.75 359 ARG A N 1
ATOM 2860 C CA . ARG A 1 359 ? -17.984 -11.744 -4.650 1.00 82.75 359 ARG A CA 1
ATOM 2861 C C . ARG A 1 359 ? -16.645 -12.440 -4.865 1.00 82.75 359 ARG A C 1
ATOM 2863 O O . ARG A 1 359 ? -16.136 -12.400 -5.982 1.00 82.75 359 ARG A O 1
ATOM 2870 N N . TYR A 1 360 ? -16.065 -13.015 -3.813 1.00 85.12 360 TYR A N 1
ATOM 2871 C CA . TYR A 1 360 ? -14.705 -13.564 -3.817 1.00 85.12 360 TYR A CA 1
ATOM 2872 C C . TYR A 1 360 ? -14.646 -15.079 -3.607 1.00 85.12 360 TYR A C 1
ATOM 2874 O O . TYR A 1 360 ? -13.556 -15.640 -3.709 1.00 85.12 360 TYR A O 1
ATOM 2882 N N . ARG A 1 361 ? -15.780 -15.740 -3.318 1.00 90.00 361 ARG A N 1
ATOM 2883 C CA . ARG A 1 361 ? -15.864 -17.195 -3.076 1.00 90.00 361 ARG A CA 1
ATOM 2884 C C . ARG A 1 361 ? -14.858 -17.670 -2.016 1.00 90.00 361 ARG A C 1
ATOM 2886 O O . ARG A 1 361 ? -14.259 -18.734 -2.138 1.00 90.00 361 ARG A O 1
ATOM 2893 N N . LYS A 1 362 ? -14.630 -16.841 -0.996 1.00 92.81 362 LYS A N 1
ATOM 2894 C CA . LYS A 1 362 ? -13.631 -17.045 0.061 1.00 92.81 362 LYS A CA 1
ATOM 2895 C C . LYS A 1 362 ? -14.130 -16.408 1.350 1.00 92.81 362 LYS A C 1
ATOM 2897 O O . LYS A 1 362 ? -14.865 -15.433 1.288 1.00 92.81 362 LYS A O 1
ATOM 2902 N N . GLU A 1 363 ? -13.679 -16.895 2.498 1.00 94.50 363 GLU A N 1
ATOM 2903 C CA . GLU A 1 363 ? -13.873 -16.196 3.768 1.00 94.50 363 GLU A CA 1
ATOM 2904 C C . GLU A 1 363 ? -13.167 -14.823 3.805 1.00 94.50 363 GLU A C 1
ATOM 2906 O O . GLU A 1 363 ? -12.077 -14.656 3.233 1.00 94.50 363 GLU A O 1
ATOM 2911 N N . PRO A 1 364 ? -13.743 -13.827 4.506 1.00 94.00 364 PRO A N 1
ATOM 2912 C CA . PRO A 1 364 ? -13.071 -12.561 4.745 1.00 94.00 364 PRO A CA 1
ATOM 2913 C C . PRO A 1 364 ? -11.759 -12.750 5.516 1.00 94.00 364 PRO A C 1
ATOM 2915 O O . PRO A 1 364 ? -11.718 -13.504 6.489 1.00 94.00 364 PRO A O 1
ATOM 2918 N N . PRO A 1 365 ? -10.691 -12.009 5.173 1.00 94.56 365 PRO A N 1
ATOM 2919 C CA . PRO A 1 365 ? -9.446 -12.011 5.930 1.00 94.56 365 PRO A CA 1
ATOM 2920 C C . PRO A 1 365 ? -9.610 -11.174 7.208 1.00 94.56 365 PRO A C 1
ATOM 2922 O O . PRO A 1 365 ? -9.036 -10.092 7.339 1.00 94.56 365 PRO A O 1
ATOM 2925 N N . PHE A 1 366 ? -10.439 -11.617 8.148 1.00 96.25 366 PHE A N 1
ATOM 2926 C CA . PHE A 1 366 ? -10.556 -10.953 9.440 1.00 96.25 366 PHE A CA 1
ATOM 2927 C C . PHE A 1 366 ? -9.292 -11.153 10.276 1.00 96.25 366 PHE A C 1
ATOM 2929 O O . PHE A 1 366 ? -8.627 -12.185 10.205 1.00 96.25 366 PHE A O 1
ATOM 2936 N N . HIS A 1 367 ? -8.967 -10.163 11.107 1.00 96.25 367 HIS A N 1
ATOM 2937 C CA . HIS A 1 367 ? -7.999 -10.373 12.177 1.00 96.25 367 HIS A CA 1
ATOM 2938 C C . HIS A 1 367 ? -8.463 -11.546 13.069 1.00 96.25 367 HIS A C 1
ATOM 2940 O O . HIS A 1 367 ? -9.638 -11.554 13.438 1.00 96.25 367 HIS A O 1
ATOM 2946 N N . PRO A 1 368 ? -7.584 -12.481 13.491 1.00 93.12 368 PRO A N 1
ATOM 2947 C CA . PRO A 1 368 ? -7.989 -13.704 14.203 1.00 93.12 368 PRO A CA 1
ATOM 2948 C C . PRO A 1 368 ? -8.868 -13.482 15.441 1.00 93.12 368 PRO A C 1
ATOM 2950 O O . PRO A 1 368 ? -9.705 -14.308 15.783 1.00 93.12 368 PRO A O 1
ATOM 2953 N N . ILE A 1 369 ? -8.698 -12.340 16.115 1.00 95.38 369 ILE A N 1
ATOM 2954 C CA . ILE A 1 369 ? -9.517 -11.997 17.284 1.00 95.38 369 ILE A CA 1
ATOM 2955 C C . ILE A 1 369 ? -10.997 -11.764 16.954 1.00 95.38 369 ILE A C 1
ATOM 2957 O O . ILE A 1 369 ? -11.838 -12.044 17.796 1.00 95.38 369 ILE A O 1
ATOM 2961 N N . VAL A 1 370 ? -11.317 -11.309 15.736 1.00 93.81 370 VAL A N 1
ATOM 2962 C CA . VAL A 1 370 ? -12.694 -11.027 15.292 1.00 93.81 370 VAL A CA 1
ATOM 2963 C C . VAL A 1 370 ? -13.536 -12.294 15.312 1.00 93.81 370 VAL A C 1
ATOM 2965 O O . VAL A 1 370 ? -14.689 -12.255 15.724 1.00 93.81 370 VAL A O 1
ATOM 2968 N N . THR A 1 371 ? -12.951 -13.414 14.893 1.00 88.94 371 THR A N 1
ATOM 2969 C CA . THR A 1 371 ? -13.623 -14.714 14.848 1.00 88.94 371 THR A CA 1
ATOM 2970 C C . THR A 1 371 ? -13.538 -15.472 16.172 1.00 88.94 371 THR A C 1
ATOM 2972 O O . THR A 1 371 ? -14.360 -16.345 16.415 1.00 88.94 371 THR A O 1
ATOM 2975 N N . ALA A 1 372 ? -12.549 -15.169 17.020 1.00 93.50 372 ALA A N 1
ATOM 2976 C CA . ALA A 1 372 ? -12.308 -15.897 18.266 1.00 93.50 372 ALA A CA 1
ATOM 2977 C C . ALA A 1 372 ? -13.013 -15.290 19.491 1.00 93.50 372 ALA A C 1
ATOM 2979 O O . ALA A 1 372 ? -13.511 -16.028 20.335 1.00 93.50 372 ALA A O 1
ATOM 2980 N N . ASP A 1 373 ? -13.029 -13.960 19.615 1.00 95.62 373 ASP A N 1
ATOM 2981 C CA . ASP A 1 373 ? -13.563 -13.259 20.786 1.00 95.62 373 ASP A CA 1
ATOM 2982 C C . ASP A 1 373 ? -14.128 -11.888 20.386 1.00 95.62 373 ASP A C 1
ATOM 2984 O O . ASP A 1 373 ? -13.410 -10.905 20.144 1.00 95.62 373 ASP A O 1
ATOM 2988 N N . LEU A 1 374 ? -15.457 -11.823 20.325 1.00 93.88 374 LEU A N 1
ATOM 2989 C CA . LEU A 1 374 ? -16.177 -10.621 19.931 1.00 93.88 374 LEU A CA 1
ATOM 2990 C C . LEU A 1 374 ? -16.042 -9.494 20.966 1.00 93.88 374 LEU A C 1
ATOM 2992 O O . LEU A 1 374 ? -15.919 -8.327 20.591 1.00 93.88 374 LEU A O 1
ATOM 2996 N N . ASP A 1 375 ? -16.024 -9.815 22.260 1.00 93.56 375 ASP A N 1
ATOM 2997 C CA . ASP A 1 375 ? -15.942 -8.807 23.321 1.00 93.56 375 ASP A CA 1
ATOM 2998 C C . ASP A 1 375 ? -14.540 -8.174 23.352 1.00 93.56 375 ASP A C 1
ATOM 3000 O O . ASP A 1 375 ? -14.397 -6.947 23.451 1.00 93.56 375 ASP A O 1
ATOM 3004 N N . GLU A 1 376 ? -13.495 -8.976 23.149 1.00 95.25 376 GLU A N 1
ATOM 3005 C CA . GLU A 1 376 ? -12.128 -8.488 22.963 1.00 95.25 376 GLU A CA 1
ATOM 3006 C C . GLU A 1 376 ? -11.980 -7.677 21.665 1.00 95.25 376 GLU A C 1
ATOM 3008 O O . GLU A 1 376 ? -11.302 -6.643 21.653 1.00 95.25 376 GLU A O 1
ATOM 3013 N N . THR A 1 377 ? -12.658 -8.075 20.586 1.00 96.12 377 THR A N 1
ATOM 3014 C CA . THR A 1 377 ? -12.718 -7.312 19.327 1.00 96.12 377 THR A CA 1
ATOM 3015 C C . THR A 1 377 ? -13.323 -5.929 19.541 1.00 96.12 377 THR A C 1
ATOM 3017 O O . THR A 1 377 ? -12.736 -4.926 19.117 1.00 96.12 377 THR A O 1
ATOM 3020 N N . ILE A 1 378 ? -14.443 -5.849 20.269 1.00 95.12 378 ILE A N 1
ATOM 3021 C CA . ILE A 1 378 ? -15.081 -4.585 20.655 1.00 95.12 378 ILE A CA 1
ATOM 3022 C C . ILE A 1 378 ? -14.108 -3.723 21.456 1.00 95.12 378 ILE A C 1
ATOM 3024 O O . ILE A 1 378 ? -13.887 -2.549 21.136 1.00 95.12 378 ILE A O 1
ATOM 3028 N N . ARG A 1 379 ? -13.485 -4.309 22.482 1.00 94.06 379 ARG A N 1
ATOM 3029 C CA . ARG A 1 379 ? -12.564 -3.604 23.374 1.00 94.06 379 ARG A CA 1
ATOM 3030 C C . ARG A 1 379 ? -11.352 -3.055 22.622 1.00 94.06 379 ARG A C 1
ATOM 3032 O O . ARG A 1 379 ? -11.021 -1.879 22.797 1.00 94.06 379 ARG A O 1
ATOM 3039 N N . ARG A 1 380 ? -10.703 -3.866 21.778 1.00 94.12 380 ARG A N 1
ATOM 3040 C CA . ARG A 1 380 ? -9.546 -3.451 20.966 1.00 94.12 380 ARG A CA 1
ATOM 3041 C C . ARG A 1 380 ? -9.928 -2.383 19.952 1.00 94.12 380 ARG A C 1
ATOM 3043 O O . ARG A 1 380 ? -9.267 -1.347 19.903 1.00 94.12 380 ARG A O 1
ATOM 3050 N N . GLY A 1 381 ? -11.008 -2.594 19.200 1.00 95.31 381 GLY A N 1
ATOM 3051 C CA . GLY A 1 381 ? -11.477 -1.651 18.186 1.00 95.31 381 GLY A CA 1
ATOM 3052 C C . GLY A 1 381 ? -11.771 -0.269 18.773 1.00 95.31 381 GLY A C 1
ATOM 3053 O O . GLY A 1 381 ? -11.203 0.729 18.326 1.00 95.31 381 GLY A O 1
ATOM 3054 N N . LEU A 1 382 ? -12.577 -0.206 19.840 1.00 93.50 382 LEU A N 1
ATOM 3055 C CA . LEU A 1 382 ? -12.907 1.054 20.517 1.00 93.50 382 LEU A CA 1
ATOM 3056 C C . LEU A 1 382 ? -11.694 1.698 21.190 1.00 93.50 382 LEU A C 1
ATOM 3058 O O . LEU A 1 382 ? -11.585 2.923 21.190 1.00 93.50 382 LEU A O 1
ATOM 3062 N N . SER A 1 383 ? -10.782 0.907 21.762 1.00 91.88 383 SER A N 1
ATOM 3063 C CA . SER A 1 383 ? -9.547 1.425 22.359 1.00 91.88 383 SER A CA 1
ATOM 3064 C C . SER A 1 383 ? -8.692 2.144 21.315 1.00 91.88 383 SER A C 1
ATOM 3066 O O . SER A 1 383 ? -8.334 3.306 21.518 1.00 91.88 383 SER A O 1
ATOM 3068 N N . THR A 1 384 ? -8.436 1.503 20.170 1.00 91.94 384 THR A N 1
ATOM 3069 C CA . THR A 1 384 ? -7.659 2.089 19.068 1.00 91.94 384 THR A CA 1
ATOM 3070 C C . THR A 1 384 ? -8.315 3.362 18.539 1.00 91.94 384 THR A C 1
ATOM 3072 O O . THR A 1 384 ? -7.667 4.409 18.478 1.00 91.94 384 THR A O 1
ATOM 3075 N N . LEU A 1 385 ? -9.621 3.324 18.250 1.00 92.81 385 LEU A N 1
ATOM 3076 C CA . LEU A 1 385 ? -10.362 4.496 17.772 1.00 92.81 385 LEU A CA 1
ATOM 3077 C C . LEU A 1 385 ? -10.375 5.640 18.801 1.00 92.81 385 LEU A C 1
ATOM 3079 O O . LEU A 1 385 ? -10.270 6.808 18.428 1.00 92.81 385 LEU A O 1
ATOM 3083 N N . ASN A 1 386 ? -10.465 5.331 20.099 1.00 91.00 386 ASN A N 1
ATOM 3084 C CA . ASN A 1 386 ? -10.444 6.331 21.168 1.00 91.00 386 ASN A CA 1
ATOM 3085 C C . ASN A 1 386 ? -9.058 6.971 21.323 1.00 91.00 386 ASN A C 1
ATOM 3087 O O . ASN A 1 386 ? -8.945 8.183 21.490 1.00 91.00 386 ASN A O 1
ATOM 3091 N N . VAL A 1 387 ? -7.988 6.178 21.225 1.00 87.19 387 VAL A N 1
ATOM 3092 C CA . VAL A 1 387 ? -6.599 6.665 21.261 1.00 87.19 387 VAL A CA 1
ATOM 3093 C C . VAL A 1 387 ? -6.308 7.617 20.094 1.00 87.19 387 VAL A C 1
ATOM 3095 O O . VAL A 1 387 ? -5.582 8.599 20.272 1.00 87.19 387 VAL A O 1
ATOM 3098 N N . ARG A 1 388 ? -6.927 7.380 18.931 1.00 86.00 388 ARG A N 1
ATOM 3099 C CA . ARG A 1 388 ? -6.879 8.268 17.756 1.00 86.00 388 ARG A CA 1
ATOM 3100 C C . ARG A 1 388 ? -7.908 9.397 17.774 1.00 86.00 388 ARG A C 1
ATOM 3102 O O . ARG A 1 388 ? -7.931 10.211 16.862 1.00 86.00 388 ARG A O 1
ATOM 3109 N N . SER A 1 389 ? -8.730 9.494 18.820 1.00 87.94 389 SER A N 1
ATOM 3110 C CA . SER A 1 389 ? -9.819 10.478 18.933 1.00 87.94 389 SER A CA 1
ATOM 3111 C C . SER A 1 389 ? -10.888 10.391 17.834 1.00 87.94 389 SER A C 1
ATOM 3113 O O . SER A 1 389 ? -11.664 11.333 17.667 1.00 87.94 389 SER A O 1
ATOM 3115 N N . ALA A 1 390 ? -10.974 9.265 17.116 1.00 89.44 390 ALA A N 1
ATOM 3116 C CA . ALA A 1 390 ? -12.081 8.974 16.203 1.00 89.44 390 ALA A CA 1
ATOM 3117 C C . ALA A 1 390 ? -13.395 8.809 16.984 1.00 89.44 390 ALA A C 1
ATOM 3119 O O . ALA A 1 390 ? -14.443 9.289 16.560 1.00 89.44 390 ALA A O 1
ATOM 3120 N N . VAL A 1 391 ? -13.312 8.221 18.181 1.00 92.38 391 VAL A N 1
ATOM 3121 C CA . VAL A 1 391 ? -14.395 8.168 19.173 1.00 92.38 391 VAL A CA 1
ATOM 3122 C C . VAL A 1 391 ? -13.929 8.758 20.500 1.00 92.38 391 VAL A C 1
ATOM 3124 O O . VAL A 1 391 ? -12.731 8.864 20.760 1.00 92.38 391 VAL A O 1
ATOM 3127 N N . ARG A 1 392 ? -14.873 9.132 21.363 1.00 89.94 392 ARG A N 1
ATOM 3128 C CA . ARG A 1 392 ? -14.608 9.585 22.731 1.00 89.94 392 ARG A CA 1
ATOM 3129 C C . ARG A 1 392 ? -15.398 8.742 23.712 1.00 89.94 392 ARG A C 1
ATOM 3131 O O . ARG A 1 392 ? -16.611 8.595 23.579 1.00 89.94 392 ARG A O 1
ATOM 3138 N N . LYS A 1 393 ? -14.716 8.211 24.723 1.00 88.12 393 LYS A N 1
ATOM 3139 C CA . LYS A 1 393 ? -15.370 7.580 25.872 1.00 88.12 393 LYS A CA 1
ATOM 3140 C C . LYS A 1 393 ? -15.957 8.657 26.787 1.00 88.12 393 LYS A C 1
ATOM 3142 O O . LYS A 1 393 ? -15.246 9.587 27.166 1.00 88.12 393 LYS A O 1
ATOM 3147 N N . SER A 1 394 ? -17.226 8.530 27.169 1.00 86.31 394 SER A N 1
ATOM 3148 C CA . SER A 1 394 ? -17.809 9.424 28.174 1.00 86.31 394 SER A CA 1
ATOM 3149 C C . SER A 1 394 ? -17.154 9.184 29.547 1.00 86.31 394 SER A C 1
ATOM 3151 O O . SER A 1 394 ? -17.005 8.028 29.948 1.00 86.31 394 SER A O 1
ATOM 3153 N N . PRO A 1 395 ? -16.767 10.241 30.288 1.00 79.31 395 PRO A N 1
ATOM 3154 C CA . PRO A 1 395 ? -16.166 10.090 31.615 1.00 79.31 395 PRO A CA 1
ATOM 3155 C C . PRO A 1 395 ? -17.182 9.658 32.681 1.00 79.31 395 PRO A C 1
ATOM 3157 O O . PRO A 1 395 ? -16.814 8.996 33.643 1.00 79.31 395 PRO A O 1
ATOM 3160 N N . LEU A 1 396 ? -18.460 10.010 32.498 1.00 79.19 396 LEU A N 1
ATOM 3161 C CA . LEU A 1 396 ? -19.525 9.816 33.491 1.00 79.19 396 LEU A CA 1
ATOM 3162 C C . LEU A 1 396 ? -20.485 8.675 33.137 1.00 79.19 396 LEU A C 1
ATOM 3164 O O . LEU A 1 396 ? -21.287 8.256 33.966 1.00 79.19 396 LEU A O 1
ATOM 3168 N N . ARG A 1 397 ? -20.467 8.193 31.890 1.00 75.38 397 ARG A N 1
ATOM 3169 C CA . ARG A 1 397 ? -21.447 7.224 31.388 1.00 75.38 397 ARG A CA 1
ATOM 3170 C C . ARG A 1 397 ? -20.760 6.108 30.608 1.00 75.38 397 ARG A C 1
ATOM 3172 O O . ARG A 1 397 ? -19.733 6.313 29.971 1.00 75.38 397 ARG A O 1
ATOM 3179 N N . ARG A 1 398 ? -21.352 4.909 30.611 1.00 81.81 398 ARG A N 1
ATOM 3180 C CA . ARG A 1 398 ? -20.858 3.744 29.851 1.00 81.81 398 ARG A CA 1
ATOM 3181 C C . ARG A 1 398 ? -21.266 3.812 28.371 1.00 81.81 398 ARG A C 1
ATOM 3183 O O . ARG A 1 398 ? -21.885 2.885 27.864 1.00 81.81 398 ARG A O 1
ATOM 3190 N N . TYR A 1 399 ? -20.968 4.915 27.687 1.00 86.25 399 TYR A N 1
ATOM 3191 C CA . TYR A 1 399 ? -21.136 5.030 26.234 1.00 86.25 399 TYR A CA 1
ATOM 3192 C C . TYR A 1 399 ? -19.965 5.764 25.585 1.00 86.25 399 TYR A C 1
ATOM 3194 O O . TYR A 1 399 ? -19.207 6.479 26.249 1.00 86.25 399 TYR A O 1
ATOM 3202 N N . TYR A 1 400 ? -19.860 5.604 24.271 1.00 89.62 400 TYR A N 1
ATOM 3203 C CA . TYR A 1 400 ? -18.952 6.364 23.421 1.00 89.62 400 TYR A CA 1
ATOM 3204 C C . TYR A 1 400 ? -19.749 7.336 22.547 1.00 89.62 400 TYR A C 1
ATOM 3206 O O . TYR A 1 400 ? -20.951 7.160 22.339 1.00 89.62 400 TYR A O 1
ATOM 3214 N N . THR A 1 401 ? -19.090 8.370 22.047 1.00 90.19 401 THR A N 1
ATOM 3215 C CA . THR A 1 401 ? -19.632 9.264 21.017 1.00 90.19 401 THR A CA 1
ATOM 3216 C C . THR A 1 401 ? -18.616 9.404 19.889 1.00 90.19 401 THR A C 1
ATOM 3218 O O . THR A 1 401 ? -17.410 9.293 20.153 1.00 90.19 401 THR A O 1
ATOM 3221 N N . PRO A 1 402 ? -19.050 9.678 18.650 1.00 88.19 402 PRO A N 1
ATOM 3222 C CA . PRO A 1 402 ? -18.141 10.103 17.593 1.00 88.19 402 PRO A CA 1
ATOM 3223 C C . PRO A 1 402 ? -17.316 11.311 18.060 1.00 88.19 402 PRO A C 1
ATOM 3225 O O . PRO A 1 402 ? -17.839 12.253 18.656 1.00 88.19 402 PRO A O 1
ATOM 3228 N N . GLY A 1 403 ? -15.999 11.240 17.878 1.00 85.06 403 GLY A N 1
ATOM 3229 C CA . GLY A 1 403 ? -15.051 12.287 18.265 1.00 85.06 403 GLY A CA 1
ATOM 3230 C C . GLY A 1 403 ? -14.531 13.080 17.070 1.00 85.06 403 GLY A C 1
ATOM 3231 O O . GLY A 1 403 ? -14.389 14.299 17.158 1.00 85.06 403 GLY A O 1
ATOM 3232 N N . ASN A 1 404 ? -14.254 12.382 15.969 1.00 86.50 404 ASN A N 1
ATOM 3233 C CA . ASN A 1 404 ? -13.816 12.935 14.692 1.00 86.50 404 ASN A CA 1
ATOM 3234 C C . ASN A 1 404 ? -14.435 12.083 13.575 1.00 86.50 404 ASN A C 1
ATOM 3236 O O . ASN A 1 404 ? -13.951 10.986 13.296 1.00 86.50 404 ASN A O 1
ATOM 3240 N N . LEU A 1 405 ? -15.524 12.578 12.982 1.00 83.38 405 LEU A N 1
ATOM 3241 C CA . LEU A 1 405 ? -16.303 11.845 11.984 1.00 83.38 405 LEU A CA 1
ATOM 3242 C C . LEU A 1 405 ? -15.501 11.539 10.701 1.00 83.38 405 LEU A C 1
ATOM 3244 O O . LEU A 1 405 ? -15.501 10.377 10.301 1.00 83.38 405 LEU A O 1
ATOM 3248 N N . PRO A 1 406 ? -14.725 12.475 10.110 1.00 81.50 406 PRO A N 1
ATOM 3249 C CA . PRO A 1 406 ? -13.827 12.152 8.996 1.00 81.50 406 PRO A CA 1
ATOM 3250 C C . PRO A 1 406 ? -12.865 10.996 9.288 1.00 81.50 406 PRO A C 1
ATOM 3252 O O . PRO A 1 406 ? -12.666 10.118 8.450 1.00 81.50 406 PRO A O 1
ATOM 3255 N N . LEU A 1 407 ? -12.284 10.968 10.490 1.00 84.81 407 LEU A N 1
ATOM 3256 C CA . LEU A 1 407 ? -11.376 9.898 10.895 1.00 84.81 407 LEU A CA 1
ATOM 3257 C C . LEU A 1 407 ? -12.103 8.569 11.122 1.00 84.81 407 LEU A C 1
ATOM 3259 O O . LEU A 1 407 ? -11.592 7.518 10.745 1.00 84.81 407 LEU A O 1
ATOM 3263 N N . LEU A 1 408 ? -13.296 8.607 11.712 1.00 87.75 408 LEU A N 1
ATOM 3264 C CA . LEU A 1 408 ? -14.137 7.426 11.879 1.00 87.75 408 LEU A CA 1
ATOM 3265 C C . LEU A 1 408 ? -14.511 6.822 10.517 1.00 87.75 408 LEU A C 1
ATOM 3267 O O . LEU A 1 408 ? -14.312 5.626 10.308 1.00 87.75 408 LEU A O 1
ATOM 3271 N N . ASN A 1 409 ? -14.953 7.657 9.574 1.00 83.12 409 ASN A N 1
ATOM 3272 C CA . ASN A 1 409 ? -15.284 7.244 8.211 1.00 83.12 409 ASN A CA 1
ATOM 3273 C C . ASN A 1 409 ? -14.068 6.627 7.516 1.00 83.12 409 ASN A C 1
ATOM 3275 O O . ASN A 1 409 ? -14.171 5.550 6.942 1.00 83.12 409 ASN A O 1
ATOM 3279 N N . PHE A 1 410 ? -12.895 7.253 7.636 1.00 84.31 410 PHE A N 1
ATOM 3280 C CA . PHE A 1 410 ? -11.645 6.735 7.078 1.00 84.31 410 PHE A CA 1
ATOM 3281 C C . PHE A 1 410 ? -11.330 5.300 7.535 1.00 84.31 410 PHE A C 1
ATOM 3283 O O . PHE A 1 410 ? -11.000 4.441 6.717 1.00 84.31 410 PHE A O 1
ATOM 3290 N N . TYR A 1 411 ? -11.487 5.000 8.829 1.00 90.31 411 TYR A N 1
ATOM 3291 C CA . TYR A 1 411 ? -11.326 3.632 9.333 1.00 90.31 411 TYR A CA 1
ATOM 3292 C C . TYR A 1 411 ? -12.434 2.686 8.848 1.00 90.31 411 TYR A C 1
ATOM 3294 O O . TYR A 1 411 ? -12.134 1.540 8.512 1.00 90.31 411 TYR A O 1
ATOM 3302 N N . ALA A 1 412 ? -13.684 3.152 8.765 1.00 88.75 412 ALA A N 1
ATOM 3303 C CA . ALA A 1 412 ? -14.805 2.358 8.258 1.00 88.75 412 ALA A CA 1
ATOM 3304 C C . ALA A 1 412 ? -14.604 1.953 6.786 1.00 88.75 412 ALA A C 1
ATOM 3306 O O . ALA A 1 412 ? -14.821 0.798 6.418 1.00 88.75 412 ALA A O 1
ATOM 3307 N N . TYR A 1 413 ? -14.108 2.865 5.951 1.00 84.12 413 TYR A N 1
ATOM 3308 C CA . TYR A 1 413 ? -13.781 2.593 4.551 1.00 84.12 413 TYR A CA 1
ATOM 3309 C C . TYR A 1 413 ? -12.623 1.613 4.388 1.00 84.12 413 TYR A C 1
ATOM 3311 O O . TYR A 1 413 ? -12.605 0.834 3.440 1.00 84.12 413 TYR A O 1
ATOM 3319 N N . HIS A 1 414 ? -11.696 1.561 5.344 1.00 86.00 414 HIS A N 1
ATOM 3320 C CA . HIS A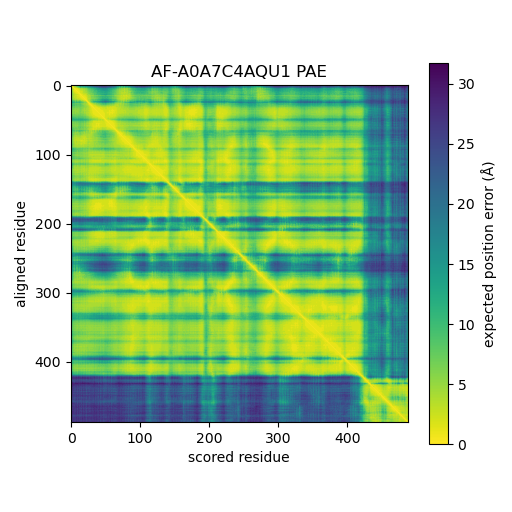 1 414 ? -10.673 0.524 5.358 1.00 86.00 414 HIS A CA 1
ATOM 3321 C C . HIS A 1 414 ? -11.202 -0.877 5.690 1.00 86.00 414 HIS A C 1
ATOM 3323 O O . HIS A 1 414 ? -10.473 -1.835 5.431 1.00 86.00 414 HIS A O 1
ATOM 3329 N N . ALA A 1 415 ? -12.430 -1.026 6.199 1.00 86.00 415 ALA A N 1
ATOM 3330 C CA . ALA A 1 415 ? -13.135 -2.310 6.254 1.00 86.00 415 ALA A CA 1
ATOM 3331 C C . ALA A 1 415 ? -13.960 -2.588 4.985 1.00 86.00 415 ALA A C 1
ATOM 3333 O O . ALA A 1 415 ? -14.343 -3.732 4.755 1.00 86.00 415 ALA A O 1
ATOM 3334 N N . ASP A 1 416 ? -14.223 -1.577 4.148 1.00 80.12 416 ASP A N 1
ATOM 3335 C CA . ASP A 1 416 ? -14.874 -1.777 2.856 1.00 80.12 416 ASP A CA 1
ATOM 3336 C C . ASP A 1 416 ? -13.914 -2.471 1.876 1.00 80.12 416 ASP A C 1
ATOM 3338 O O . ASP A 1 416 ? -12.713 -2.185 1.797 1.00 80.12 416 ASP A O 1
ATOM 3342 N N . ARG A 1 417 ? -14.455 -3.459 1.167 1.00 80.62 417 ARG A N 1
ATOM 3343 C CA . ARG A 1 417 ? -13.729 -4.332 0.238 1.00 80.62 417 ARG A CA 1
ATOM 3344 C C . ARG A 1 417 ? -14.332 -4.309 -1.158 1.00 80.62 417 ARG A C 1
ATOM 3346 O O . ARG A 1 417 ? -13.914 -5.088 -2.011 1.00 80.62 417 ARG A O 1
ATOM 3353 N N . ARG A 1 418 ? -15.280 -3.402 -1.393 1.00 73.56 418 ARG A N 1
ATOM 3354 C CA . ARG A 1 418 ? -15.760 -3.040 -2.723 1.00 73.56 418 ARG A CA 1
ATOM 3355 C C . ARG A 1 418 ? -14.690 -2.233 -3.457 1.00 73.56 418 ARG A C 1
ATOM 3357 O O . ARG A 1 418 ? -13.946 -1.462 -2.850 1.00 73.56 418 ARG A O 1
ATOM 3364 N N . ILE A 1 419 ? -14.617 -2.440 -4.766 1.00 70.88 419 ILE A N 1
ATOM 3365 C CA . ILE A 1 419 ? -13.674 -1.768 -5.658 1.00 70.88 419 ILE A CA 1
ATOM 3366 C C . ILE A 1 419 ? -14.474 -0.757 -6.462 1.00 70.88 419 ILE A C 1
ATOM 3368 O O . ILE A 1 419 ? -15.429 -1.125 -7.140 1.00 70.88 419 ILE A O 1
ATOM 3372 N N . TYR A 1 420 ? -14.083 0.511 -6.382 1.00 66.12 420 TYR A N 1
ATOM 3373 C CA . TYR A 1 420 ? -14.739 1.577 -7.130 1.00 66.12 420 TYR A CA 1
ATOM 3374 C C . TYR A 1 420 ? -13.890 1.926 -8.366 1.00 66.12 420 TYR A C 1
ATOM 3376 O O . TYR A 1 420 ? -12.705 2.261 -8.211 1.00 66.12 420 TYR A O 1
ATOM 3384 N N . PRO A 1 421 ? -14.447 1.851 -9.587 1.00 59.59 421 PRO A N 1
ATOM 3385 C CA . PRO A 1 421 ? -13.693 2.132 -10.803 1.00 59.59 421 PRO A CA 1
ATOM 3386 C C . PRO A 1 421 ? -13.364 3.628 -10.927 1.00 59.59 421 PRO A C 1
ATOM 3388 O O . PRO A 1 421 ? -14.154 4.493 -10.544 1.00 59.59 421 PRO A O 1
ATOM 3391 N N . LEU A 1 422 ? -12.172 3.949 -11.455 1.00 53.53 422 LEU A N 1
ATOM 3392 C CA . LEU A 1 422 ? -11.668 5.333 -11.569 1.00 53.53 422 LEU A CA 1
ATOM 3393 C C . LEU A 1 422 ? -12.015 6.044 -12.889 1.00 53.53 422 LEU A C 1
ATOM 3395 O O . LEU A 1 422 ? -11.739 7.242 -13.007 1.00 53.53 422 LEU A O 1
ATOM 3399 N N . ARG A 1 423 ? -12.550 5.353 -13.908 1.00 51.59 423 ARG A N 1
ATOM 3400 C CA . ARG A 1 423 ? -12.769 5.927 -15.252 1.00 51.59 423 ARG A CA 1
ATOM 3401 C C . ARG A 1 423 ? -14.222 5.877 -15.726 1.00 51.59 423 ARG A C 1
ATOM 3403 O O . ARG A 1 423 ? -14.836 4.822 -15.774 1.00 51.59 423 ARG A O 1
ATOM 3410 N N . GLY A 1 424 ? -14.643 7.020 -16.278 1.00 46.97 424 GLY A N 1
ATOM 3411 C CA . GLY A 1 424 ? -15.967 7.348 -16.814 1.00 46.97 424 GLY A CA 1
ATOM 3412 C C . GLY A 1 424 ? -16.565 6.493 -17.934 1.00 46.97 424 GLY A C 1
ATOM 3413 O O . GLY A 1 424 ? -17.702 6.748 -18.302 1.00 46.97 424 GLY A O 1
ATOM 3414 N N . ARG A 1 425 ? -15.857 5.507 -18.507 1.00 49.12 425 ARG A N 1
ATOM 3415 C CA . ARG A 1 425 ? -16.432 4.708 -19.614 1.00 49.12 425 ARG A CA 1
ATOM 3416 C C . ARG A 1 425 ? -17.562 3.791 -19.151 1.00 49.12 425 ARG A C 1
ATOM 3418 O O . ARG A 1 425 ? -18.515 3.613 -19.893 1.00 49.12 425 ARG A O 1
ATOM 3425 N N . ASN A 1 426 ? -17.465 3.313 -17.913 1.00 53.84 426 ASN A N 1
ATOM 3426 C CA . ASN A 1 426 ? -18.501 2.519 -17.261 1.00 53.84 426 ASN A CA 1
ATOM 3427 C C . ASN A 1 426 ? -19.109 3.284 -16.073 1.00 53.84 426 ASN A C 1
ATOM 3429 O O . ASN A 1 426 ? -19.794 2.696 -15.243 1.00 53.84 426 ASN A O 1
ATOM 3433 N N . THR A 1 427 ? -18.831 4.589 -15.956 1.00 60.56 427 THR A N 1
ATOM 3434 C CA . THR A 1 427 ? -19.346 5.411 -14.860 1.00 60.56 427 THR A CA 1
ATOM 3435 C C . THR A 1 427 ? -20.376 6.388 -15.376 1.00 60.56 427 THR A C 1
ATOM 3437 O O . THR A 1 427 ? -20.051 7.284 -16.155 1.00 60.56 427 THR A O 1
ATOM 3440 N N . LEU A 1 428 ? -21.607 6.261 -14.895 1.00 64.19 428 LEU A N 1
ATOM 3441 C CA . LEU A 1 428 ? -22.612 7.290 -15.099 1.00 64.19 428 LEU A CA 1
ATOM 3442 C C . LEU A 1 428 ? -22.464 8.337 -13.995 1.00 64.19 428 LEU A C 1
ATOM 3444 O O . LEU A 1 428 ? -22.679 8.033 -12.823 1.00 64.19 428 LEU A O 1
ATOM 3448 N N . THR A 1 429 ? -22.106 9.566 -14.358 1.00 68.50 429 THR A N 1
ATOM 3449 C CA . THR A 1 429 ? -22.120 10.684 -13.410 1.00 68.50 429 THR A CA 1
ATOM 3450 C C . THR A 1 429 ? -23.448 11.418 -13.513 1.00 68.50 429 THR A C 1
ATOM 3452 O O . THR A 1 429 ? -23.784 11.963 -14.562 1.00 68.50 429 THR A O 1
ATOM 3455 N N . VAL A 1 430 ? -24.183 11.465 -12.411 1.00 68.88 430 VAL A N 1
ATOM 3456 C CA . VAL A 1 430 ? -25.436 12.204 -12.281 1.00 68.88 430 VAL A CA 1
ATOM 3457 C C . VAL A 1 430 ? -25.156 13.469 -11.471 1.00 68.88 430 VAL A C 1
ATOM 3459 O O . VAL A 1 430 ? -24.805 13.381 -10.298 1.00 68.88 430 VAL A O 1
ATOM 3462 N N . VAL A 1 431 ? -25.276 14.642 -12.098 1.00 68.62 431 VAL A N 1
ATOM 3463 C CA . VAL A 1 431 ? -24.957 15.953 -11.499 1.00 68.62 431 VAL A CA 1
ATOM 3464 C C . VAL A 1 431 ? -26.247 16.727 -11.228 1.00 68.62 431 VAL A C 1
ATOM 3466 O O . VAL A 1 431 ? -27.039 16.916 -12.147 1.00 68.62 431 VAL A O 1
ATOM 3469 N N . ASN A 1 432 ? -26.449 17.204 -9.995 1.00 59.16 432 ASN A N 1
ATOM 3470 C CA . ASN A 1 432 ? -27.508 18.158 -9.614 1.00 59.16 432 ASN A CA 1
ATOM 3471 C C . ASN A 1 432 ? -28.946 17.788 -10.035 1.00 59.16 432 ASN A C 1
ATOM 3473 O O . ASN A 1 432 ? -29.793 18.658 -10.212 1.00 59.16 432 ASN A O 1
ATOM 3477 N N . ALA A 1 433 ? -29.274 16.503 -10.148 1.00 60.91 433 ALA A N 1
ATOM 3478 C CA . ALA A 1 433 ? -30.595 16.080 -10.618 1.00 60.91 433 ALA A CA 1
ATOM 3479 C C . ALA A 1 433 ? -31.669 16.009 -9.508 1.00 60.91 433 ALA A C 1
ATOM 3481 O O . ALA A 1 433 ? -32.744 15.445 -9.723 1.00 60.91 433 ALA A O 1
ATOM 3482 N N . GLY A 1 434 ? -31.399 16.555 -8.313 1.00 73.00 434 GLY A N 1
ATOM 3483 C CA . GLY A 1 434 ? -32.327 16.521 -7.179 1.00 73.00 434 GLY A CA 1
ATOM 3484 C C . GLY A 1 434 ? -32.836 15.101 -6.902 1.00 73.00 434 GLY A C 1
ATOM 3485 O O . GLY A 1 434 ? -32.113 14.126 -7.092 1.00 73.00 434 GLY A O 1
ATOM 3486 N N . VAL A 1 435 ? -34.105 14.962 -6.510 1.00 77.50 435 VAL A N 1
ATOM 3487 C CA . VAL A 1 435 ? -34.762 13.657 -6.266 1.00 77.50 435 VAL A CA 1
ATOM 3488 C C . VAL A 1 435 ? -34.619 12.702 -7.450 1.00 77.50 435 VAL A C 1
ATOM 3490 O O . VAL A 1 435 ? -34.432 11.498 -7.277 1.00 77.50 435 VAL A O 1
ATOM 3493 N N . TRP A 1 436 ? -34.671 13.252 -8.660 1.00 78.94 436 TRP A N 1
ATOM 3494 C CA . TRP A 1 436 ? -34.583 12.502 -9.904 1.00 78.94 436 TRP A CA 1
ATOM 3495 C C . TRP A 1 436 ? -33.225 11.818 -10.058 1.00 78.94 436 TRP A C 1
ATOM 3497 O O . TRP A 1 436 ? -33.155 10.649 -10.433 1.00 78.94 436 TRP A O 1
ATOM 3507 N N . GLY A 1 437 ? -32.150 12.508 -9.673 1.00 77.44 437 GLY A N 1
ATOM 3508 C CA . GLY A 1 437 ? -30.803 11.952 -9.693 1.00 77.44 437 GLY A CA 1
ATOM 3509 C C . GLY A 1 437 ? -30.643 10.759 -8.766 1.00 77.44 437 GLY A C 1
ATOM 3510 O O . GLY A 1 437 ? -30.108 9.729 -9.166 1.00 77.44 437 GLY A O 1
ATOM 3511 N N . TYR A 1 438 ? -31.185 10.868 -7.556 1.00 78.62 438 TYR A N 1
ATOM 3512 C CA . TYR A 1 438 ? -31.194 9.776 -6.583 1.00 78.62 438 TYR A CA 1
ATOM 3513 C C . TYR A 1 438 ? -32.110 8.622 -6.988 1.00 78.62 438 TYR A C 1
ATOM 3515 O O . TYR A 1 438 ? -31.786 7.468 -6.728 1.00 78.62 438 TYR A O 1
ATOM 3523 N N . THR A 1 439 ? -33.213 8.905 -7.682 1.00 83.12 439 THR A N 1
ATOM 3524 C CA . THR A 1 439 ? -34.098 7.870 -8.236 1.00 83.12 439 THR A CA 1
ATOM 3525 C C . THR A 1 439 ? -33.378 7.061 -9.315 1.00 83.12 439 THR A C 1
ATOM 3527 O O . THR A 1 439 ? -33.373 5.831 -9.272 1.00 83.12 439 THR A O 1
ATOM 3530 N N . LEU A 1 440 ? -32.724 7.751 -10.258 1.00 78.12 440 LEU A N 1
ATOM 3531 C CA . LEU A 1 440 ? -31.887 7.135 -11.291 1.00 78.12 440 LEU A CA 1
ATOM 3532 C C . LEU A 1 440 ? -30.760 6.322 -10.666 1.00 78.12 440 LEU A C 1
ATOM 3534 O O . LEU A 1 440 ? -30.553 5.176 -11.048 1.00 78.12 440 LEU A O 1
ATOM 3538 N N . ALA A 1 441 ? -30.072 6.888 -9.678 1.00 76.44 441 ALA A N 1
ATOM 3539 C CA . ALA A 1 441 ? -29.005 6.218 -8.955 1.00 76.44 441 ALA A CA 1
ATOM 3540 C C . ALA A 1 441 ? -29.472 4.929 -8.285 1.00 76.44 441 ALA A C 1
ATOM 3542 O O . ALA A 1 441 ? -28.841 3.887 -8.436 1.00 76.44 441 ALA A O 1
ATOM 3543 N N . LEU A 1 442 ? -30.612 4.986 -7.599 1.00 80.31 442 LEU A N 1
ATOM 3544 C CA . LEU A 1 442 ? -31.216 3.836 -6.948 1.00 80.31 442 LEU A CA 1
ATOM 3545 C C . LEU A 1 442 ? -31.588 2.753 -7.965 1.00 80.31 442 LEU A C 1
ATOM 3547 O O . LEU A 1 442 ? -31.310 1.576 -7.747 1.00 80.31 442 LEU A O 1
ATOM 3551 N N . HIS A 1 443 ? -32.219 3.138 -9.074 1.00 81.50 443 HIS A N 1
ATOM 3552 C CA . HIS A 1 443 ? -32.674 2.198 -10.092 1.00 81.50 443 HIS A CA 1
ATOM 3553 C C . HIS A 1 443 ? -31.501 1.560 -10.846 1.00 81.50 443 HIS A C 1
ATOM 3555 O O . HIS A 1 443 ? -31.418 0.336 -10.962 1.00 81.50 443 HIS A O 1
ATOM 3561 N N . ILE A 1 444 ? -30.565 2.384 -11.317 1.00 78.06 444 ILE A N 1
ATOM 3562 C CA . ILE A 1 444 ? -29.385 1.946 -12.060 1.00 78.06 444 ILE A CA 1
ATOM 3563 C C . ILE A 1 444 ? -28.468 1.152 -11.139 1.00 78.06 444 ILE A C 1
ATOM 3565 O O . ILE A 1 444 ? -28.146 0.016 -11.464 1.00 78.06 444 ILE A O 1
ATOM 3569 N N . GLY A 1 445 ? -28.115 1.676 -9.966 1.00 72.88 445 GLY A N 1
ATOM 3570 C CA . GLY A 1 445 ? -27.218 0.992 -9.040 1.00 72.88 445 GLY A CA 1
ATOM 3571 C C . GLY A 1 445 ? -27.771 -0.349 -8.547 1.00 72.88 445 GLY A C 1
ATOM 3572 O O . GLY A 1 445 ? -27.029 -1.324 -8.486 1.00 72.88 445 GLY A O 1
ATOM 3573 N N . LYS A 1 446 ? -29.088 -0.483 -8.318 1.00 77.88 446 LYS A N 1
ATOM 3574 C CA . LYS A 1 446 ? -29.693 -1.795 -8.015 1.00 77.88 446 LYS A CA 1
ATOM 3575 C C . LYS A 1 446 ? -29.554 -2.783 -9.171 1.00 77.88 446 LYS A C 1
ATOM 3577 O O . LYS A 1 446 ? -29.413 -3.976 -8.920 1.00 77.88 446 LYS A O 1
ATOM 3582 N N . ASN A 1 447 ? -29.597 -2.312 -10.416 1.00 75.38 447 ASN A N 1
ATOM 3583 C CA . ASN A 1 447 ? -29.335 -3.155 -11.580 1.00 75.38 447 ASN A CA 1
ATOM 3584 C C . ASN A 1 447 ? -27.847 -3.512 -11.700 1.00 75.38 447 ASN A C 1
ATOM 3586 O O . ASN A 1 447 ? -27.553 -4.671 -11.980 1.00 75.38 447 ASN A O 1
ATOM 3590 N N . LEU A 1 448 ? -26.931 -2.578 -11.407 1.00 71.88 448 LEU A N 1
ATOM 3591 C CA . LEU A 1 448 ? -25.485 -2.842 -11.352 1.00 71.88 448 LEU A CA 1
ATOM 3592 C C . LEU A 1 448 ? -25.150 -3.954 -10.347 1.00 71.88 448 LEU A C 1
ATOM 3594 O O . LEU A 1 448 ? -24.387 -4.859 -10.654 1.00 71.88 448 LEU A O 1
ATOM 3598 N N . LEU A 1 449 ? -25.780 -3.942 -9.169 1.00 64.50 449 LEU A N 1
ATOM 3599 C CA . LEU A 1 449 ? -25.573 -4.966 -8.134 1.00 64.50 449 LEU A CA 1
ATOM 3600 C C . LEU A 1 449 ? -26.167 -6.346 -8.478 1.00 64.50 449 LEU A C 1
ATOM 3602 O O . LEU A 1 449 ? -25.794 -7.346 -7.854 1.00 64.50 449 LEU A O 1
ATOM 3606 N N . LYS A 1 450 ? -27.130 -6.410 -9.407 1.00 73.38 450 LYS A N 1
ATOM 3607 C CA . LYS A 1 450 ? -27.828 -7.648 -9.801 1.00 73.38 450 LYS A CA 1
ATOM 3608 C C . LYS A 1 450 ? -27.188 -8.348 -10.997 1.00 73.38 450 LYS A C 1
ATOM 3610 O O . LYS A 1 450 ? -27.300 -9.565 -11.098 1.00 73.38 450 LYS A O 1
ATOM 3615 N N . LYS A 1 451 ? -26.587 -7.587 -11.908 1.00 65.81 451 LYS A N 1
ATOM 3616 C CA . LYS A 1 451 ? -26.104 -8.052 -13.210 1.00 65.81 451 LYS A CA 1
ATOM 3617 C C . LYS A 1 451 ? -24.585 -8.216 -13.188 1.00 65.81 451 LYS A C 1
ATOM 3619 O O . LYS A 1 451 ? -23.868 -7.229 -13.055 1.00 65.81 451 LYS A O 1
ATOM 3624 N N . GLU A 1 452 ? -24.092 -9.452 -13.300 1.00 54.56 452 GLU A N 1
ATOM 3625 C CA . GLU A 1 452 ? -22.646 -9.742 -13.264 1.00 54.56 452 GLU A CA 1
ATOM 3626 C C . GLU A 1 452 ? -21.877 -9.052 -14.402 1.00 54.56 452 GLU A C 1
ATOM 3628 O O . GLU A 1 452 ? -20.777 -8.544 -14.178 1.00 54.56 452 GLU A O 1
ATOM 3633 N N . ASP A 1 453 ? -22.490 -8.934 -15.581 1.00 55.06 453 ASP A N 1
ATOM 3634 C CA . ASP A 1 453 ? -21.980 -8.207 -16.751 1.00 55.06 453 ASP A CA 1
ATOM 3635 C C . ASP A 1 453 ? -21.823 -6.697 -16.508 1.00 55.06 453 ASP A C 1
ATOM 3637 O O . ASP A 1 453 ? -21.058 -6.026 -17.200 1.00 55.06 453 ASP A O 1
ATOM 3641 N N . LEU A 1 454 ? -22.501 -6.155 -15.493 1.00 55.75 454 LEU A N 1
ATOM 3642 C CA . LEU A 1 454 ? -22.429 -4.746 -15.115 1.00 55.75 454 LEU A CA 1
ATOM 3643 C C . LEU A 1 454 ? -21.600 -4.493 -13.848 1.00 55.75 454 LEU A C 1
ATOM 3645 O O . LEU A 1 454 ? -21.539 -3.356 -13.384 1.00 55.75 454 LEU A O 1
ATOM 3649 N N . SER A 1 455 ? -20.918 -5.509 -13.314 1.00 55.56 455 SER A N 1
ATOM 3650 C CA . SER A 1 455 ? -20.106 -5.401 -12.090 1.00 55.56 455 SER A CA 1
ATOM 3651 C C . SER A 1 455 ? -18.953 -4.391 -12.182 1.00 55.56 455 SER A C 1
ATOM 3653 O O . SER A 1 455 ? -18.496 -3.879 -11.161 1.00 55.56 455 SER A O 1
ATOM 3655 N N . GLU A 1 456 ? -18.514 -4.065 -13.400 1.00 50.38 456 GLU A N 1
ATOM 3656 C CA . GLU A 1 456 ? -17.468 -3.074 -13.680 1.00 50.38 456 GLU A CA 1
ATOM 3657 C C . GLU A 1 456 ? -18.006 -1.650 -13.902 1.00 50.38 456 GLU A C 1
ATOM 3659 O O . GLU A 1 456 ? -17.244 -0.737 -14.236 1.00 50.38 456 GLU A O 1
ATOM 3664 N N . HIS A 1 457 ? -19.317 -1.445 -13.758 1.00 61.44 457 HIS A N 1
ATOM 3665 C CA . HIS A 1 457 ? -19.943 -0.137 -13.897 1.00 61.44 457 HIS A CA 1
ATOM 3666 C C . HIS A 1 457 ? -20.150 0.514 -12.536 1.00 61.44 457 HIS A C 1
ATOM 3668 O O . HIS A 1 457 ? -20.388 -0.141 -11.523 1.00 61.44 457 HIS A O 1
ATOM 3674 N N . SER A 1 458 ? -20.065 1.838 -12.510 1.00 62.03 458 SER A N 1
ATOM 3675 C CA . SER A 1 458 ? -20.315 2.625 -11.312 1.00 62.03 458 SER A CA 1
ATOM 3676 C C . SER A 1 458 ? -21.248 3.781 -11.599 1.00 62.03 458 SER A C 1
ATOM 3678 O O . SER A 1 458 ? -21.443 4.212 -12.735 1.00 62.03 458 SER A O 1
ATOM 3680 N N . LEU A 1 459 ? -21.842 4.302 -10.538 1.00 70.94 459 LEU A N 1
ATOM 3681 C CA . LEU A 1 459 ? -22.637 5.505 -10.611 1.00 70.94 459 LEU A CA 1
ATOM 3682 C C . LEU A 1 459 ? -22.046 6.515 -9.638 1.00 70.94 459 LEU A C 1
ATOM 3684 O O . LEU A 1 459 ? -21.883 6.228 -8.455 1.00 70.94 459 LEU A O 1
ATOM 3688 N N . ILE A 1 460 ? -21.673 7.681 -10.154 1.00 71.00 460 ILE A N 1
ATOM 3689 C CA . ILE A 1 460 ? -21.221 8.799 -9.332 1.00 71.00 460 ILE A CA 1
ATOM 3690 C C . ILE A 1 460 ? -22.382 9.763 -9.221 1.00 71.00 460 ILE A C 1
ATOM 3692 O O . ILE A 1 460 ? -22.867 10.288 -10.220 1.00 71.00 460 ILE A O 1
ATOM 3696 N N . LEU A 1 461 ? -22.800 10.022 -7.993 1.00 71.50 461 LEU A N 1
ATOM 3697 C CA . LEU A 1 461 ? -23.801 11.029 -7.710 1.00 71.50 461 LEU A CA 1
ATOM 3698 C C . LEU A 1 461 ? -23.097 12.276 -7.193 1.00 71.50 461 LEU A C 1
ATOM 3700 O O . LEU A 1 461 ? -22.388 12.230 -6.190 1.00 71.50 461 LEU A O 1
ATOM 3704 N N . TYR A 1 462 ? -23.256 13.374 -7.920 1.00 70.19 462 TYR A N 1
ATOM 3705 C CA . TYR A 1 462 ? -22.753 14.678 -7.530 1.00 70.19 462 TYR A CA 1
ATOM 3706 C C . TYR A 1 462 ? -23.929 15.574 -7.148 1.00 70.19 462 TYR A C 1
ATOM 3708 O O . TYR A 1 462 ? -24.794 15.871 -7.977 1.00 70.19 462 TYR A O 1
ATOM 3716 N N . ASP A 1 463 ? -23.932 16.024 -5.898 1.00 71.06 463 ASP A N 1
ATOM 3717 C CA . ASP A 1 463 ? -24.883 16.997 -5.369 1.00 71.06 463 ASP A CA 1
ATOM 3718 C C . ASP A 1 463 ? -24.098 18.113 -4.682 1.00 71.06 463 ASP A C 1
ATOM 3720 O O . ASP A 1 463 ? -23.170 17.847 -3.918 1.00 7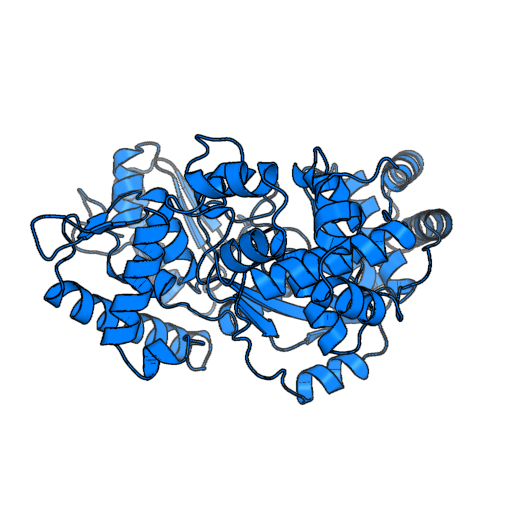1.06 463 ASP A O 1
ATOM 3724 N N . SER A 1 464 ? -24.440 19.364 -4.982 1.00 72.88 464 SER A N 1
ATOM 3725 C CA . SER A 1 464 ? -23.747 20.528 -4.424 1.00 72.88 464 SER A CA 1
ATOM 3726 C C . SER A 1 464 ? -24.107 20.820 -2.963 1.00 72.88 464 SER A C 1
ATOM 3728 O O . SER A 1 464 ? -23.510 21.708 -2.361 1.00 72.88 464 SER A O 1
ATOM 3730 N N . ARG A 1 465 ? -25.101 20.130 -2.391 1.00 75.25 465 ARG A N 1
ATOM 3731 C CA . ARG A 1 465 ? -25.546 20.320 -1.003 1.00 75.25 465 ARG A CA 1
ATOM 3732 C C . ARG A 1 465 ? -24.712 19.462 -0.053 1.00 75.25 465 ARG A C 1
ATOM 3734 O O . ARG A 1 465 ? -24.916 18.253 0.048 1.00 75.25 465 ARG A O 1
ATOM 3741 N N . GLU A 1 466 ? -23.757 20.089 0.631 1.00 62.44 466 GLU A N 1
ATOM 3742 C CA . GLU A 1 466 ? -22.814 19.398 1.524 1.00 62.44 466 GLU A CA 1
ATOM 3743 C C . GLU A 1 466 ? -23.508 18.654 2.675 1.00 62.44 466 GLU A C 1
ATOM 3745 O O . GLU A 1 466 ? -23.122 17.531 2.990 1.00 62.44 466 GLU A O 1
ATOM 3750 N N . ASP A 1 467 ? -24.570 19.224 3.247 1.00 64.31 467 ASP A N 1
ATOM 3751 C CA . ASP A 1 467 ? -25.362 18.625 4.329 1.00 64.31 467 ASP A CA 1
ATOM 3752 C C . ASP A 1 467 ? -26.046 17.319 3.899 1.00 64.31 467 ASP A C 1
ATOM 3754 O O . ASP A 1 467 ? -26.112 16.346 4.655 1.00 64.31 467 ASP A O 1
ATOM 3758 N N . LEU A 1 468 ? -26.529 17.286 2.657 1.00 72.62 468 LEU A N 1
ATOM 3759 C CA . LEU A 1 468 ? -27.135 16.112 2.055 1.00 72.62 468 LEU A CA 1
ATOM 3760 C C . LEU A 1 468 ? -26.086 15.026 1.800 1.00 72.62 468 LEU A C 1
ATOM 3762 O O . LEU A 1 468 ? -26.311 13.871 2.161 1.00 72.62 468 LEU A O 1
ATOM 3766 N N . ILE A 1 469 ? -24.939 15.388 1.216 1.00 68.00 469 ILE A N 1
ATOM 3767 C CA . ILE A 1 469 ? -23.831 14.457 0.959 1.00 68.00 469 ILE A CA 1
ATOM 3768 C C . ILE A 1 469 ? -23.288 13.872 2.264 1.00 68.00 469 ILE A C 1
ATOM 3770 O O . ILE A 1 469 ? -23.040 12.667 2.335 1.00 68.00 469 ILE A O 1
ATOM 3774 N N . GLU A 1 470 ? -23.137 14.681 3.311 1.00 57.00 470 GLU A N 1
ATOM 3775 C CA . GLU A 1 470 ? -22.675 14.220 4.620 1.00 57.00 470 GLU A CA 1
ATOM 3776 C C . GLU A 1 470 ? -23.646 13.192 5.217 1.00 57.00 470 GLU A C 1
ATOM 3778 O O . GLU A 1 470 ? -23.220 12.107 5.615 1.00 57.00 470 GLU A O 1
ATOM 3783 N N . ARG A 1 471 ? -24.958 13.461 5.179 1.00 61.16 471 ARG A N 1
ATOM 3784 C CA . ARG A 1 471 ? -25.982 12.507 5.640 1.00 61.16 471 ARG A CA 1
ATOM 3785 C C . ARG A 1 471 ? -26.023 11.236 4.806 1.00 61.16 471 ARG A C 1
ATOM 3787 O O . ARG A 1 471 ? -26.050 10.151 5.370 1.00 61.16 471 ARG A O 1
ATOM 3794 N N . LEU A 1 472 ? -25.959 11.341 3.482 1.00 66.25 472 LEU A N 1
ATOM 3795 C CA . LEU A 1 472 ? -25.913 10.186 2.581 1.00 66.25 472 LEU A CA 1
ATOM 3796 C C . LEU A 1 472 ? -24.698 9.298 2.837 1.00 66.25 472 LEU A C 1
ATOM 3798 O O . LEU A 1 472 ? -24.810 8.077 2.828 1.00 66.25 472 LEU A O 1
ATOM 3802 N N . THR A 1 473 ? -23.547 9.914 3.092 1.00 56.62 473 THR A N 1
ATOM 3803 C CA . THR A 1 473 ? -22.299 9.205 3.393 1.00 56.62 473 THR A CA 1
ATOM 3804 C C . THR A 1 473 ? -22.395 8.420 4.702 1.00 56.62 473 THR A C 1
ATOM 3806 O O . THR A 1 473 ? -21.784 7.363 4.843 1.00 56.62 473 THR A O 1
ATOM 3809 N N . VAL A 1 474 ? -23.149 8.945 5.667 1.00 52.28 474 VAL A N 1
ATOM 3810 C CA . VAL A 1 474 ? -23.268 8.395 7.020 1.00 52.28 474 VAL A CA 1
ATOM 3811 C C . VAL A 1 474 ? -24.400 7.376 7.130 1.00 52.28 474 VAL A C 1
ATOM 3813 O O . VAL A 1 474 ? -24.219 6.304 7.700 1.00 52.28 474 VAL A O 1
ATOM 3816 N N . GLU A 1 475 ? -25.569 7.713 6.601 1.00 59.84 475 GLU A N 1
ATOM 3817 C CA . GLU A 1 475 ? -26.795 6.932 6.741 1.00 59.84 475 GLU A CA 1
ATOM 3818 C C . GLU A 1 475 ? -26.966 5.951 5.581 1.00 59.84 475 GLU A C 1
ATOM 3820 O O . GLU A 1 475 ? -27.643 4.940 5.732 1.00 59.84 475 GLU A O 1
ATOM 3825 N N . GLY A 1 476 ? -26.368 6.221 4.416 1.00 58.56 476 GLY A N 1
ATOM 3826 C CA . GLY A 1 476 ? -26.568 5.449 3.186 1.00 58.56 476 GLY A CA 1
ATOM 3827 C C . GLY A 1 476 ? -27.933 5.673 2.529 1.00 58.56 476 GLY A C 1
ATOM 3828 O O . GLY A 1 476 ? -28.240 5.019 1.540 1.00 58.56 476 GLY A O 1
ATOM 3829 N N . HIS A 1 477 ? -28.762 6.572 3.067 1.00 72.75 477 HIS A N 1
ATOM 3830 C CA . HIS A 1 477 ? -30.150 6.811 2.662 1.00 72.75 477 HIS A CA 1
ATOM 3831 C C . HIS A 1 477 ? -30.346 8.292 2.351 1.00 72.75 477 HIS A C 1
ATOM 3833 O O . HIS A 1 477 ? -29.685 9.154 2.932 1.00 72.75 477 HIS A O 1
ATOM 3839 N N . HIS A 1 478 ? -31.268 8.615 1.444 1.00 78.31 478 HIS A N 1
ATOM 3840 C CA . HIS A 1 478 ? -31.560 10.015 1.161 1.00 78.31 478 HIS A CA 1
ATOM 3841 C C . HIS A 1 478 ? -32.508 10.582 2.237 1.00 78.31 478 HIS A C 1
ATOM 3843 O O . HIS A 1 478 ? -33.661 10.144 2.304 1.00 78.31 478 HIS A O 1
ATOM 3849 N N . PRO A 1 479 ? -32.117 11.630 2.991 1.00 71.81 479 PRO A N 1
ATOM 3850 C CA . PRO A 1 479 ? -32.803 12.086 4.207 1.00 71.81 479 PRO A CA 1
ATOM 3851 C C . PRO A 1 479 ? -34.231 12.596 3.978 1.00 71.81 479 PRO A C 1
ATOM 3853 O O . PRO A 1 479 ? -35.041 12.614 4.903 1.00 71.81 479 PRO A O 1
ATOM 3856 N N . TRP A 1 480 ? -34.557 13.023 2.754 1.00 79.88 480 TRP A N 1
ATOM 3857 C CA . TRP A 1 480 ? -35.893 13.533 2.415 1.00 79.88 480 TRP A CA 1
ATOM 3858 C C . TRP A 1 480 ? -36.761 12.587 1.575 1.00 79.88 480 TRP A C 1
ATOM 3860 O O . TRP A 1 480 ? -37.953 12.494 1.852 1.00 79.88 480 TRP A O 1
ATOM 3870 N N . HIS A 1 481 ? -36.197 11.871 0.596 1.00 77.25 481 HIS A N 1
ATOM 3871 C CA . HIS A 1 481 ? -36.981 11.164 -0.429 1.00 77.25 481 HIS A CA 1
ATOM 3872 C C . HIS A 1 481 ? -36.818 9.638 -0.428 1.00 77.25 481 HIS A C 1
ATOM 3874 O O . HIS A 1 481 ? -37.741 8.941 -0.831 1.00 77.25 481 HIS A O 1
ATOM 3880 N N . PHE A 1 482 ? -35.696 9.108 0.068 1.00 76.06 482 PHE A N 1
ATOM 3881 C CA . PHE A 1 482 ? -35.423 7.665 0.145 1.00 76.06 482 PHE A CA 1
ATOM 3882 C C . PHE A 1 482 ? -34.995 7.298 1.562 1.00 76.06 482 PHE A C 1
ATOM 3884 O O . PHE A 1 482 ? -33.914 6.762 1.777 1.00 76.06 482 PHE A O 1
ATOM 3891 N N . LYS A 1 483 ? -35.840 7.644 2.537 1.00 77.94 483 LYS A N 1
ATOM 3892 C CA . LYS A 1 483 ? -35.514 7.534 3.967 1.00 77.94 483 LYS A CA 1
ATOM 3893 C C . LYS A 1 483 ? -35.314 6.092 4.433 1.00 77.94 483 LYS A C 1
ATOM 3895 O O . LYS A 1 483 ? -34.575 5.855 5.375 1.00 77.94 483 LYS A O 1
ATOM 3900 N N . GLU A 1 484 ? -35.962 5.148 3.756 1.00 74.50 484 GLU A N 1
ATOM 3901 C CA . GLU A 1 484 ? -35.978 3.724 4.118 1.00 74.50 484 GLU A CA 1
ATOM 3902 C C . GLU A 1 484 ? -35.230 2.840 3.114 1.00 74.50 484 GLU A C 1
ATOM 3904 O O . GLU A 1 484 ? -35.170 1.624 3.271 1.00 74.50 484 GLU A O 1
ATOM 3909 N N . VAL A 1 485 ? -34.673 3.435 2.054 1.00 68.38 485 VAL A N 1
ATOM 3910 C CA . VAL A 1 485 ? -33.986 2.687 1.004 1.00 68.38 485 VAL A CA 1
ATOM 3911 C C . VAL A 1 485 ? -32.539 3.138 0.910 1.00 68.38 485 VAL A C 1
ATOM 3913 O O . VAL A 1 485 ? -32.261 4.260 0.487 1.00 68.38 485 VAL A O 1
ATOM 3916 N N . ALA A 1 486 ? -31.628 2.228 1.256 1.00 66.44 486 ALA A N 1
ATOM 3917 C CA . ALA A 1 486 ? -30.205 2.437 1.063 1.00 66.44 486 ALA A CA 1
ATOM 3918 C C . ALA A 1 486 ? -29.903 2.623 -0.429 1.00 66.44 486 ALA A C 1
ATOM 3920 O O . ALA A 1 486 ? -30.355 1.838 -1.276 1.00 66.44 486 ALA A O 1
ATOM 3921 N N . LEU A 1 487 ? -29.146 3.667 -0.748 1.00 68.88 487 LEU A N 1
ATOM 3922 C CA . LEU A 1 487 ? -28.638 3.864 -2.091 1.00 68.88 487 LEU A CA 1
ATOM 3923 C C . LEU A 1 487 ? -27.515 2.840 -2.360 1.00 68.88 487 LEU A C 1
ATOM 3925 O O . LEU A 1 487 ? -26.659 2.643 -1.495 1.00 68.88 487 LEU A O 1
ATOM 3929 N N . PRO A 1 488 ? -27.569 2.154 -3.514 1.00 58.53 488 PRO A N 1
ATOM 3930 C CA . PRO A 1 488 ? -26.665 1.072 -3.903 1.00 58.53 488 PRO A CA 1
ATOM 3931 C C . PRO A 1 488 ? -25.213 1.506 -4.121 1.00 58.53 488 PRO A C 1
ATOM 3933 O O . PRO A 1 488 ? -24.997 2.644 -4.598 1.00 58.53 488 PRO A O 1
#

Solvent-accessible surface area (backbone atoms only — not comparable to full-atom values): 25898 Å² total; per-residue (Å²): 128,85,79,49,73,69,51,59,42,47,70,70,33,67,72,49,51,56,46,38,57,72,53,48,80,76,70,80,78,88,76,65,55,67,61,32,41,54,46,12,53,51,51,38,54,75,78,58,71,76,92,51,63,70,59,34,53,57,35,32,70,72,54,54,66,37,74,45,72,71,52,24,38,54,46,43,29,50,48,44,52,48,48,62,39,27,27,42,82,66,43,68,83,78,57,65,69,53,44,51,52,62,70,70,53,90,64,26,39,35,37,39,29,54,39,85,51,85,59,48,61,47,54,48,41,52,49,32,47,74,66,70,45,71,73,35,39,29,58,40,56,43,76,53,75,61,63,81,64,19,67,57,48,40,18,50,38,20,34,67,41,70,53,73,64,56,75,55,39,46,50,27,50,14,24,39,42,15,30,40,24,74,69,66,42,39,33,32,44,58,36,20,56,42,78,88,31,59,42,44,62,53,37,54,52,43,40,33,80,77,43,58,28,57,50,39,20,15,68,74,63,48,31,31,38,40,34,16,28,11,61,29,55,51,43,61,53,55,46,47,45,56,48,56,74,81,64,62,66,71,61,42,35,43,44,71,83,49,51,74,51,49,66,56,40,68,71,68,69,46,49,68,63,44,50,62,66,38,45,43,65,39,38,41,32,29,62,31,70,22,78,64,45,78,45,57,70,51,98,78,68,42,59,65,58,54,31,45,54,37,50,47,30,19,43,64,41,32,49,32,32,45,27,16,49,45,27,50,40,49,57,75,42,77,66,44,39,65,76,59,48,52,58,32,40,52,51,48,51,51,53,46,39,54,47,23,44,72,77,66,72,40,78,63,41,57,38,72,49,61,81,71,34,59,70,60,25,51,52,51,8,52,49,52,32,36,52,68,39,21,27,38,74,48,94,89,49,91,34,33,30,72,55,29,63,58,48,27,48,22,33,19,26,51,48,52,65,67,76,44,76,76,59,67,91,43,35,51,74,42,69,70,45,61,72,60,35,55,49,50,43,39,55,50,34,50,48,32,78,70,36,77,94,34,63,77,44,46,74,46,80,45,64,90,50,62,72,57,52,53,44,31,73,47,67,36,20,42,90,85,84,31,70,90,46,69,58,99

Foldseek 3Di:
DPQDLVNVLLVVDPVLVVLLVVQLPDADDDDPLVVLLVQLLVLCCVPPNDPCSVVLSVLSVLKDFLDDSVLLSNLLSVLLVLCVQQADEPADDAPVVQLCVVVPDDFEEEAEEEDAAPSSLSVQQVVCVVSVHHQAAEEDEDPCCDDDNVSSNSNRRYTYDYLAADPSSLSSVLSSLLSCRVVVGYYYDYFAQDSRGSHDLLQAAEQGDDPSNVLSNCVNTQKYKYKAKAKDFLAHQQLCCSQPNPDDRNLLSFFPVLSVCLVVVSVVSPSVVNSVSSGNRRYHMYIYIFRMDMDGPDPVDDSRVSSVVSSLSNLQAHEQALQLLQLQLCFPPQKAAPVSSLVSSVVSLVVLQVCCCVPVVDGHNYDPCVVVPVVVSNVSNVVSCCSSQCWPQDPVDRIIGGRRNSSSSSSNSNNDSQYHYDDDPQEAEDAAPPPVSLVCQQVVVVVCVVDPVNVNHYYHYHDPDPVQVVCCSRVQARVPRGVPDRGD

Nearest PDB structures (foldseek):
  8e50-assembly1_A  TM=6.384E-01  e=1.165E-14  Homo sapiens
  3k10-assembly1_A  TM=4.963E-01  e=1.337E+00  Saccharomyces cerevisiae
  7qcp-assembly1_A  TM=2.142E-01  e=1.094E+00  Mycolicibacterium hassiacum DSM 44199
  7pho-assembly1_A  TM=1.896E-01  e=1.554E+00  Mycolicibacterium hassiacum DSM 44199
  7qoq-assembly1_A  TM=1.529E-01  e=2.984E+00  Mycolicibacterium hassiacum DSM 44199

Organism: NCBI:txid2358

Mean predicted aligned error: 10.26 Å